Protein AF-A0A354TEH6-F1 (afdb_monomer_lite)

Foldseek 3Di:
DDDDDPPPPPPPPPFLFDVVLQLPDPQWDFKFQAQDAWQAWGWTDSDPQIFTWGKPPGTFHWDQFFRYNSIWTFDALFMWTWDFPVRCPVLQFWDLQWKKKKKFWWAFACLVQAWFAWHQWAAAQFFPAFQAQGAKGFTAADVVQLRHQWTKIFGDARRGFDAAPVRDTGRGHNGTATAPDGDDHLATWMWMWIDRLWWIFTDILLDGRADFDPCVSRVNVDLRQAQVPPPRGGQGRGRGTDNGITYDDDCVVSVPRHDDGTIIMGQFYHDNNDGRRRGTRIITRMMIMGRHGDDSVSSNVVSVSSSRVVSRPDFWEFWDWDADPQQWIDIGGAQKFKDFPPDADAPFGFTDDDIWRGLQWTKIKMWHARPLRPGIYDIDIDGDHHHPPHHHAPLLAGATGGRNPPPQDDQPQCLVVLLVVCLVQLAQEEEAEEVQLVLQDDDDRHDDHNQQHVVCVVQPVVRRYGGHYYYLDALNHSVNSLVVRSCPNHAHQEYEYEYHLSVLVPDALVSSLVSVVSSVVSCCVRRVNHAYEYEQHADFDFADDPSNVSSVSNLVSVCVCDPPSRYHYDYLNCLQADPRRGHDCVQPVRRHHGGNNVSNSVSVRCVVVVCVSSVD

Sequence (616 aa):
MRPLILIALTLSSVFAGDASIIEKTPGLVGFWTFGEEAGQKRVSQGTKEQHPLSEVNGPIKRSVGGPFSGYAADLNGSQYFEIKHSETGDLNISGKDAQVSMFAVVRIVNLKKSRTIAGMWSEGKGANDDTGTRQYALLMNMPTYGGNRQLVPHISSEGGVTMRADGTKFPWCADYAATKREVPEEEWCTLAFTYDSKYLRTYINGVLDQRQLDAVKDKRNDPYFTKEGPDGKDRGMNPYYHGRGIFKYDPVLHAKTKIAPSDFTVGARMAVGSMTGEATIGKFGGLAVFNCALSDAELKHLHDAAGVETLNAQPPPKPVIFRHPKGSVTLEGENVLYTLDGSDPVAKSNPYLAPIALASGSTVKARSFSKDRKRMSEVATMDYEPLPGHQPLPSTVVPVTQDRSWPSYDWRKRHELTSAAVRRSKPQILFIGDSITHFFGGEQFDGYVLRGKNTWDEFYAPRKAGNLGFGWDKTENVLWRLQHGSIDGIAPKLVVMMIGTNNTGDCSAPDIAQGIIAIVSELNQRLPQSKILLLGIFPRGEKPNPQREKIAVINQLLAQLDGERNVTFLDIGPKFLTPDGLITKDIMPDYLHPNEKGYRIWAEAIEPTVKKLMGE

Radius of gyration: 30.7 Å; chains: 1; bounding box: 80×49×98 Å

Structure (mmCIF, N/CA/C/O backbone):
data_AF-A0A354TEH6-F1
#
_entry.id   AF-A0A354TEH6-F1
#
loop_
_atom_site.group_PDB
_atom_site.id
_atom_site.type_symbol
_atom_site.label_atom_id
_atom_site.label_alt_id
_atom_site.label_comp_id
_atom_site.label_asym_id
_atom_site.label_entity_id
_atom_site.label_seq_id
_atom_site.pdbx_PDB_ins_code
_atom_site.Cartn_x
_atom_site.Cartn_y
_atom_site.Cartn_z
_atom_site.occupancy
_atom_site.B_iso_or_equiv
_atom_site.auth_seq_id
_atom_site.auth_comp_id
_atom_site.auth_asym_id
_atom_site.auth_atom_id
_atom_site.pdbx_PDB_model_num
ATOM 1 N N . MET A 1 1 ? -32.801 19.169 -55.249 1.00 39.38 1 MET A N 1
ATOM 2 C CA . MET A 1 1 ? -32.246 18.699 -53.961 1.00 39.38 1 MET A CA 1
ATOM 3 C C . MET A 1 1 ? -30.761 18.443 -54.158 1.00 39.38 1 MET A C 1
ATOM 5 O O . MET A 1 1 ? -30.418 17.618 -54.991 1.00 39.38 1 MET A O 1
ATOM 9 N N . ARG A 1 2 ? -29.889 19.210 -53.494 1.00 27.05 2 ARG A N 1
ATOM 10 C CA . ARG A 1 2 ? -28.438 18.952 -53.453 1.00 27.05 2 ARG A CA 1
ATOM 11 C C . ARG A 1 2 ? -28.156 17.960 -52.314 1.00 27.05 2 ARG A C 1
ATOM 13 O O . ARG A 1 2 ? -28.784 18.122 -51.267 1.00 27.05 2 ARG A O 1
ATOM 20 N N . PRO A 1 3 ? -27.255 16.977 -52.470 1.00 34.12 3 PRO A N 1
ATOM 21 C CA . PRO A 1 3 ? -26.891 16.105 -51.365 1.00 34.12 3 PRO A CA 1
ATOM 22 C C . PRO A 1 3 ? -25.987 16.871 -50.391 1.00 34.12 3 PRO A C 1
ATOM 24 O O . PRO A 1 3 ? -25.045 17.550 -50.804 1.00 34.12 3 PRO A O 1
ATOM 27 N N . LEU A 1 4 ? -26.302 16.782 -49.097 1.00 29.86 4 LEU A N 1
ATOM 28 C CA . LEU A 1 4 ? -25.422 17.222 -48.019 1.00 29.86 4 LEU A CA 1
ATOM 29 C C . LEU A 1 4 ? -24.183 16.318 -48.014 1.00 29.86 4 LEU A C 1
ATOM 31 O O . LEU A 1 4 ? -24.286 15.115 -47.784 1.00 29.86 4 LEU A O 1
ATOM 35 N N . ILE A 1 5 ? -23.017 16.910 -48.255 1.00 30.27 5 ILE A N 1
ATOM 36 C CA . ILE A 1 5 ? -21.724 16.287 -47.984 1.00 30.27 5 ILE A CA 1
ATOM 37 C C . ILE A 1 5 ? -21.532 16.337 -46.468 1.00 30.27 5 ILE A C 1
ATOM 39 O O . ILE A 1 5 ? -21.389 17.414 -45.890 1.00 30.27 5 ILE A O 1
ATOM 43 N N . LEU A 1 6 ? -21.565 15.172 -45.824 1.00 29.09 6 LEU A N 1
ATOM 44 C CA . LEU A 1 6 ? -21.204 15.027 -44.420 1.00 29.09 6 LEU A CA 1
ATOM 45 C C . LEU A 1 6 ? -19.674 15.133 -44.328 1.00 29.09 6 LEU A C 1
ATOM 47 O O . LEU A 1 6 ? -18.954 14.172 -44.593 1.00 29.09 6 LEU A O 1
ATOM 51 N N . ILE A 1 7 ? -19.169 16.327 -44.019 1.00 30.52 7 ILE A N 1
ATOM 52 C CA . ILE A 1 7 ? -17.763 16.524 -43.664 1.00 30.52 7 ILE A CA 1
ATOM 53 C C . ILE A 1 7 ? -17.575 15.882 -42.289 1.00 30.52 7 ILE A C 1
ATOM 55 O O . ILE A 1 7 ? -18.025 16.418 -41.277 1.00 30.52 7 ILE A O 1
ATOM 59 N N . ALA A 1 8 ? -16.941 14.712 -42.258 1.00 32.72 8 ALA A N 1
ATOM 60 C CA . ALA A 1 8 ? -16.432 14.136 -41.027 1.00 32.72 8 ALA A CA 1
ATOM 61 C C . ALA A 1 8 ? -15.326 15.060 -40.497 1.00 32.72 8 ALA A C 1
ATOM 63 O O . ALA A 1 8 ? -14.206 15.053 -41.006 1.00 32.72 8 ALA A O 1
ATOM 64 N N . LEU A 1 9 ? -15.645 15.888 -39.497 1.00 30.03 9 LEU A N 1
ATOM 65 C CA . LEU A 1 9 ? -14.617 16.502 -38.665 1.00 30.03 9 LEU A CA 1
ATOM 66 C C . LEU A 1 9 ? -13.901 15.369 -37.929 1.00 30.03 9 LEU A C 1
ATOM 68 O O . LEU A 1 9 ? -14.425 14.800 -36.971 1.00 30.03 9 LEU A O 1
ATOM 72 N N . THR A 1 10 ? -12.696 15.037 -38.379 1.00 30.41 10 THR A N 1
ATOM 73 C CA . THR A 1 10 ? -11.741 14.267 -37.592 1.00 30.41 10 THR A CA 1
ATOM 74 C C . THR A 1 10 ? -11.355 15.120 -36.388 1.00 30.41 10 THR A C 1
ATOM 76 O O . THR A 1 10 ? -10.510 16.008 -36.492 1.00 30.41 10 THR A O 1
ATOM 79 N N . LEU A 1 11 ? -12.006 14.892 -35.247 1.00 33.78 11 LEU A N 1
ATOM 80 C CA . LEU A 1 11 ? -11.477 15.303 -33.952 1.00 33.78 11 LEU A CA 1
ATOM 81 C C . LEU A 1 11 ? -10.121 14.609 -33.804 1.00 33.78 11 LEU A C 1
ATOM 83 O O . LEU A 1 11 ? -10.061 13.410 -33.546 1.00 33.78 11 LEU A O 1
ATOM 87 N N . SER A 1 12 ? -9.035 15.347 -34.029 1.00 35.50 12 SER A N 1
ATOM 88 C CA . SER A 1 12 ? -7.702 14.912 -33.636 1.00 35.50 12 SER A CA 1
ATOM 89 C C . SER A 1 12 ? -7.744 14.693 -32.128 1.00 35.50 12 SER A C 1
ATOM 91 O O . SER A 1 12 ? -7.814 15.660 -31.367 1.00 35.50 12 SER A O 1
ATOM 93 N N . SER A 1 13 ? -7.772 13.440 -31.683 1.00 45.41 13 SER A N 1
ATOM 94 C CA . SER A 1 13 ? -7.533 13.121 -30.283 1.00 45.41 13 SER A CA 1
ATOM 95 C C . SER A 1 13 ? -6.127 13.614 -29.958 1.00 45.41 13 SER A C 1
ATOM 97 O O . SER A 1 13 ? -5.143 13.026 -30.399 1.00 45.41 13 SER A O 1
ATOM 99 N N . VAL A 1 14 ? -6.029 14.748 -29.265 1.00 61.41 14 VAL A N 1
ATOM 100 C CA . VAL A 1 14 ? -4.747 15.281 -28.804 1.00 61.41 14 VAL A CA 1
ATOM 101 C C . VAL A 1 14 ? -4.295 14.369 -27.671 1.00 61.41 14 VAL A C 1
ATOM 103 O O . VAL A 1 14 ? -4.747 14.497 -26.534 1.00 61.41 14 VAL A O 1
ATOM 106 N N . PHE A 1 15 ? -3.483 13.370 -28.006 1.00 81.00 15 PHE A N 1
ATOM 107 C CA . PHE A 1 15 ? -2.815 12.541 -27.015 1.00 81.00 15 PHE A CA 1
ATOM 108 C C . PHE A 1 15 ? -1.807 13.392 -26.230 1.00 81.00 15 PHE A C 1
ATOM 110 O O . PHE A 1 15 ? -1.371 14.443 -26.699 1.00 81.00 15 PHE A O 1
ATOM 117 N N . ALA A 1 16 ? -1.465 12.973 -25.009 1.00 82.19 16 ALA A N 1
ATOM 118 C CA . ALA A 1 16 ? -0.550 13.748 -24.168 1.00 82.19 16 ALA A CA 1
ATOM 119 C C . ALA A 1 16 ? 0.881 13.784 -24.730 1.00 82.19 16 ALA A C 1
ATOM 121 O O . ALA A 1 16 ? 1.605 14.742 -24.467 1.00 82.19 16 ALA A O 1
ATOM 122 N N . GLY A 1 17 ? 1.271 12.755 -25.484 1.00 90.44 17 GLY A N 1
ATOM 123 C CA . GLY A 1 17 ? 2.561 12.629 -26.145 1.00 90.44 17 GLY A CA 1
ATOM 124 C C . GLY A 1 17 ? 2.458 12.518 -27.669 1.00 90.44 17 GLY A C 1
ATOM 125 O O . GLY A 1 17 ? 1.399 12.233 -28.229 1.00 90.44 17 GLY A O 1
ATOM 126 N N . ASP A 1 18 ? 3.591 12.717 -28.339 1.00 94.50 18 ASP A N 1
ATOM 127 C CA . ASP A 1 18 ? 3.753 12.670 -29.793 1.00 94.50 18 ASP A CA 1
ATOM 128 C C . ASP A 1 18 ? 4.500 11.395 -30.209 1.00 94.50 18 ASP A C 1
ATOM 130 O O . ASP A 1 18 ? 5.730 11.322 -30.175 1.00 94.50 18 ASP A O 1
ATOM 134 N N . ALA A 1 19 ? 3.736 10.385 -30.632 1.00 95.25 19 ALA A N 1
ATOM 135 C CA . ALA A 1 19 ? 4.251 9.111 -31.135 1.00 95.25 19 ALA A CA 1
ATOM 136 C C . ALA A 1 19 ? 5.210 9.277 -32.329 1.00 95.25 19 ALA A C 1
ATOM 138 O O . ALA A 1 19 ? 6.142 8.486 -32.485 1.00 95.25 19 ALA A O 1
ATOM 139 N N . SER A 1 20 ? 5.022 10.318 -33.148 1.00 95.50 20 SER A N 1
ATOM 140 C CA . SER A 1 20 ? 5.777 10.495 -34.389 1.00 95.50 20 SER A CA 1
ATOM 141 C C . SER A 1 20 ? 7.254 10.807 -34.144 1.00 95.50 20 SER A C 1
ATOM 143 O O . SER A 1 20 ? 8.089 10.525 -35.003 1.00 95.50 20 SER A O 1
ATOM 145 N N . ILE A 1 21 ? 7.595 11.353 -32.973 1.00 96.69 21 ILE A N 1
ATOM 146 C CA . ILE A 1 21 ? 8.985 11.580 -32.564 1.00 96.69 21 ILE A CA 1
ATOM 147 C C . ILE A 1 21 ? 9.704 10.246 -32.352 1.00 96.69 21 ILE A C 1
ATOM 149 O O . ILE A 1 21 ? 10.823 10.061 -32.831 1.00 96.69 21 ILE A O 1
ATOM 153 N N . ILE A 1 22 ? 9.044 9.292 -31.692 1.00 97.75 22 ILE A N 1
ATOM 154 C CA . ILE A 1 22 ? 9.598 7.963 -31.424 1.00 97.75 22 ILE A CA 1
ATOM 155 C C . ILE A 1 22 ? 9.775 7.228 -32.757 1.00 97.75 22 ILE A C 1
ATOM 157 O O . ILE A 1 22 ? 10.857 6.721 -33.039 1.00 97.75 22 ILE A O 1
ATOM 161 N N . GLU A 1 23 ? 8.745 7.247 -33.607 1.00 97.06 23 GLU A N 1
ATOM 162 C CA . GLU A 1 23 ? 8.731 6.585 -34.922 1.00 97.06 23 GLU A CA 1
ATOM 163 C C . GLU A 1 23 ? 9.823 7.084 -35.876 1.00 97.06 23 GLU A C 1
ATOM 165 O O . GLU A 1 23 ? 10.331 6.318 -36.691 1.00 97.06 23 GLU A O 1
ATOM 170 N N . LYS A 1 24 ? 10.191 8.367 -35.792 1.00 96.62 24 LYS A N 1
ATOM 171 C CA . LYS A 1 24 ? 11.224 8.979 -36.645 1.00 96.62 24 LYS A CA 1
ATOM 172 C C . LYS A 1 24 ? 12.631 8.879 -36.061 1.00 96.62 24 LYS A C 1
ATOM 174 O O . LYS A 1 24 ? 13.585 9.274 -36.734 1.00 96.62 24 LYS A O 1
ATOM 179 N N . THR A 1 25 ? 12.777 8.399 -34.827 1.00 98.00 25 THR A N 1
ATOM 180 C CA . THR A 1 25 ? 14.084 8.307 -34.174 1.00 98.00 25 THR A CA 1
ATOM 181 C C . THR A 1 25 ? 14.917 7.198 -34.837 1.00 98.00 25 THR A C 1
ATOM 183 O O . THR A 1 25 ? 14.442 6.064 -34.949 1.00 98.00 25 THR A O 1
ATOM 186 N N . PRO A 1 26 ? 16.146 7.491 -35.311 1.00 96.94 26 PRO A N 1
ATOM 187 C CA . PRO A 1 26 ? 16.974 6.512 -36.008 1.00 96.94 26 PRO A CA 1
ATOM 188 C C . PRO A 1 26 ? 17.241 5.247 -35.188 1.00 96.94 26 PRO A C 1
ATOM 190 O O . PRO A 1 26 ? 17.403 5.295 -33.973 1.00 96.94 26 PRO A O 1
ATOM 193 N N . GLY A 1 27 ? 17.332 4.110 -35.881 1.00 97.12 27 GLY A N 1
ATOM 194 C CA . GLY A 1 27 ? 17.616 2.814 -35.262 1.00 97.12 27 GLY A CA 1
ATOM 195 C C . GLY A 1 27 ? 16.429 2.177 -34.536 1.00 97.12 27 GLY A C 1
ATOM 196 O O . GLY A 1 27 ? 16.630 1.181 -33.848 1.00 97.12 27 GLY A O 1
ATOM 197 N N . LEU A 1 28 ? 15.210 2.716 -34.667 1.00 98.50 28 LEU A N 1
ATOM 198 C CA . LEU A 1 28 ? 14.006 2.095 -34.113 1.00 98.50 28 LEU A CA 1
ATOM 199 C C . LEU A 1 28 ? 13.791 0.690 -34.700 1.00 98.50 28 LEU A C 1
ATOM 201 O O . LEU A 1 28 ? 13.826 0.509 -35.916 1.00 98.50 28 LEU A O 1
ATOM 205 N N . VAL A 1 29 ? 13.538 -0.274 -33.815 1.00 97.88 29 VAL A N 1
ATOM 206 C CA . VAL A 1 29 ? 13.260 -1.688 -34.126 1.00 97.88 29 VAL A CA 1
ATOM 207 C C . VAL A 1 29 ? 11.788 -2.019 -33.883 1.00 97.88 29 VAL A C 1
ATOM 209 O O . VAL A 1 29 ? 11.111 -2.597 -34.726 1.00 97.88 29 VAL A O 1
ATOM 212 N N . GLY A 1 30 ? 11.241 -1.567 -32.756 1.00 97.75 30 GLY A N 1
ATOM 213 C CA . GLY A 1 30 ? 9.823 -1.726 -32.465 1.00 97.75 30 GLY A CA 1
ATOM 214 C C . GLY A 1 30 ? 9.335 -0.685 -31.475 1.00 97.75 30 GLY A C 1
ATOM 215 O O . GLY A 1 30 ? 10.035 -0.369 -30.513 1.00 97.75 30 GLY A O 1
ATOM 216 N N . PHE A 1 31 ? 8.133 -0.163 -31.714 1.00 98.56 31 PHE A N 1
ATOM 217 C CA . PHE A 1 31 ? 7.440 0.757 -30.819 1.00 98.56 31 PHE A CA 1
ATOM 218 C C . PHE A 1 31 ? 6.001 0.301 -30.570 1.00 98.56 31 PHE A C 1
ATOM 220 O O . PHE A 1 31 ? 5.236 0.141 -31.513 1.00 98.56 31 PHE A O 1
ATOM 227 N N . TRP A 1 32 ? 5.617 0.114 -29.309 1.00 98.62 32 TRP A N 1
ATOM 228 C CA . TRP A 1 32 ? 4.263 -0.265 -28.896 1.00 98.62 32 TRP A CA 1
ATOM 229 C C . TRP A 1 32 ? 3.627 0.847 -28.070 1.00 98.62 32 TRP A C 1
ATOM 231 O O . TRP A 1 32 ? 4.228 1.322 -27.106 1.00 98.62 32 TRP A O 1
ATOM 241 N N . THR A 1 33 ? 2.392 1.222 -28.408 1.00 97.25 33 THR A N 1
ATOM 242 C CA . THR A 1 33 ? 1.615 2.278 -27.725 1.00 97.25 33 THR A CA 1
ATOM 243 C C . THR A 1 33 ? 0.528 1.733 -26.791 1.00 97.25 33 THR A C 1
ATOM 245 O O . THR A 1 33 ? -0.121 2.506 -26.086 1.00 97.25 33 THR A O 1
ATOM 248 N N . PHE A 1 34 ? 0.336 0.407 -26.773 1.00 97.50 34 PHE A N 1
ATOM 249 C CA . PHE A 1 34 ? -0.583 -0.325 -25.892 1.00 97.50 34 PHE A CA 1
ATOM 250 C C . PHE A 1 34 ? -2.046 0.165 -25.929 1.00 97.50 34 PHE A C 1
ATOM 252 O O . PHE A 1 34 ? -2.735 0.161 -24.906 1.00 97.50 34 PHE A O 1
ATOM 259 N N . GLY A 1 35 ? -2.520 0.580 -27.108 1.00 94.75 35 GLY A N 1
ATOM 260 C CA . GLY A 1 35 ? -3.882 1.086 -27.326 1.00 94.75 35 GLY A CA 1
ATOM 261 C C . GLY A 1 35 ? -4.949 0.015 -27.581 1.00 94.75 35 GLY A C 1
ATOM 262 O O . GLY A 1 35 ? -6.151 0.295 -27.521 1.00 94.75 35 GLY A O 1
ATOM 263 N N . GLU A 1 36 ? -4.521 -1.205 -27.880 1.00 96.62 36 GLU A N 1
ATOM 264 C CA . GLU A 1 36 ? -5.370 -2.306 -28.317 1.00 96.62 36 GLU A CA 1
ATOM 265 C C . GLU A 1 36 ? -6.217 -2.880 -27.170 1.00 96.62 36 GLU A C 1
ATOM 267 O O . GLU A 1 36 ? -5.852 -2.809 -25.990 1.00 96.62 36 GLU A O 1
ATOM 272 N N . GLU A 1 37 ? -7.374 -3.448 -27.522 1.00 96.44 37 GLU A N 1
ATOM 273 C CA . GLU A 1 37 ? -8.289 -4.067 -26.558 1.00 96.44 37 GLU A CA 1
ATOM 274 C C . GLU A 1 37 ? -7.676 -5.315 -25.911 1.00 96.44 37 GLU A C 1
ATOM 276 O O . GLU A 1 37 ? -6.795 -5.976 -26.469 1.00 96.44 37 GLU A O 1
ATOM 281 N N . ALA A 1 38 ? -8.198 -5.682 -24.740 1.00 96.88 38 ALA A N 1
ATOM 282 C CA . ALA A 1 38 ? -7.825 -6.928 -24.078 1.00 96.88 38 ALA A CA 1
ATOM 283 C C . ALA A 1 38 ? -8.063 -8.139 -25.001 1.00 96.88 38 ALA A C 1
ATOM 285 O O . ALA A 1 38 ? -9.114 -8.252 -25.635 1.00 96.88 38 ALA A O 1
ATOM 286 N N . GLY A 1 39 ? -7.097 -9.055 -25.063 1.00 96.50 39 GLY A N 1
ATOM 287 C CA . GLY A 1 39 ? -7.134 -10.249 -25.910 1.00 96.50 39 GLY A CA 1
ATOM 288 C C . GLY A 1 39 ? -6.569 -10.053 -27.320 1.00 96.50 39 GLY A C 1
ATOM 289 O O . GLY A 1 39 ? -6.467 -11.026 -28.068 1.00 96.50 39 GLY A O 1
ATOM 290 N N . GLN A 1 40 ? -6.188 -8.833 -27.703 1.00 97.50 40 GLN A N 1
ATOM 291 C CA . GLN A 1 40 ? -5.536 -8.561 -28.987 1.00 97.50 40 GLN A CA 1
ATOM 292 C C . GLN A 1 40 ? -4.008 -8.620 -28.852 1.00 97.50 40 GLN A C 1
ATOM 294 O O . GLN A 1 40 ? -3.456 -8.416 -27.775 1.00 97.50 40 GLN A O 1
ATOM 299 N N . LYS A 1 41 ? -3.285 -8.888 -29.944 1.00 97.19 41 LYS A N 1
ATOM 300 C CA . LYS A 1 41 ? -1.822 -8.726 -29.936 1.00 97.19 41 LYS A CA 1
ATOM 301 C C . LYS A 1 41 ? -1.472 -7.237 -29.950 1.00 97.19 41 LYS A C 1
ATOM 303 O O . LYS A 1 41 ? -2.177 -6.467 -30.595 1.00 97.19 41 LYS A O 1
ATOM 308 N N . ARG A 1 42 ? -0.395 -6.836 -29.265 1.00 97.31 42 ARG A N 1
ATOM 309 C CA . ARG A 1 42 ? 0.139 -5.465 -29.350 1.00 97.31 42 ARG A CA 1
ATOM 310 C C . ARG A 1 42 ? 1.149 -5.409 -30.488 1.00 97.31 42 ARG A C 1
ATOM 312 O O . ARG A 1 42 ? 2.207 -6.029 -30.389 1.00 97.31 42 ARG A O 1
ATOM 319 N N . VAL A 1 43 ? 0.814 -4.747 -31.588 1.00 96.06 43 VAL A N 1
ATOM 320 C CA . VAL A 1 43 ? 1.647 -4.764 -32.804 1.00 96.06 43 VAL A CA 1
ATOM 321 C C . VAL A 1 43 ? 2.576 -3.558 -32.792 1.00 96.06 43 VAL A C 1
ATOM 323 O O . VAL A 1 43 ? 2.127 -2.442 -32.550 1.00 96.06 43 VAL A O 1
ATOM 326 N N . SER A 1 44 ? 3.875 -3.771 -33.024 1.00 97.25 44 SER A N 1
ATOM 327 C CA . SER A 1 44 ? 4.810 -2.648 -33.109 1.00 97.25 44 SER A CA 1
ATOM 328 C C . SER A 1 44 ? 4.530 -1.782 -34.342 1.00 97.25 44 SER A C 1
ATOM 330 O O . SER A 1 44 ? 4.140 -2.283 -35.398 1.00 97.25 44 SER A O 1
ATOM 332 N N . GLN A 1 45 ? 4.767 -0.479 -34.216 1.00 94.38 45 GLN A N 1
ATOM 333 C CA . GLN A 1 45 ? 4.609 0.516 -35.275 1.00 94.38 45 GLN A CA 1
ATOM 334 C C . GLN A 1 45 ? 5.919 1.279 -35.530 1.00 94.38 45 GLN A C 1
ATOM 336 O O . GLN A 1 45 ? 6.884 1.153 -34.777 1.00 94.38 45 GLN A O 1
ATOM 341 N N . GLY A 1 46 ? 5.956 2.066 -36.609 1.00 87.62 46 GLY A N 1
ATOM 342 C CA . GLY A 1 46 ? 7.111 2.899 -36.971 1.00 87.62 46 GLY A CA 1
ATOM 343 C C . GLY A 1 46 ? 8.249 2.169 -37.696 1.00 87.62 46 GLY A C 1
ATOM 344 O O . GLY A 1 46 ? 9.199 2.818 -38.122 1.00 87.62 46 GLY A O 1
ATOM 345 N N . THR A 1 47 ? 8.153 0.850 -37.886 1.00 91.19 47 THR A N 1
ATOM 346 C CA . THR A 1 47 ? 9.190 0.020 -38.522 1.00 91.19 47 THR A CA 1
ATOM 347 C C . THR A 1 47 ? 8.629 -0.873 -39.633 1.00 91.19 47 THR A C 1
ATOM 349 O O . THR A 1 47 ? 7.416 -1.041 -39.772 1.00 91.19 47 THR A O 1
ATOM 352 N N . LYS A 1 48 ? 9.518 -1.394 -40.497 1.00 85.81 48 LYS A N 1
ATOM 353 C CA . LYS A 1 48 ? 9.137 -2.296 -41.603 1.00 85.81 48 LYS A CA 1
ATOM 354 C C . LYS A 1 48 ? 8.765 -3.690 -41.105 1.00 85.81 48 LYS A C 1
ATOM 356 O O . LYS A 1 48 ? 7.831 -4.287 -41.632 1.00 85.81 48 LYS A O 1
ATOM 361 N N . GLU A 1 49 ? 9.526 -4.208 -40.146 1.00 93.88 49 GLU A N 1
ATOM 362 C CA . GLU A 1 49 ? 9.234 -5.470 -39.477 1.00 93.88 49 GLU A CA 1
ATOM 363 C C . GLU A 1 49 ? 8.288 -5.209 -38.301 1.00 93.88 49 GLU A C 1
ATOM 365 O O . GLU A 1 49 ? 8.448 -4.238 -37.566 1.00 93.88 49 GLU A O 1
ATOM 370 N N . GLN A 1 50 ? 7.255 -6.039 -38.164 1.00 94.94 50 GLN A N 1
ATOM 371 C CA . GLN A 1 50 ? 6.278 -5.917 -37.088 1.00 94.94 50 GLN A CA 1
ATOM 372 C C . GLN A 1 50 ? 6.485 -7.024 -36.064 1.00 94.94 50 GLN A C 1
ATOM 374 O O . GLN A 1 50 ? 6.598 -8.197 -36.414 1.00 94.94 50 GLN A O 1
ATOM 379 N N . HIS A 1 51 ? 6.425 -6.649 -34.792 1.00 97.94 51 HIS A N 1
ATOM 380 C CA . HIS A 1 51 ? 6.665 -7.526 -33.656 1.00 97.94 51 HIS A CA 1
ATOM 381 C C . HIS A 1 51 ? 5.397 -7.612 -32.798 1.00 97.94 51 HIS A C 1
ATOM 383 O O . HIS A 1 51 ? 5.180 -6.787 -31.903 1.00 97.94 51 HIS A O 1
ATOM 389 N N . PRO A 1 52 ? 4.493 -8.561 -33.092 1.00 97.62 52 PRO A N 1
ATOM 390 C CA . PRO A 1 52 ? 3.222 -8.673 -32.396 1.00 97.62 52 PRO A CA 1
ATOM 391 C C . PRO A 1 52 ? 3.391 -9.371 -31.037 1.00 97.62 52 PRO A C 1
ATOM 393 O O . PRO A 1 52 ? 3.520 -10.591 -30.952 1.00 97.62 52 PRO A O 1
ATOM 396 N N . LEU A 1 53 ? 3.316 -8.593 -29.961 1.00 98.50 53 LEU A N 1
ATOM 397 C CA . LEU A 1 53 ? 3.323 -9.065 -28.578 1.00 98.50 53 LEU A CA 1
ATOM 398 C C . LEU A 1 53 ? 2.023 -9.811 -28.250 1.00 98.50 53 LEU A C 1
ATOM 400 O O . LEU A 1 53 ? 0.932 -9.238 -28.321 1.00 98.50 53 LEU A O 1
ATOM 404 N N . SER A 1 54 ? 2.138 -11.078 -27.861 1.00 98.44 54 SER A N 1
ATOM 405 C CA . SER A 1 54 ? 1.006 -11.914 -27.444 1.00 98.44 54 SER A CA 1
ATOM 406 C C . SER A 1 54 ? 0.781 -11.818 -25.936 1.00 98.44 54 SER A C 1
ATOM 408 O O . SER A 1 54 ? 1.739 -11.758 -25.171 1.00 98.44 54 SER A O 1
ATOM 410 N N . GLU A 1 55 ? -0.479 -11.806 -25.501 1.00 98.44 55 GLU A N 1
ATOM 411 C CA . GLU A 1 55 ? -0.847 -11.784 -24.080 1.00 98.44 55 GLU A CA 1
ATOM 412 C C . GLU A 1 55 ? -0.722 -13.185 -23.463 1.00 98.44 55 GLU A C 1
ATOM 414 O O . GLU A 1 55 ? -1.271 -14.159 -23.983 1.00 98.44 55 GLU A O 1
ATOM 419 N N . VAL A 1 56 ? -0.018 -13.290 -22.336 1.00 98.25 56 VAL A N 1
ATOM 420 C CA . VAL A 1 56 ? 0.195 -14.546 -21.609 1.00 98.25 56 VAL A CA 1
ATOM 421 C C . VAL A 1 56 ? -0.542 -14.519 -20.271 1.00 98.25 56 VAL A C 1
ATOM 423 O O . VAL A 1 56 ? -0.597 -13.496 -19.589 1.00 98.25 56 VAL A O 1
ATOM 426 N N . ASN A 1 57 ? -1.084 -15.678 -19.880 1.00 96.50 57 ASN A N 1
ATOM 427 C CA . ASN A 1 57 ? -1.959 -15.870 -18.715 1.00 96.50 57 ASN A CA 1
ATOM 428 C C . ASN A 1 57 ? -3.301 -15.116 -18.811 1.00 96.50 57 ASN A C 1
ATOM 430 O O . ASN A 1 57 ? -3.875 -14.698 -17.806 1.00 96.50 57 ASN A O 1
ATOM 434 N N . GLY A 1 58 ? -3.830 -14.998 -20.031 1.00 96.88 58 GLY A N 1
ATOM 435 C CA . GLY A 1 58 ? -5.162 -14.464 -20.320 1.00 96.88 58 GLY A CA 1
ATOM 436 C C . GLY A 1 58 ? -5.173 -12.978 -20.695 1.00 96.88 58 GLY A C 1
ATOM 437 O O . GLY A 1 58 ? -4.114 -12.354 -20.729 1.00 96.88 58 GLY A O 1
ATOM 438 N N . PRO A 1 59 ? -6.367 -12.412 -20.961 1.00 97.75 59 PRO A N 1
ATOM 439 C CA . PRO A 1 59 ? -6.492 -11.070 -21.513 1.00 97.75 59 PRO A CA 1
ATOM 440 C C . PRO A 1 59 ? -5.963 -9.956 -20.599 1.00 97.75 59 PRO A C 1
ATOM 442 O O . PRO A 1 59 ? -6.367 -9.883 -19.436 1.00 97.75 59 PRO A O 1
ATOM 445 N N . ILE A 1 60 ? -5.121 -9.058 -21.114 1.00 98.00 60 ILE A N 1
ATOM 446 C CA . ILE A 1 60 ? -4.573 -7.918 -20.357 1.00 98.00 60 ILE A CA 1
ATOM 447 C C . ILE A 1 60 ? -5.498 -6.709 -20.499 1.00 98.00 60 ILE A C 1
ATOM 449 O O . ILE A 1 60 ? -5.760 -6.225 -21.601 1.00 98.00 60 ILE A O 1
ATOM 453 N N . LYS A 1 61 ? -5.998 -6.203 -19.366 1.00 95.06 61 LYS A N 1
ATOM 454 C CA . LYS A 1 61 ? -6.964 -5.097 -19.328 1.00 95.06 61 LYS A CA 1
ATOM 455 C C . LYS A 1 61 ? -6.377 -3.838 -19.972 1.00 95.06 61 LYS A C 1
ATOM 457 O O . LYS A 1 61 ? -5.282 -3.402 -19.624 1.00 95.06 61 LYS A O 1
ATOM 462 N N . ARG A 1 62 ? -7.154 -3.204 -20.853 1.00 94.38 62 ARG A N 1
ATOM 463 C CA . ARG A 1 62 ? -6.890 -1.842 -21.325 1.00 94.38 62 ARG A CA 1
ATOM 464 C C . ARG A 1 62 ? -7.487 -0.833 -20.347 1.00 94.38 62 ARG A C 1
ATOM 466 O O . ARG A 1 62 ? -8.637 -0.969 -19.927 1.00 94.38 62 ARG A O 1
ATOM 473 N N . SER A 1 63 ? -6.723 0.193 -20.000 1.00 88.12 63 SER A N 1
ATOM 474 C CA . SER A 1 63 ? -7.168 1.304 -19.159 1.00 88.12 63 SER A CA 1
ATOM 475 C C . SER A 1 63 ? -7.036 2.632 -19.897 1.00 88.12 63 SER A C 1
ATOM 477 O O . SER A 1 63 ? -6.161 2.788 -20.743 1.00 88.12 63 SER A O 1
ATOM 479 N N . VAL A 1 64 ? -7.935 3.573 -19.600 1.00 85.44 64 VAL A N 1
ATOM 480 C CA . VAL A 1 64 ? -7.842 4.952 -20.098 1.00 85.44 64 VAL A CA 1
ATOM 481 C C . VAL A 1 64 ? -6.639 5.639 -19.451 1.00 85.44 64 VAL A C 1
ATOM 483 O O . VAL A 1 64 ? -6.378 5.457 -18.258 1.00 85.44 64 VAL A O 1
ATOM 486 N N . GLY A 1 65 ? -5.948 6.455 -20.238 1.00 82.38 65 GLY A N 1
ATOM 487 C CA . GLY A 1 65 ? -4.719 7.140 -19.865 1.00 82.38 65 GLY A CA 1
ATOM 488 C C . GLY A 1 65 ? -3.502 6.462 -20.484 1.00 82.38 65 GLY A C 1
ATOM 489 O O . GLY A 1 65 ? -3.436 5.244 -20.564 1.00 82.38 65 GLY A O 1
ATOM 490 N N . GLY A 1 66 ? -2.539 7.262 -20.923 1.00 89.25 66 GLY A N 1
ATOM 491 C CA . GLY A 1 66 ? -1.354 6.804 -21.641 1.00 89.25 66 GLY A CA 1
ATOM 492 C C . GLY A 1 66 ? -0.915 7.864 -22.652 1.00 89.25 66 GLY A C 1
ATOM 493 O O . GLY A 1 66 ? -1.759 8.601 -23.166 1.00 89.25 66 GLY A O 1
ATOM 494 N N . PRO A 1 67 ? 0.392 7.993 -22.914 1.00 93.56 67 PRO A N 1
ATOM 495 C CA . PRO A 1 67 ? 0.949 9.121 -23.655 1.00 93.56 67 PRO A CA 1
ATOM 496 C C . PRO A 1 67 ? 0.557 9.119 -25.130 1.00 93.56 67 PRO A C 1
ATOM 498 O O . PRO A 1 67 ? 0.222 10.170 -25.656 1.00 93.56 67 PRO A O 1
ATOM 501 N N . PHE A 1 68 ? 0.572 7.957 -25.787 1.00 95.19 68 PHE A N 1
ATOM 502 C CA . PHE A 1 68 ? 0.578 7.889 -27.251 1.00 95.19 68 PHE A CA 1
ATOM 503 C C . PHE A 1 68 ? -0.752 7.452 -27.856 1.00 95.19 68 PHE A C 1
ATOM 505 O O . PHE A 1 68 ? -1.165 8.001 -28.866 1.00 95.19 68 PHE A O 1
ATOM 512 N N . SER A 1 69 ? -1.427 6.474 -27.250 1.00 94.44 69 SER A N 1
ATOM 513 C CA . SER A 1 69 ? -2.723 5.967 -27.725 1.00 94.44 69 SER A CA 1
ATOM 514 C C . SER A 1 69 ? -3.912 6.537 -26.945 1.00 94.44 69 SER A C 1
ATOM 516 O O . SER A 1 69 ? -5.061 6.260 -27.279 1.00 94.44 69 SER A O 1
ATOM 518 N N . GLY A 1 70 ? -3.654 7.286 -25.864 1.00 91.25 70 GLY A N 1
ATOM 519 C CA . GLY A 1 70 ? -4.663 7.652 -24.865 1.00 91.25 70 GLY A CA 1
ATOM 520 C C . GLY A 1 70 ? -5.066 6.496 -23.939 1.00 91.25 70 GLY A C 1
ATOM 521 O O . GLY A 1 70 ? -5.895 6.694 -23.047 1.00 91.25 70 GLY A O 1
ATOM 522 N N . TYR A 1 71 ? -4.469 5.315 -24.114 1.00 93.75 71 TYR A N 1
ATOM 523 C CA . TYR A 1 71 ? -4.714 4.115 -23.324 1.00 93.75 71 TYR A CA 1
ATOM 524 C C . TYR A 1 71 ? -3.401 3.459 -22.877 1.00 93.75 71 TYR A C 1
ATOM 526 O O . TYR A 1 71 ? -2.308 3.807 -23.329 1.00 93.75 71 TYR A O 1
ATOM 534 N N . ALA A 1 72 ? -3.530 2.500 -21.965 1.00 95.88 72 ALA A N 1
ATOM 535 C CA . ALA A 1 72 ? -2.427 1.717 -21.439 1.00 95.88 72 ALA A CA 1
ATOM 536 C C . ALA A 1 72 ? -2.850 0.281 -21.131 1.00 95.88 72 ALA A C 1
ATOM 538 O O . ALA A 1 72 ? -3.990 0.030 -20.722 1.00 95.88 72 ALA A O 1
ATOM 539 N N . ALA A 1 73 ? -1.900 -0.645 -21.234 1.00 97.88 73 ALA A N 1
ATOM 540 C CA . ALA A 1 73 ? -2.053 -2.012 -20.750 1.00 97.88 73 ALA A CA 1
ATOM 541 C C . ALA A 1 73 ? -1.839 -2.073 -19.229 1.00 97.88 73 ALA A C 1
ATOM 543 O O . ALA A 1 73 ? -0.844 -1.550 -18.728 1.00 97.88 73 ALA A O 1
ATOM 544 N N . ASP A 1 74 ? -2.757 -2.711 -18.504 1.00 96.19 74 ASP A N 1
ATOM 545 C CA . ASP A 1 74 ? -2.758 -2.831 -17.042 1.00 96.19 74 ASP A CA 1
ATOM 546 C C . ASP A 1 74 ? -2.315 -4.239 -16.620 1.00 96.19 74 ASP A C 1
ATOM 548 O O . ASP A 1 74 ? -3.075 -5.208 -16.715 1.00 96.19 74 ASP A O 1
ATOM 552 N N . LEU A 1 75 ? -1.058 -4.367 -16.191 1.00 97.56 75 LEU A N 1
ATOM 553 C CA . LEU A 1 75 ? -0.501 -5.634 -15.731 1.00 97.56 75 LEU A CA 1
ATOM 554 C C . LEU A 1 75 ? -0.753 -5.801 -14.234 1.00 97.56 75 LEU A C 1
ATOM 556 O O . LEU A 1 75 ? -0.400 -4.953 -13.415 1.00 97.56 75 LEU A O 1
ATOM 560 N N . ASN A 1 76 ? -1.289 -6.963 -13.867 1.00 95.25 76 ASN A N 1
ATOM 561 C CA . ASN A 1 76 ? -1.647 -7.319 -12.490 1.00 95.25 76 ASN A CA 1
ATOM 562 C C . ASN A 1 76 ? -0.572 -8.158 -11.762 1.00 95.25 76 ASN A C 1
ATOM 564 O O . ASN A 1 76 ? -0.809 -8.685 -10.672 1.00 95.25 76 ASN A O 1
ATOM 568 N N . GLY A 1 77 ? 0.612 -8.324 -12.360 1.00 95.50 77 GLY A N 1
ATOM 569 C CA . GLY A 1 77 ? 1.693 -9.156 -11.825 1.00 95.50 77 GLY A CA 1
ATOM 570 C C . GLY A 1 77 ? 1.450 -10.664 -11.925 1.00 95.50 77 GLY A C 1
ATOM 571 O O . GLY A 1 77 ? 2.071 -11.428 -11.186 1.00 95.50 77 GLY A O 1
ATOM 572 N N . SER A 1 78 ? 0.536 -11.097 -12.789 1.00 95.62 78 SER A N 1
ATOM 573 C CA . SER A 1 78 ? 0.388 -12.495 -13.220 1.00 95.62 78 SER A CA 1
ATOM 574 C C . SER A 1 78 ? 0.356 -12.641 -14.743 1.00 95.62 78 SER A C 1
ATOM 576 O O . SER A 1 78 ? 0.689 -13.706 -15.258 1.00 95.62 78 SER A O 1
ATOM 578 N N . GLN A 1 79 ? 0.020 -11.564 -15.453 1.00 97.62 79 GLN A N 1
ATOM 579 C CA . GLN A 1 79 ? -0.012 -11.481 -16.909 1.00 97.62 79 GLN A CA 1
ATOM 580 C C . GLN A 1 79 ? 1.181 -10.687 -17.434 1.00 97.62 79 GLN A C 1
ATOM 582 O O . GLN A 1 79 ? 1.711 -9.815 -16.741 1.00 97.62 79 GLN A O 1
ATOM 587 N N . TYR A 1 80 ? 1.600 -11.002 -18.653 1.00 98.31 80 TYR A N 1
ATOM 588 C CA . TYR A 1 80 ? 2.716 -10.356 -19.338 1.00 98.31 80 TYR A CA 1
ATOM 589 C C . TYR A 1 80 ? 2.568 -10.522 -20.850 1.00 98.31 80 TYR A C 1
ATOM 591 O O . TYR A 1 80 ? 1.706 -11.275 -21.307 1.00 98.31 80 TYR A O 1
ATOM 599 N N . PHE A 1 81 ? 3.404 -9.828 -21.617 1.00 98.69 81 PHE A N 1
ATOM 600 C CA . PHE A 1 81 ? 3.456 -10.004 -23.064 1.00 98.69 81 PHE A CA 1
ATOM 601 C C . PHE A 1 81 ? 4.706 -10.755 -23.505 1.00 98.69 81 PHE A C 1
ATOM 603 O O . PHE A 1 81 ? 5.748 -10.662 -22.853 1.00 98.69 81 PHE A O 1
ATOM 610 N N . GLU A 1 82 ? 4.613 -11.442 -24.638 1.00 98.44 82 GLU A N 1
ATOM 611 C CA . GLU A 1 82 ? 5.688 -12.274 -25.169 1.00 98.44 82 GLU A CA 1
ATOM 612 C C . GLU A 1 82 ? 5.750 -12.242 -26.702 1.00 98.44 82 GLU A C 1
ATOM 614 O O . GLU A 1 82 ? 4.719 -12.248 -27.382 1.00 98.44 82 GLU A O 1
ATOM 619 N N . ILE A 1 83 ? 6.974 -12.257 -27.229 1.00 98.56 83 ILE A N 1
ATOM 620 C CA . ILE A 1 83 ? 7.321 -12.670 -28.591 1.00 98.56 83 ILE A CA 1
ATOM 621 C C . ILE A 1 83 ? 8.287 -13.843 -28.465 1.00 98.56 83 ILE A C 1
ATOM 623 O O . ILE A 1 83 ? 9.335 -13.723 -27.819 1.00 98.56 83 ILE A O 1
ATOM 627 N N . LYS A 1 84 ? 7.947 -14.976 -29.084 1.00 98.00 84 LYS A N 1
ATOM 628 C CA . LYS A 1 84 ? 8.813 -16.156 -29.064 1.00 98.00 84 LYS A CA 1
ATOM 629 C C . LYS A 1 84 ? 10.134 -15.862 -29.751 1.00 98.00 84 LYS A C 1
ATOM 631 O O . LYS A 1 84 ? 10.154 -15.175 -30.764 1.00 98.00 84 LYS A O 1
ATOM 636 N N . HIS A 1 85 ? 11.233 -16.431 -29.261 1.00 97.44 85 HIS A N 1
ATOM 637 C CA . HIS A 1 85 ? 12.570 -16.227 -29.819 1.00 97.44 85 HIS A CA 1
ATOM 638 C C . HIS A 1 85 ? 12.611 -16.414 -31.345 1.00 97.44 85 HIS A C 1
ATOM 640 O O . HIS A 1 85 ? 13.220 -15.610 -32.045 1.00 97.44 85 HIS A O 1
ATOM 646 N N . SER A 1 86 ? 11.924 -17.432 -31.876 1.00 96.56 86 SER A N 1
ATOM 647 C CA . SER A 1 86 ? 11.824 -17.699 -33.322 1.00 96.56 86 SER A CA 1
ATOM 648 C C . SER A 1 86 ? 11.156 -16.581 -34.133 1.00 96.56 86 SER A C 1
ATOM 650 O O . SER A 1 86 ? 11.303 -16.553 -35.348 1.00 96.56 86 SER A O 1
ATOM 652 N N . GLU A 1 87 ? 10.425 -15.689 -33.471 1.00 97.38 87 GLU A N 1
ATOM 653 C CA . GLU A 1 87 ? 9.663 -14.572 -34.038 1.00 97.38 87 GLU A CA 1
ATOM 654 C C . GLU A 1 87 ? 10.266 -13.203 -33.664 1.00 97.38 87 GLU A C 1
ATOM 656 O O . GLU A 1 87 ? 9.704 -12.169 -34.012 1.00 97.38 87 GLU A O 1
ATOM 661 N N . THR A 1 88 ? 11.391 -13.169 -32.936 1.00 96.44 88 THR A N 1
ATOM 662 C CA . THR A 1 88 ? 11.992 -11.904 -32.470 1.00 96.44 88 THR A CA 1
ATOM 663 C C . THR A 1 88 ? 12.597 -11.066 -33.588 1.00 96.44 88 THR A C 1
ATOM 665 O O . THR A 1 88 ? 12.610 -9.846 -33.466 1.00 96.44 88 THR A O 1
ATOM 668 N N . GLY A 1 89 ? 13.086 -11.695 -34.660 1.00 96.12 89 GLY A N 1
ATOM 669 C CA . GLY A 1 89 ? 13.656 -10.974 -35.794 1.00 96.12 89 GLY A CA 1
ATOM 670 C C . GLY A 1 89 ? 14.799 -10.046 -35.386 1.00 96.12 89 GLY A C 1
ATOM 671 O O . GLY A 1 89 ? 15.734 -10.458 -34.691 1.00 96.12 89 GLY A O 1
ATOM 672 N N . ASP A 1 90 ? 14.715 -8.785 -35.795 1.00 95.81 90 ASP A N 1
ATOM 673 C CA . ASP A 1 90 ? 15.691 -7.738 -35.481 1.00 95.81 90 ASP A CA 1
ATOM 674 C C . ASP A 1 90 ? 15.640 -7.221 -34.024 1.00 95.81 90 ASP A C 1
ATOM 676 O O . ASP A 1 90 ? 16.556 -6.505 -33.609 1.00 95.81 90 ASP A O 1
ATOM 680 N N . LEU A 1 91 ? 14.694 -7.679 -33.186 1.00 96.81 91 LEU A N 1
ATOM 681 C CA . LEU A 1 91 ? 14.791 -7.534 -31.722 1.00 96.81 91 LEU A CA 1
ATOM 682 C C . LEU A 1 91 ? 15.904 -8.407 -31.124 1.00 96.81 91 LEU A C 1
ATOM 684 O O . LEU A 1 91 ? 16.359 -8.130 -30.012 1.00 96.81 91 LEU A O 1
ATOM 688 N N . ASN A 1 92 ? 16.388 -9.436 -31.828 1.00 97.31 92 ASN A N 1
ATOM 689 C CA . ASN A 1 92 ? 17.496 -10.276 -31.365 1.00 97.31 92 ASN A CA 1
ATOM 690 C C . ASN A 1 92 ? 18.865 -9.591 -31.537 1.00 97.31 92 ASN A C 1
ATOM 692 O O . ASN A 1 92 ? 19.748 -10.036 -32.278 1.00 97.31 92 ASN A O 1
ATOM 696 N N . ILE A 1 93 ? 19.041 -8.477 -30.829 1.00 98.19 93 ILE A N 1
ATOM 697 C CA . ILE A 1 93 ? 20.248 -7.656 -30.850 1.00 98.19 93 ILE A CA 1
ATOM 698 C C . ILE A 1 93 ? 21.343 -8.368 -30.047 1.00 98.19 93 ILE A C 1
ATOM 700 O O . ILE A 1 93 ? 21.215 -8.595 -28.840 1.00 98.19 93 ILE A O 1
ATOM 704 N N . SER A 1 94 ? 22.425 -8.745 -30.728 1.00 98.00 94 SER A N 1
ATOM 705 C CA . SER A 1 94 ? 23.540 -9.495 -30.148 1.00 98.00 94 SER A CA 1
ATOM 706 C C . SER A 1 94 ? 24.851 -9.249 -30.897 1.00 98.00 94 SER A C 1
ATOM 708 O O . SER A 1 94 ? 24.854 -8.815 -32.049 1.00 98.00 94 SER A O 1
ATOM 710 N N . GLY A 1 95 ? 25.982 -9.542 -30.254 1.00 97.69 95 GLY A N 1
ATOM 711 C CA . GLY A 1 95 ? 27.315 -9.409 -30.838 1.00 97.69 95 GLY A CA 1
ATOM 712 C C . GLY A 1 95 ? 28.245 -8.493 -30.048 1.00 97.69 95 GLY A C 1
ATOM 713 O O . GLY A 1 95 ? 27.844 -7.806 -29.110 1.00 97.69 95 GLY A O 1
ATOM 714 N N . LYS A 1 96 ? 29.523 -8.505 -30.440 1.00 96.38 96 LYS A N 1
ATOM 715 C CA . LYS A 1 96 ? 30.605 -7.793 -29.746 1.00 96.38 96 LYS A CA 1
ATOM 716 C C . LYS A 1 96 ? 30.427 -6.273 -29.772 1.00 96.38 96 LYS A C 1
ATOM 718 O O . LYS A 1 96 ? 30.614 -5.628 -28.749 1.00 96.38 96 LYS A O 1
ATOM 723 N N . ASP A 1 97 ? 30.028 -5.744 -30.924 1.00 97.19 97 ASP A N 1
ATOM 724 C CA . ASP A 1 97 ? 29.873 -4.305 -31.164 1.00 97.19 97 ASP A CA 1
ATOM 725 C C . ASP A 1 97 ? 28.396 -3.874 -31.150 1.00 97.19 97 ASP A C 1
ATOM 727 O O . ASP A 1 97 ? 28.055 -2.772 -31.573 1.00 97.19 97 ASP A O 1
ATOM 731 N N . ALA A 1 98 ? 27.506 -4.761 -30.689 1.00 98.19 98 ALA A N 1
ATOM 732 C CA . ALA A 1 98 ? 26.078 -4.498 -30.645 1.00 98.19 98 ALA A CA 1
ATOM 733 C C . ALA A 1 98 ? 25.762 -3.340 -29.695 1.00 98.19 98 ALA A C 1
ATOM 735 O O . ALA A 1 98 ? 26.304 -3.243 -28.590 1.00 98.19 98 ALA A O 1
ATOM 736 N N . GLN A 1 99 ? 24.839 -2.493 -30.132 1.00 98.69 99 GLN A N 1
ATOM 737 C CA . GLN A 1 99 ? 24.303 -1.387 -29.359 1.00 98.69 99 GLN A CA 1
ATOM 738 C C . GLN A 1 99 ? 22.802 -1.568 -29.207 1.00 98.69 99 GLN A C 1
ATOM 740 O O . GLN A 1 99 ? 22.144 -2.122 -30.085 1.00 98.69 99 GLN A O 1
ATOM 745 N N . VAL A 1 100 ? 22.259 -1.107 -28.088 1.00 98.81 100 VAL A N 1
ATOM 746 C CA . VAL A 1 100 ? 20.820 -1.179 -27.846 1.00 98.81 100 VAL A CA 1
ATOM 747 C C . VAL A 1 100 ? 20.389 -0.052 -26.928 1.00 98.81 100 VAL A C 1
ATOM 749 O O . VAL A 1 100 ? 21.046 0.225 -25.922 1.00 98.81 100 VAL A O 1
ATOM 752 N N . SER A 1 101 ? 19.259 0.563 -27.254 1.00 98.94 101 SER A N 1
ATOM 753 C CA . SER A 1 101 ? 18.546 1.451 -26.342 1.00 98.94 101 SER A CA 1
ATOM 754 C C . SER A 1 101 ? 17.124 0.957 -26.148 1.00 98.94 101 SER A C 1
ATOM 756 O O . SER A 1 101 ? 16.504 0.424 -27.066 1.00 98.94 101 SER A O 1
ATOM 758 N N . MET A 1 102 ? 16.587 1.149 -24.951 1.00 98.88 102 MET A N 1
ATOM 759 C CA . MET A 1 102 ? 15.188 0.865 -24.657 1.00 98.88 102 MET A CA 1
ATOM 760 C C . MET A 1 102 ? 14.592 2.045 -23.911 1.00 98.88 102 MET A C 1
ATOM 762 O O . MET A 1 102 ? 15.198 2.542 -22.962 1.00 98.88 102 MET A O 1
ATOM 766 N N . PHE A 1 103 ? 13.405 2.468 -24.325 1.00 98.88 103 PHE A N 1
ATOM 767 C CA . PHE A 1 103 ? 12.662 3.575 -23.740 1.00 98.88 103 PHE A CA 1
ATOM 768 C C . PHE A 1 103 ? 11.241 3.113 -23.427 1.00 98.88 103 PHE A C 1
ATOM 770 O O . PHE A 1 103 ? 10.535 2.629 -24.306 1.00 98.88 103 PHE A O 1
ATOM 777 N N . ALA A 1 104 ? 10.813 3.249 -22.178 1.00 98.88 104 ALA A N 1
ATOM 778 C CA . ALA A 1 104 ? 9.490 2.834 -21.736 1.00 98.88 104 ALA A CA 1
ATOM 779 C C . ALA A 1 104 ? 8.772 3.976 -21.022 1.00 98.88 104 ALA A C 1
ATOM 781 O O . ALA A 1 104 ? 9.371 4.676 -20.206 1.00 98.88 104 ALA A O 1
ATOM 782 N N . VAL A 1 105 ? 7.473 4.114 -21.282 1.00 98.69 105 VAL A N 1
ATOM 783 C CA . VAL A 1 105 ? 6.576 5.010 -20.549 1.00 98.69 105 VAL A CA 1
ATOM 784 C C . VAL A 1 105 ? 5.637 4.160 -19.710 1.00 98.69 105 VAL A C 1
ATOM 786 O O . VAL A 1 105 ? 4.792 3.428 -20.236 1.00 98.69 105 VAL A O 1
ATOM 789 N N . VAL A 1 106 ? 5.809 4.231 -18.394 1.00 98.38 106 VAL A N 1
ATOM 790 C CA . VAL A 1 106 ? 5.147 3.329 -17.449 1.00 98.38 106 VAL A CA 1
ATOM 791 C C . VAL A 1 106 ? 4.632 4.073 -16.229 1.00 98.38 106 VAL A C 1
ATOM 793 O O . VAL A 1 106 ? 5.129 5.139 -15.871 1.00 98.38 106 VAL A O 1
ATOM 796 N N . ARG A 1 107 ? 3.661 3.469 -15.550 1.00 95.88 107 ARG A N 1
ATOM 797 C CA . ARG A 1 107 ? 3.229 3.854 -14.207 1.00 95.88 107 ARG A CA 1
ATOM 798 C C . ARG A 1 107 ? 3.265 2.627 -13.308 1.00 95.88 107 ARG A C 1
ATOM 800 O O . ARG A 1 107 ? 2.402 1.755 -13.394 1.00 95.88 107 ARG A O 1
ATOM 807 N N . ILE A 1 108 ? 4.289 2.536 -12.466 1.00 96.69 108 ILE A N 1
ATOM 808 C CA . ILE A 1 108 ? 4.509 1.375 -11.596 1.00 96.69 108 ILE A CA 1
ATOM 809 C C . ILE A 1 108 ? 3.609 1.464 -10.366 1.00 96.69 108 ILE A C 1
ATOM 811 O O . ILE A 1 108 ? 3.640 2.466 -9.664 1.00 96.69 108 ILE A O 1
ATOM 815 N N . VAL A 1 109 ? 2.844 0.410 -10.078 1.00 91.69 109 VAL A N 1
ATOM 816 C CA . VAL A 1 109 ? 1.898 0.372 -8.945 1.00 91.69 109 VAL A CA 1
ATOM 817 C C . VAL A 1 109 ? 2.517 -0.286 -7.710 1.00 91.69 109 VAL A C 1
ATOM 819 O O . VAL A 1 109 ? 2.330 0.166 -6.584 1.00 91.69 109 VAL A O 1
ATOM 822 N N . ASN A 1 110 ? 3.289 -1.362 -7.901 1.00 91.50 110 ASN A N 1
ATOM 823 C CA . ASN A 1 110 ? 3.925 -2.084 -6.795 1.00 91.50 110 ASN A CA 1
ATOM 824 C C . ASN A 1 110 ? 5.378 -2.438 -7.116 1.00 91.50 110 ASN A C 1
ATOM 826 O O . ASN A 1 110 ? 5.695 -3.566 -7.501 1.00 91.50 110 ASN A O 1
ATOM 830 N N . LEU A 1 111 ? 6.291 -1.498 -6.888 1.00 94.00 111 LEU A N 1
ATOM 831 C CA . LEU A 1 111 ? 7.722 -1.701 -7.109 1.00 94.00 111 LEU A CA 1
ATOM 832 C C . LEU A 1 111 ? 8.290 -2.795 -6.202 1.00 94.00 111 LEU A C 1
ATOM 834 O O . LEU A 1 111 ? 9.251 -3.460 -6.575 1.00 94.00 111 LEU A O 1
ATOM 838 N N . LYS A 1 112 ? 7.689 -3.051 -5.030 1.00 90.94 112 LYS A N 1
ATOM 839 C CA . LYS A 1 112 ? 8.115 -4.152 -4.149 1.00 90.94 112 LYS A CA 1
ATOM 840 C C . LYS A 1 112 ? 7.925 -5.526 -4.774 1.00 90.94 112 LYS A C 1
ATOM 842 O O . LYS A 1 112 ? 8.709 -6.400 -4.418 1.00 90.94 112 LYS A O 1
ATOM 847 N N . LYS A 1 113 ? 7.002 -5.716 -5.722 1.00 91.06 113 LYS A N 1
ATOM 848 C CA . LYS A 1 113 ? 6.865 -6.962 -6.502 1.00 91.06 113 LYS A CA 1
ATOM 849 C C . LYS A 1 113 ? 7.471 -6.871 -7.908 1.00 91.06 113 LYS A C 1
ATOM 851 O O . LYS A 1 113 ? 8.102 -7.824 -8.341 1.00 91.06 113 LYS A O 1
ATOM 856 N N . SER A 1 114 ? 7.310 -5.741 -8.589 1.00 95.62 114 SER A N 1
ATOM 857 C CA . SER A 1 114 ? 7.652 -5.572 -10.004 1.00 95.62 114 SER A CA 1
ATOM 858 C C . SER A 1 114 ? 9.160 -5.528 -10.270 1.00 95.62 114 SER A C 1
ATOM 860 O O . SER A 1 114 ? 9.868 -4.793 -9.576 1.00 95.62 114 SER A O 1
ATOM 862 N N . ARG A 1 115 ? 9.648 -6.300 -11.259 1.00 94.69 115 ARG A N 1
ATOM 863 C CA . ARG A 1 115 ? 11.089 -6.439 -11.597 1.00 94.69 115 ARG A CA 1
ATOM 864 C C . ARG A 1 115 ? 11.456 -6.163 -13.042 1.00 94.69 115 ARG A C 1
ATOM 866 O O . ARG A 1 115 ? 12.602 -5.813 -13.304 1.00 94.69 115 ARG A O 1
ATOM 873 N N . THR A 1 116 ? 10.528 -6.355 -13.970 1.00 95.88 116 THR A N 1
ATOM 874 C CA . THR A 1 116 ? 10.840 -6.342 -15.402 1.00 95.88 116 THR A CA 1
ATOM 875 C C . THR A 1 116 ? 9.958 -5.347 -16.127 1.00 95.88 116 THR A C 1
ATOM 877 O O . THR A 1 116 ? 8.733 -5.413 -16.021 1.00 95.88 116 THR A O 1
ATOM 880 N N . ILE A 1 117 ? 10.578 -4.459 -16.900 1.00 98.44 117 ILE A N 1
ATOM 881 C CA . ILE A 1 117 ? 9.873 -3.669 -17.905 1.00 98.44 117 ILE A CA 1
ATOM 882 C C . ILE A 1 117 ? 9.820 -4.477 -19.195 1.00 98.44 117 ILE A C 1
ATOM 884 O O . ILE A 1 117 ? 8.737 -4.915 -19.566 1.00 98.44 117 ILE A O 1
ATOM 888 N N . ALA A 1 118 ? 10.967 -4.745 -19.825 1.00 98.69 118 ALA A N 1
ATOM 889 C CA . ALA A 1 118 ? 11.043 -5.589 -21.015 1.00 98.69 118 ALA A CA 1
ATOM 890 C C . ALA A 1 118 ? 12.467 -6.088 -21.304 1.00 98.69 118 ALA A C 1
ATOM 892 O O . ALA A 1 118 ? 13.440 -5.552 -20.765 1.00 98.69 118 ALA A O 1
ATOM 893 N N . GLY A 1 119 ? 12.591 -7.085 -22.180 1.00 98.12 119 GLY A N 1
ATOM 894 C CA . GLY A 1 119 ? 13.866 -7.520 -22.752 1.00 98.12 119 GLY A CA 1
ATOM 895 C C . GLY A 1 119 ? 13.903 -8.994 -23.137 1.00 98.12 119 GLY A C 1
ATOM 896 O O . GLY A 1 119 ? 12.933 -9.724 -22.945 1.00 98.12 119 GLY A O 1
ATOM 897 N N . MET A 1 120 ? 15.058 -9.425 -23.643 1.00 97.94 120 MET A N 1
ATOM 898 C CA . MET A 1 120 ? 15.369 -10.831 -23.912 1.00 97.94 120 MET A CA 1
ATOM 899 C C . MET A 1 120 ? 16.181 -11.386 -22.745 1.00 97.94 120 MET A C 1
ATOM 901 O O . MET A 1 120 ? 17.408 -11.237 -22.666 1.00 97.94 120 MET A O 1
ATOM 905 N N . TRP A 1 121 ? 15.474 -11.956 -21.768 1.00 95.94 121 TRP A N 1
ATOM 906 C CA . TRP A 1 121 ? 16.081 -12.360 -20.505 1.00 95.94 121 TRP A CA 1
ATOM 907 C C . TRP A 1 121 ? 15.456 -13.619 -19.922 1.00 95.94 121 TRP A C 1
ATOM 909 O O . TRP A 1 121 ? 14.374 -13.589 -19.333 1.00 95.94 121 TRP A O 1
ATOM 919 N N . SER A 1 122 ? 16.205 -14.717 -20.000 1.00 94.69 122 SER A N 1
ATOM 920 C CA . SER A 1 122 ? 15.900 -15.939 -19.265 1.00 94.69 122 SER A CA 1
ATOM 921 C C . SER A 1 122 ? 17.0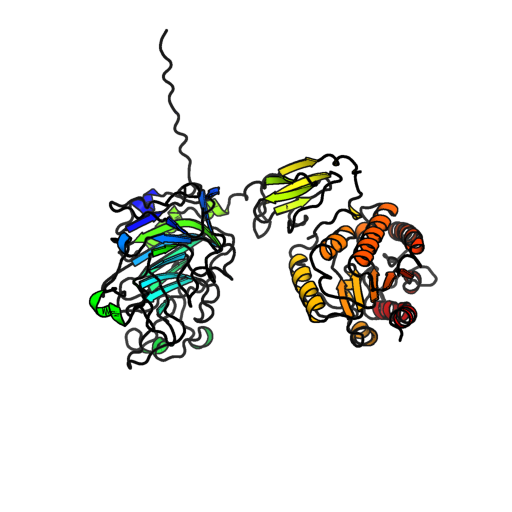15 -16.256 -18.284 1.00 94.69 122 SER A C 1
ATOM 923 O O . SER A 1 122 ? 18.160 -16.496 -18.678 1.00 94.69 122 SER A O 1
ATOM 925 N N . GLU A 1 123 ? 16.688 -16.280 -16.996 1.00 91.38 123 GLU A N 1
ATOM 926 C CA . GLU A 1 123 ? 17.606 -16.780 -15.984 1.00 91.38 123 GLU A CA 1
ATOM 927 C C . GLU A 1 123 ? 17.788 -18.300 -16.091 1.00 91.38 123 GLU A C 1
ATOM 929 O O . GLU A 1 123 ? 16.992 -19.012 -16.703 1.00 91.38 123 GLU A O 1
ATOM 934 N N . GLY A 1 124 ? 18.881 -18.783 -15.499 1.00 87.50 124 GLY A N 1
ATOM 935 C CA . GLY A 1 124 ? 19.117 -20.208 -15.290 1.00 87.50 124 GLY A CA 1
ATOM 936 C C . GLY A 1 124 ? 18.344 -20.752 -14.084 1.00 87.50 124 GLY A C 1
ATOM 937 O O . GLY A 1 124 ? 17.398 -20.140 -13.583 1.00 87.50 124 GLY A O 1
ATOM 938 N N . LYS A 1 125 ? 18.787 -21.895 -13.563 1.00 88.00 125 LYS A N 1
ATOM 939 C CA . LYS A 1 125 ? 18.128 -22.608 -12.451 1.00 88.00 125 LYS A CA 1
ATOM 940 C C . LYS A 1 125 ? 18.347 -21.982 -11.069 1.00 88.00 125 LYS A C 1
ATOM 942 O O . LYS A 1 125 ? 17.767 -22.456 -10.097 1.00 88.00 125 LYS A O 1
ATOM 947 N N . GLY A 1 126 ? 19.169 -20.939 -10.959 1.00 86.50 126 GLY A N 1
ATOM 948 C CA . GLY A 1 126 ? 19.433 -20.242 -9.702 1.00 86.50 126 GLY A CA 1
ATOM 949 C C . GLY A 1 126 ? 20.897 -19.838 -9.534 1.00 86.50 126 GLY A C 1
ATOM 950 O O . GLY A 1 126 ? 21.615 -19.627 -10.511 1.00 86.50 126 GLY A O 1
ATOM 951 N N . ALA A 1 127 ? 21.329 -19.726 -8.276 1.00 88.31 127 ALA A N 1
ATOM 952 C CA . ALA A 1 127 ? 22.684 -19.319 -7.931 1.00 88.31 127 ALA A CA 1
ATOM 953 C C . ALA A 1 127 ? 23.715 -20.329 -8.455 1.00 88.31 127 ALA A C 1
ATOM 955 O O . ALA A 1 127 ? 23.577 -21.531 -8.242 1.00 88.31 127 ALA A O 1
ATOM 956 N N . ASN A 1 128 ? 24.786 -19.823 -9.062 1.00 90.44 128 ASN A N 1
ATOM 957 C CA . ASN A 1 128 ? 25.878 -20.569 -9.688 1.00 90.44 128 ASN A CA 1
ATOM 958 C C . ASN A 1 128 ? 25.453 -21.413 -10.906 1.00 90.44 128 ASN A C 1
ATOM 960 O O . ASN A 1 128 ? 26.241 -22.230 -11.383 1.0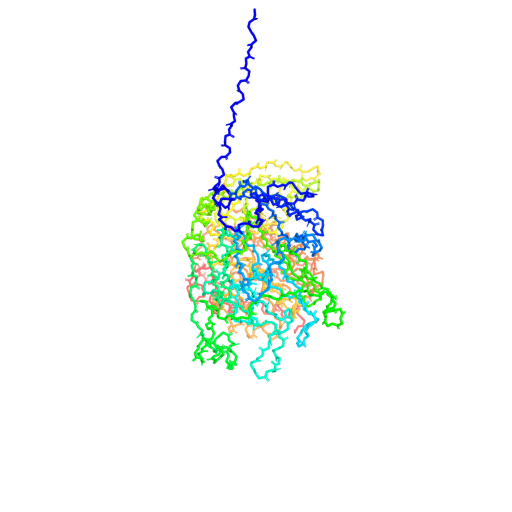0 90.44 128 ASN A O 1
ATOM 964 N N . ASP A 1 129 ? 24.240 -21.209 -11.431 1.00 91.81 129 ASP A N 1
ATOM 965 C CA . ASP A 1 129 ? 23.748 -21.894 -12.624 1.00 91.81 129 ASP A CA 1
ATOM 966 C C . ASP A 1 129 ? 23.945 -21.043 -13.889 1.00 91.81 129 ASP A C 1
ATOM 968 O O . ASP A 1 129 ? 23.446 -19.922 -14.021 1.00 91.81 129 ASP A O 1
ATOM 972 N N . ASP A 1 130 ? 24.668 -21.619 -14.846 1.00 92.88 130 ASP A N 1
ATOM 973 C CA . ASP A 1 130 ? 25.132 -20.945 -16.061 1.00 92.88 130 ASP A CA 1
ATOM 974 C C . ASP A 1 130 ? 24.245 -21.223 -17.290 1.00 92.88 130 ASP A C 1
ATOM 976 O O . ASP A 1 130 ? 24.607 -20.903 -18.425 1.00 92.88 130 ASP A O 1
ATOM 980 N N . THR A 1 131 ? 23.076 -21.838 -17.084 1.00 94.12 131 THR A N 1
ATOM 981 C CA . THR A 1 131 ? 22.234 -22.362 -18.174 1.00 94.12 131 THR A CA 1
ATOM 982 C C . THR A 1 131 ? 21.253 -21.340 -18.761 1.00 94.12 131 THR A C 1
ATOM 984 O O . THR A 1 131 ? 20.536 -21.646 -19.716 1.00 94.12 131 THR A O 1
ATOM 987 N N . GLY A 1 132 ? 21.245 -20.115 -18.225 1.00 94.12 132 GLY A N 1
ATOM 988 C CA . GLY A 1 132 ? 20.437 -18.995 -18.720 1.00 94.12 132 GLY A CA 1
ATOM 989 C C . GLY A 1 132 ? 20.935 -18.399 -20.045 1.00 94.12 132 GLY A C 1
ATOM 990 O O . GLY A 1 132 ? 22.086 -18.599 -20.446 1.00 94.12 132 GLY A O 1
ATOM 991 N N . THR A 1 133 ? 20.065 -17.630 -20.700 1.00 95.88 133 THR A N 1
ATOM 992 C CA . THR A 1 133 ? 20.258 -17.023 -22.035 1.00 95.88 133 THR A CA 1
ATOM 993 C C . THR A 1 133 ? 19.909 -15.536 -22.033 1.00 95.88 133 THR A C 1
ATOM 995 O O . THR A 1 133 ? 19.084 -15.035 -22.794 1.00 95.88 133 THR A O 1
ATOM 998 N N . ARG A 1 134 ? 20.538 -14.812 -21.115 1.00 96.12 134 ARG A N 1
ATOM 999 C CA . ARG A 1 134 ? 20.384 -13.372 -20.903 1.00 96.12 134 ARG A CA 1
ATOM 1000 C C . ARG A 1 134 ? 21.033 -12.572 -22.034 1.00 96.12 134 ARG A C 1
ATOM 1002 O O . ARG A 1 134 ? 22.187 -12.814 -22.363 1.00 96.12 134 ARG A O 1
ATOM 1009 N N . GLN A 1 135 ? 20.327 -11.598 -22.595 1.00 97.62 135 GLN A N 1
ATOM 1010 C CA . GLN A 1 135 ? 20.902 -10.644 -23.546 1.00 97.62 135 GLN A CA 1
ATOM 1011 C C . GLN A 1 135 ? 20.863 -9.250 -22.933 1.00 97.62 135 GLN A C 1
ATOM 1013 O O . GLN A 1 135 ? 21.776 -8.865 -22.204 1.00 97.62 135 GLN A O 1
ATOM 1018 N N . TYR A 1 136 ? 19.775 -8.527 -23.165 1.00 98.38 136 TYR A N 1
ATOM 1019 C CA . TYR A 1 136 ? 19.547 -7.185 -22.657 1.00 98.38 136 TYR A CA 1
ATOM 1020 C C . TYR A 1 136 ? 18.165 -7.113 -22.010 1.00 98.38 136 TYR A C 1
ATOM 1022 O O . TYR A 1 136 ? 17.206 -7.717 -22.498 1.00 98.38 136 TYR A O 1
ATOM 1030 N N . ALA A 1 137 ? 18.050 -6.377 -20.908 1.00 98.25 137 ALA A N 1
ATOM 1031 C CA . ALA A 1 137 ? 16.766 -6.146 -20.261 1.00 98.25 137 ALA A CA 1
ATOM 1032 C C . ALA A 1 137 ? 16.735 -4.845 -19.471 1.00 98.25 137 ALA A C 1
ATOM 1034 O O . ALA A 1 137 ? 17.683 -4.506 -18.767 1.00 98.25 137 ALA A O 1
ATOM 1035 N N . LEU A 1 138 ? 15.595 -4.162 -19.517 1.00 98.56 138 LEU A N 1
ATOM 1036 C CA . LEU A 1 138 ? 15.272 -3.062 -18.623 1.00 98.56 138 LEU A CA 1
ATOM 1037 C C . LEU A 1 138 ? 14.585 -3.632 -17.379 1.00 98.56 138 LEU A C 1
ATOM 1039 O O . LEU A 1 138 ? 13.398 -3.972 -17.396 1.00 98.56 138 LEU A O 1
ATOM 1043 N N . LEU A 1 139 ? 15.358 -3.774 -16.303 1.00 97.75 139 LEU A N 1
ATOM 1044 C CA . LEU A 1 139 ? 14.905 -4.327 -15.026 1.00 97.75 139 LEU A CA 1
ATOM 1045 C C . LEU A 1 139 ? 14.869 -3.247 -13.945 1.00 97.75 139 LEU A C 1
ATOM 1047 O O . LEU A 1 139 ? 15.466 -2.185 -14.090 1.00 97.75 139 LEU A O 1
ATOM 1051 N N . MET A 1 140 ? 14.174 -3.521 -12.848 1.00 97.19 140 MET A N 1
ATOM 1052 C CA . MET A 1 140 ? 14.047 -2.629 -11.699 1.00 97.19 140 MET A CA 1
ATOM 1053 C C . MET A 1 140 ? 13.958 -3.406 -10.382 1.00 97.19 140 MET A C 1
ATOM 1055 O O . MET A 1 140 ? 13.653 -4.595 -10.370 1.00 97.19 140 MET A O 1
ATOM 1059 N N . ASN A 1 141 ? 14.225 -2.715 -9.274 1.00 95.44 141 ASN A N 1
ATOM 1060 C CA . ASN A 1 141 ? 14.203 -3.228 -7.906 1.00 95.44 141 ASN A CA 1
ATOM 1061 C C . ASN A 1 141 ? 14.938 -4.568 -7.719 1.00 95.44 141 ASN A C 1
ATOM 1063 O O . ASN A 1 141 ? 14.317 -5.620 -7.564 1.00 95.44 141 ASN A O 1
ATOM 1067 N N . MET A 1 142 ? 16.268 -4.505 -7.643 1.00 89.81 142 MET A N 1
ATOM 1068 C CA . MET A 1 142 ? 17.132 -5.658 -7.370 1.00 89.81 142 MET A CA 1
ATOM 1069 C C . MET A 1 142 ? 17.915 -5.460 -6.057 1.00 89.81 142 MET A C 1
ATOM 1071 O O . MET A 1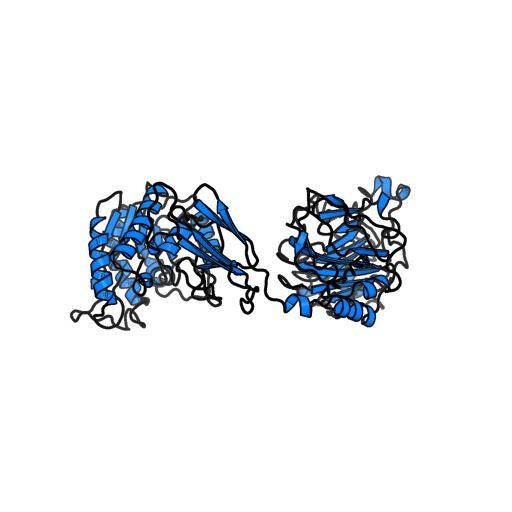 142 ? 19.090 -5.079 -6.080 1.00 89.81 142 MET A O 1
ATOM 1075 N N . PRO A 1 143 ? 17.306 -5.721 -4.880 1.00 85.56 143 PRO A N 1
ATOM 1076 C CA . PRO A 1 143 ? 17.939 -5.495 -3.574 1.00 85.56 143 PRO A CA 1
ATOM 1077 C C . PRO A 1 143 ? 19.215 -6.315 -3.345 1.00 85.56 143 PRO A C 1
ATOM 1079 O O . PRO A 1 143 ? 20.125 -5.877 -2.632 1.00 85.56 143 PRO A O 1
ATOM 1082 N N . THR A 1 144 ? 19.297 -7.499 -3.958 1.00 80.62 144 THR A N 1
ATOM 1083 C CA . THR A 1 144 ? 20.475 -8.381 -3.910 1.00 80.62 144 THR A CA 1
ATOM 1084 C C . THR A 1 144 ? 21.704 -7.727 -4.544 1.00 80.62 144 THR A C 1
ATOM 1086 O O . THR A 1 144 ? 22.824 -8.002 -4.127 1.00 80.62 144 THR A O 1
ATOM 1089 N N . TYR A 1 145 ? 21.501 -6.800 -5.481 1.00 75.25 145 TYR A N 1
ATOM 1090 C CA . TYR A 1 145 ? 22.553 -6.138 -6.246 1.00 75.25 145 TYR A CA 1
ATOM 1091 C C . TYR A 1 145 ? 22.648 -4.637 -5.941 1.00 75.25 145 TYR A C 1
ATOM 1093 O O . TYR A 1 145 ? 22.917 -3.840 -6.827 1.00 75.25 145 TYR A O 1
ATOM 1101 N N . GLY A 1 146 ? 22.359 -4.201 -4.712 1.00 77.25 146 GLY A N 1
ATOM 1102 C CA . GLY A 1 146 ? 22.475 -2.772 -4.365 1.00 77.25 146 GLY A CA 1
ATOM 1103 C C . GLY A 1 146 ? 21.555 -1.846 -5.181 1.00 77.25 146 GLY A C 1
ATOM 1104 O O . GLY A 1 146 ? 21.746 -0.631 -5.166 1.00 77.25 146 GLY A O 1
ATOM 1105 N N . GLY A 1 147 ? 20.576 -2.442 -5.875 1.00 85.62 147 GLY A N 1
ATOM 1106 C CA . GLY A 1 147 ? 19.595 -1.840 -6.773 1.00 85.62 147 GLY A CA 1
ATOM 1107 C C . GLY A 1 147 ? 18.201 -1.762 -6.154 1.00 85.62 147 GLY A C 1
ATOM 1108 O O . GLY A 1 147 ? 17.202 -1.870 -6.868 1.00 85.62 147 GLY A O 1
ATOM 1109 N N . ASN A 1 148 ? 18.107 -1.709 -4.821 1.00 91.94 148 ASN A N 1
ATOM 1110 C CA . ASN A 1 148 ? 16.827 -1.722 -4.113 1.00 91.94 148 ASN A CA 1
ATOM 1111 C C . ASN A 1 148 ? 15.983 -0.527 -4.568 1.00 91.94 148 ASN A C 1
ATOM 1113 O O . ASN A 1 148 ? 16.405 0.616 -4.415 1.00 91.94 148 ASN A O 1
ATOM 1117 N N . ARG A 1 149 ? 14.805 -0.808 -5.134 1.00 95.44 149 ARG A N 1
ATOM 1118 C CA . ARG A 1 149 ? 13.859 0.182 -5.681 1.00 95.44 149 ARG A CA 1
ATOM 1119 C C . ARG A 1 149 ? 14.417 1.075 -6.803 1.00 95.44 149 ARG A C 1
ATOM 1121 O O . ARG A 1 149 ? 13.787 2.060 -7.172 1.00 95.44 149 ARG A O 1
ATOM 1128 N N . GLN A 1 150 ? 15.563 0.733 -7.379 1.00 96.69 150 GLN A N 1
ATOM 1129 C CA . GLN A 1 150 ? 16.206 1.497 -8.452 1.00 96.69 150 GLN A CA 1
ATOM 1130 C C . GLN A 1 150 ? 15.923 0.877 -9.818 1.00 96.69 150 GLN A C 1
ATOM 1132 O O . GLN A 1 150 ? 15.534 -0.291 -9.909 1.00 96.69 150 GLN A O 1
ATOM 1137 N N . LEU A 1 151 ? 16.122 1.655 -10.880 1.00 98.06 151 LEU A N 1
ATOM 1138 C CA . LEU A 1 151 ? 16.159 1.131 -12.238 1.00 98.06 151 LEU A CA 1
ATOM 1139 C C . LEU A 1 151 ? 17.529 0.485 -12.444 1.00 98.06 151 LEU A C 1
ATOM 1141 O O . LEU A 1 151 ? 18.552 1.082 -12.106 1.00 98.06 151 LEU A O 1
ATOM 1145 N N . VAL A 1 152 ? 17.530 -0.745 -12.945 1.00 97.19 152 VAL A N 1
ATOM 1146 C CA . VAL A 1 152 ? 18.714 -1.595 -13.053 1.00 97.19 152 VAL A CA 1
ATOM 1147 C C . VAL A 1 152 ? 18.743 -2.358 -14.379 1.00 97.19 152 VAL A C 1
ATOM 1149 O O . VAL A 1 152 ? 18.557 -3.573 -14.389 1.00 97.19 152 VAL A O 1
ATOM 1152 N N . PRO A 1 153 ? 18.919 -1.697 -15.534 1.00 97.75 153 PRO A N 1
ATOM 1153 C CA . PRO A 1 153 ? 19.038 -2.411 -16.799 1.00 97.75 153 PRO A CA 1
ATOM 1154 C C . PRO A 1 153 ? 20.254 -3.336 -16.770 1.00 97.75 153 PRO A C 1
ATOM 1156 O O . PRO A 1 153 ? 21.294 -2.971 -16.230 1.00 97.75 153 PRO A O 1
ATOM 1159 N N . HIS A 1 154 ? 20.121 -4.526 -17.342 1.00 97.12 154 HIS A N 1
ATOM 1160 C CA . HIS A 1 154 ? 21.190 -5.513 -17.416 1.00 97.12 154 HIS A CA 1
ATOM 1161 C C . HIS A 1 154 ? 21.584 -5.777 -18.869 1.00 97.12 154 HIS A C 1
ATOM 1163 O O . HIS A 1 154 ? 20.734 -5.793 -19.763 1.00 97.12 154 HIS A O 1
ATOM 1169 N N . ILE A 1 155 ? 22.872 -6.044 -19.069 1.00 97.69 155 ILE A N 1
ATOM 1170 C CA . ILE A 1 155 ? 23.454 -6.523 -20.324 1.00 97.69 155 ILE A CA 1
ATOM 1171 C C . ILE A 1 155 ? 24.324 -7.731 -19.990 1.00 97.69 155 ILE A C 1
ATOM 1173 O O . ILE A 1 155 ? 25.065 -7.690 -19.019 1.00 97.69 155 ILE A O 1
ATOM 1177 N N . SER A 1 156 ? 24.267 -8.796 -20.785 1.00 97.19 156 SER A N 1
ATOM 1178 C CA . SER A 1 156 ? 25.129 -9.967 -20.609 1.00 97.19 156 SER A CA 1
ATOM 1179 C C . SER A 1 156 ? 25.832 -10.322 -21.910 1.00 97.19 156 SER A C 1
ATOM 1181 O O . SER A 1 156 ? 25.201 -10.351 -22.964 1.00 97.19 156 SER A O 1
ATOM 1183 N N . SER A 1 157 ? 27.127 -10.630 -21.826 1.00 95.94 157 SER A N 1
ATOM 1184 C CA . SER A 1 157 ? 27.912 -11.192 -22.936 1.00 95.94 157 SER A CA 1
ATOM 1185 C C . SER A 1 157 ? 27.925 -12.727 -22.939 1.00 95.94 157 SER A C 1
ATOM 1187 O O . SER A 1 157 ? 28.173 -13.349 -23.967 1.00 95.94 157 SER A O 1
ATOM 1189 N N . GLU A 1 158 ? 27.633 -13.345 -21.795 1.00 95.00 158 GLU A N 1
ATOM 1190 C CA . GLU A 1 158 ? 27.770 -14.781 -21.533 1.00 95.00 158 GLU A CA 1
ATOM 1191 C C . GLU A 1 158 ? 26.435 -15.539 -21.598 1.00 95.00 158 GLU A C 1
ATOM 1193 O O . GLU A 1 158 ? 26.402 -16.775 -21.647 1.00 95.00 158 GLU A O 1
ATOM 1198 N N . GLY A 1 159 ? 25.314 -14.822 -21.491 1.00 94.69 159 GLY A N 1
ATOM 1199 C CA . GLY A 1 159 ? 23.973 -15.387 -21.331 1.00 94.69 159 GLY A CA 1
ATOM 1200 C C . GLY A 1 159 ? 23.712 -15.972 -19.941 1.00 94.69 159 GLY A C 1
ATOM 1201 O O . GLY A 1 159 ? 22.590 -15.932 -19.434 1.00 94.69 159 GLY A O 1
ATOM 1202 N N . GLY A 1 160 ? 24.746 -16.506 -19.301 1.00 93.62 160 GLY A N 1
ATOM 1203 C CA . GLY A 1 160 ? 24.685 -17.161 -18.006 1.00 93.62 160 GLY A CA 1
ATOM 1204 C C . GLY A 1 160 ? 25.155 -16.266 -16.861 1.00 93.62 160 GLY A C 1
ATOM 1205 O O . GLY A 1 160 ? 24.638 -15.159 -16.695 1.00 93.62 160 GLY A O 1
ATOM 1206 N N . VAL A 1 161 ? 26.044 -16.776 -16.013 1.00 94.31 161 VAL A N 1
ATOM 1207 C CA . VAL A 1 161 ? 26.598 -16.008 -14.885 1.00 94.31 161 VAL A CA 1
ATOM 1208 C C . VAL A 1 161 ? 27.744 -15.107 -15.340 1.00 94.31 161 VAL A C 1
ATOM 1210 O O . VAL A 1 161 ? 28.422 -15.401 -16.321 1.00 94.31 161 VAL A O 1
ATOM 1213 N N . THR A 1 162 ? 27.985 -14.018 -14.609 1.00 94.81 162 THR A N 1
ATOM 1214 C CA . THR A 1 162 ? 29.117 -13.130 -14.899 1.00 94.81 162 THR A CA 1
ATOM 1215 C C . THR A 1 162 ? 30.437 -13.831 -14.588 1.00 94.81 162 THR A C 1
ATOM 1217 O O . THR A 1 162 ? 30.600 -14.431 -13.518 1.00 94.81 162 THR A O 1
ATOM 1220 N N . MET A 1 163 ? 31.386 -13.721 -15.516 1.00 94.50 163 MET A N 1
ATOM 1221 C CA . MET A 1 163 ? 32.744 -14.247 -15.375 1.00 94.50 163 MET A CA 1
ATOM 1222 C C . MET A 1 163 ? 33.717 -13.135 -14.977 1.00 94.50 163 MET A C 1
ATOM 1224 O O . MET A 1 163 ? 33.719 -12.071 -15.604 1.00 94.50 163 MET A O 1
ATOM 1228 N N . ARG A 1 164 ? 34.566 -13.401 -13.979 1.00 93.69 164 ARG A N 1
ATOM 1229 C CA . ARG A 1 164 ? 35.711 -12.545 -13.623 1.00 93.69 164 ARG A CA 1
ATOM 1230 C C . ARG A 1 164 ? 36.844 -12.681 -14.637 1.00 93.69 164 ARG A C 1
ATOM 1232 O O . ARG A 1 164 ? 36.906 -13.671 -15.370 1.00 93.69 164 ARG A O 1
ATOM 1239 N N . ALA A 1 165 ? 37.779 -11.730 -14.633 1.00 91.19 165 ALA A N 1
ATOM 1240 C CA . ALA A 1 165 ? 38.961 -11.784 -15.497 1.00 91.19 165 ALA A CA 1
ATOM 1241 C C . ALA A 1 165 ? 39.853 -13.016 -15.239 1.00 91.19 165 ALA A C 1
ATOM 1243 O O . ALA A 1 165 ? 40.510 -13.496 -16.158 1.00 91.19 165 ALA A O 1
ATOM 1244 N N . ASP A 1 166 ? 39.847 -13.556 -14.017 1.00 92.75 166 ASP A N 1
ATOM 1245 C CA . ASP A 1 166 ? 40.581 -14.776 -13.645 1.00 92.75 166 ASP A CA 1
ATOM 1246 C C . ASP A 1 166 ? 39.872 -16.086 -14.048 1.00 92.75 166 ASP A C 1
ATOM 1248 O O . ASP A 1 166 ? 40.383 -17.176 -13.791 1.00 92.75 166 ASP A O 1
ATOM 1252 N N . GLY A 1 167 ? 38.696 -15.997 -14.679 1.00 91.62 167 GLY A N 1
ATOM 1253 C CA . GLY A 1 167 ? 37.898 -17.144 -15.112 1.00 91.62 167 GLY A CA 1
ATOM 1254 C C . GLY A 1 167 ? 36.982 -17.734 -14.035 1.00 91.62 167 GLY A C 1
ATOM 1255 O O . GLY A 1 167 ? 36.267 -18.700 -14.313 1.00 91.62 167 GLY A O 1
ATOM 1256 N N . THR A 1 168 ? 36.944 -17.175 -12.824 1.00 94.38 168 THR A N 1
ATOM 1257 C CA . THR A 1 168 ? 35.996 -17.603 -11.785 1.00 94.38 168 THR A CA 1
ATOM 1258 C C . THR A 1 168 ? 34.597 -17.018 -12.003 1.00 94.38 168 THR A C 1
ATOM 1260 O O . THR A 1 168 ? 34.410 -15.982 -12.645 1.00 94.38 168 THR A O 1
ATOM 1263 N N . LYS A 1 169 ? 33.583 -17.695 -11.451 1.00 93.75 169 LYS A N 1
ATOM 1264 C CA . LYS A 1 169 ? 32.164 -17.370 -11.654 1.00 93.75 169 LYS A CA 1
ATOM 1265 C C . LYS A 1 169 ? 31.602 -16.522 -10.519 1.00 93.75 169 LYS A C 1
ATOM 1267 O O . LYS A 1 169 ? 31.914 -16.753 -9.346 1.00 93.75 169 LYS A O 1
ATOM 1272 N N . PHE A 1 170 ? 30.729 -15.575 -10.843 1.00 93.06 170 PHE A N 1
ATOM 1273 C CA . PHE A 1 170 ? 29.757 -15.074 -9.875 1.00 93.06 170 PHE A CA 1
ATOM 1274 C C . PHE A 1 170 ? 28.602 -16.070 -9.714 1.00 93.06 170 PHE A C 1
ATOM 1276 O O . PHE A 1 170 ? 28.314 -16.838 -10.631 1.00 93.06 170 PHE A O 1
ATOM 1283 N N . PRO A 1 171 ? 27.865 -16.025 -8.590 1.00 90.75 171 PRO A N 1
ATOM 1284 C CA . PRO A 1 171 ? 26.652 -16.822 -8.452 1.00 90.75 171 PRO A CA 1
ATOM 1285 C C . PRO A 1 171 ? 25.537 -16.407 -9.419 1.00 90.75 171 PRO A C 1
ATOM 1287 O O . PRO A 1 171 ? 24.576 -17.142 -9.597 1.00 90.75 171 PRO A O 1
ATOM 1290 N N . TRP A 1 172 ? 25.626 -15.233 -10.039 1.00 90.19 172 TRP A N 1
ATOM 1291 C CA . TRP A 1 172 ? 24.577 -14.695 -10.894 1.00 90.19 172 TRP A CA 1
ATOM 1292 C C . TRP A 1 172 ? 25.154 -13.768 -11.967 1.00 90.19 172 TRP A C 1
ATOM 1294 O O . TRP A 1 172 ? 26.331 -13.412 -11.912 1.00 90.19 172 TRP A O 1
ATOM 1304 N N . CYS A 1 173 ? 24.315 -13.331 -12.909 1.00 91.31 173 CYS A N 1
ATOM 1305 C CA . CYS A 1 173 ? 24.649 -12.190 -13.757 1.00 91.31 173 CYS A CA 1
ATOM 1306 C C . CYS A 1 173 ? 24.679 -10.921 -12.895 1.00 91.31 173 CYS A C 1
ATOM 1308 O O . CYS A 1 173 ? 23.725 -10.629 -12.176 1.00 91.31 173 CYS A O 1
ATOM 1310 N N . ALA A 1 174 ? 25.785 -10.193 -12.951 1.00 92.44 174 ALA A N 1
ATOM 1311 C CA . ALA A 1 174 ? 26.083 -9.040 -12.115 1.00 92.44 174 ALA A CA 1
ATOM 1312 C C . ALA A 1 174 ? 26.450 -7.795 -12.943 1.00 92.44 174 ALA A C 1
ATOM 1314 O O . ALA A 1 174 ? 26.964 -6.831 -12.372 1.00 92.44 174 ALA A O 1
ATOM 1315 N N . ASP A 1 175 ? 26.147 -7.832 -14.242 1.00 94.94 175 ASP A N 1
ATOM 1316 C CA . ASP A 1 175 ? 26.447 -6.819 -15.254 1.00 94.94 175 ASP A CA 1
ATOM 1317 C C . ASP A 1 175 ? 25.235 -5.904 -15.487 1.00 94.94 175 ASP A C 1
ATOM 1319 O O . ASP A 1 175 ? 24.310 -6.222 -16.240 1.00 94.94 175 ASP A O 1
ATOM 1323 N N . TYR A 1 176 ? 25.204 -4.776 -14.779 1.00 95.75 176 TYR A N 1
ATOM 1324 C CA . TYR A 1 176 ? 24.109 -3.806 -14.838 1.00 95.75 176 TYR A CA 1
ATOM 1325 C C . TYR A 1 176 ? 24.569 -2.431 -14.368 1.00 95.75 176 TYR A C 1
ATOM 1327 O O . TYR A 1 176 ? 25.521 -2.305 -13.598 1.00 95.75 176 TYR A O 1
ATOM 1335 N N . ALA A 1 177 ? 23.829 -1.410 -14.787 1.00 97.06 177 ALA A N 1
ATOM 1336 C CA . ALA A 1 177 ? 23.906 -0.074 -14.215 1.00 97.06 177 ALA A CA 1
ATOM 1337 C C . ALA A 1 177 ? 22.774 0.120 -13.204 1.00 97.06 177 ALA A C 1
ATOM 1339 O O . ALA A 1 177 ? 21.732 -0.512 -13.342 1.00 97.06 177 ALA A O 1
ATOM 1340 N N . ALA A 1 178 ? 22.932 1.001 -12.216 1.00 96.69 178 ALA A N 1
ATOM 1341 C CA . ALA A 1 178 ? 21.854 1.335 -11.285 1.00 96.69 178 ALA A CA 1
ATOM 1342 C C . ALA A 1 178 ? 21.697 2.837 -11.078 1.00 96.69 178 ALA A C 1
ATOM 1344 O O . ALA A 1 178 ? 22.667 3.562 -10.846 1.00 96.69 178 ALA A O 1
ATOM 1345 N N . THR A 1 179 ? 20.450 3.296 -11.081 1.00 96.81 179 THR A N 1
ATOM 1346 C CA . THR A 1 179 ? 20.114 4.698 -10.813 1.00 96.81 179 THR A CA 1
ATOM 1347 C C . THR A 1 179 ? 20.434 5.096 -9.375 1.00 96.81 179 THR A C 1
ATOM 1349 O O . THR A 1 179 ? 20.529 4.257 -8.474 1.00 96.81 179 THR A O 1
ATOM 1352 N N . LYS A 1 180 ? 20.625 6.397 -9.147 1.00 95.31 180 LYS A N 1
ATOM 1353 C CA . LYS A 1 180 ? 20.700 7.006 -7.813 1.00 95.31 180 LYS A CA 1
ATOM 1354 C C . LYS A 1 180 ? 19.301 7.149 -7.218 1.00 95.31 180 LYS A C 1
ATOM 1356 O O . LYS A 1 180 ? 19.094 6.802 -6.056 1.00 95.31 180 LYS A O 1
ATOM 1361 N N . ARG A 1 181 ? 18.358 7.651 -8.014 1.00 95.75 181 ARG A N 1
ATOM 1362 C CA . ARG A 1 181 ? 16.943 7.817 -7.675 1.00 95.75 181 ARG A CA 1
ATOM 1363 C C . ARG A 1 181 ? 16.216 6.475 -7.704 1.00 95.75 181 ARG A C 1
ATOM 1365 O O . ARG A 1 181 ? 16.564 5.574 -8.471 1.00 95.75 181 ARG A O 1
ATOM 1372 N N . GLU A 1 182 ? 15.186 6.369 -6.872 1.00 96.56 182 GLU A N 1
ATOM 1373 C CA . GLU A 1 182 ? 14.218 5.277 -6.956 1.00 96.56 182 GLU A CA 1
ATOM 1374 C C . GLU A 1 182 ? 13.325 5.437 -8.193 1.00 96.56 182 GLU A C 1
ATOM 1376 O O . GLU A 1 182 ? 13.096 6.552 -8.668 1.00 96.56 182 GLU A O 1
ATOM 1381 N N . VAL A 1 183 ? 12.793 4.320 -8.691 1.00 97.50 183 VAL A N 1
ATOM 1382 C CA . VAL A 1 183 ? 11.752 4.333 -9.726 1.00 97.50 183 VAL A CA 1
ATOM 1383 C C . VAL A 1 183 ? 10.474 4.951 -9.139 1.00 97.50 183 VAL A C 1
ATOM 1385 O O . VAL A 1 183 ? 10.019 4.483 -8.091 1.00 97.50 183 VAL A O 1
ATOM 1388 N N . PRO A 1 184 ? 9.875 5.969 -9.788 1.00 95.62 184 PRO A N 1
ATOM 1389 C CA . PRO A 1 184 ? 8.607 6.538 -9.339 1.00 95.62 184 PRO A CA 1
ATOM 1390 C C . PRO A 1 184 ? 7.482 5.490 -9.290 1.00 95.62 184 PRO A C 1
ATOM 1392 O O . PRO A 1 184 ? 7.279 4.729 -10.235 1.00 95.62 184 PRO A O 1
ATOM 1395 N N . GLU A 1 185 ? 6.734 5.464 -8.183 1.00 92.62 185 GLU A N 1
ATOM 1396 C CA . GLU A 1 185 ? 5.537 4.631 -8.009 1.00 92.62 185 GLU A CA 1
ATOM 1397 C C . GLU A 1 185 ? 4.280 5.499 -8.030 1.00 92.62 185 GLU A C 1
ATOM 1399 O O . GLU A 1 185 ? 4.242 6.536 -7.367 1.00 92.62 185 GLU A O 1
ATOM 1404 N N . GLU A 1 186 ? 3.227 4.999 -8.674 1.00 88.50 186 GLU A N 1
ATOM 1405 C CA . GLU A 1 186 ? 1.912 5.629 -8.840 1.00 88.50 186 GLU A CA 1
ATOM 1406 C C . GLU A 1 186 ? 1.905 6.908 -9.683 1.00 88.50 186 GLU A C 1
ATOM 1408 O O . GLU A 1 186 ? 0.915 7.634 -9.695 1.00 88.50 186 GLU A O 1
ATOM 1413 N N . GLU A 1 187 ? 2.958 7.141 -10.459 1.00 90.69 187 GLU A N 1
ATOM 1414 C CA . GLU A 1 187 ? 3.089 8.274 -11.374 1.00 90.69 187 GLU A CA 1
ATOM 1415 C C . GLU A 1 187 ? 3.596 7.782 -12.732 1.00 90.69 187 GLU A C 1
ATOM 1417 O O . GLU A 1 187 ? 4.374 6.824 -12.802 1.00 90.69 187 GLU A O 1
ATOM 1422 N N . TRP A 1 188 ? 3.142 8.414 -13.815 1.00 94.75 188 TRP A N 1
ATOM 1423 C CA . TRP A 1 188 ? 3.714 8.186 -15.137 1.00 94.75 188 TRP A CA 1
ATOM 1424 C C . TRP A 1 188 ? 5.158 8.679 -15.149 1.00 94.75 188 TRP A C 1
ATOM 1426 O O . TRP A 1 188 ? 5.442 9.818 -14.783 1.00 94.75 188 TRP A O 1
ATOM 1436 N N . CYS A 1 189 ? 6.080 7.829 -15.571 1.00 97.81 189 CYS A N 1
ATOM 1437 C CA . CYS A 1 189 ? 7.482 8.178 -15.736 1.00 97.81 189 CYS A CA 1
ATOM 1438 C C . CYS A 1 189 ? 8.037 7.532 -17.002 1.00 97.81 189 CYS A C 1
ATOM 1440 O O . CYS A 1 189 ? 7.459 6.588 -17.550 1.00 97.81 189 CYS A O 1
ATOM 1442 N N . THR A 1 190 ? 9.173 8.047 -17.464 1.00 98.75 190 THR A N 1
ATOM 1443 C CA . THR A 1 190 ? 9.919 7.413 -18.551 1.00 98.75 190 THR A CA 1
ATOM 1444 C C . THR A 1 190 ? 11.166 6.751 -17.992 1.00 98.75 190 THR A C 1
ATOM 1446 O O . THR A 1 190 ? 11.981 7.412 -17.340 1.00 98.75 190 THR A O 1
ATOM 1449 N N . LEU A 1 191 ? 11.326 5.463 -18.264 1.00 98.81 191 LEU A N 1
ATOM 1450 C CA . LEU A 1 191 ? 12.461 4.650 -17.844 1.00 98.81 191 LEU A CA 1
ATOM 1451 C C . LEU A 1 191 ? 13.216 4.220 -19.091 1.00 98.81 191 LEU A C 1
ATOM 1453 O O . LEU A 1 191 ? 12.608 3.695 -20.024 1.00 98.81 191 LEU A O 1
ATOM 1457 N N . ALA A 1 192 ? 14.525 4.442 -19.121 1.00 98.88 192 ALA A N 1
ATOM 1458 C CA . ALA A 1 192 ? 15.308 4.096 -20.294 1.00 98.88 192 ALA A CA 1
ATOM 1459 C C . ALA A 1 192 ? 16.730 3.664 -19.960 1.00 98.88 192 ALA A C 1
ATOM 1461 O O . ALA A 1 192 ? 17.276 3.991 -18.901 1.00 98.88 192 ALA A O 1
ATOM 1462 N N . PHE A 1 193 ? 17.339 2.957 -20.905 1.00 98.81 193 PHE A N 1
ATOM 1463 C CA . PHE A 1 193 ? 18.771 2.715 -20.917 1.00 98.81 193 PHE A CA 1
ATOM 1464 C C . PHE A 1 193 ? 19.333 2.814 -22.337 1.00 98.81 193 PHE A C 1
ATOM 1466 O O . PHE A 1 193 ? 18.606 2.594 -23.304 1.00 98.81 193 PHE A O 1
ATOM 1473 N N . THR A 1 194 ? 20.630 3.106 -22.439 1.00 98.81 194 THR A N 1
ATOM 1474 C CA . THR A 1 194 ? 21.419 2.982 -23.673 1.00 98.81 194 THR A CA 1
ATOM 1475 C C . THR A 1 194 ? 22.692 2.193 -23.381 1.00 98.81 194 THR A C 1
ATOM 1477 O O . THR A 1 194 ? 23.328 2.394 -22.340 1.00 98.81 194 THR A O 1
ATOM 1480 N N . TYR A 1 195 ? 23.046 1.273 -24.271 1.00 98.81 195 TYR A N 1
ATOM 1481 C CA . TYR A 1 195 ? 24.299 0.530 -24.262 1.00 98.81 195 TYR A CA 1
ATOM 1482 C C . TYR A 1 195 ? 25.054 0.784 -25.566 1.00 98.81 195 TYR A C 1
ATOM 1484 O O . TYR A 1 195 ? 24.584 0.422 -26.643 1.00 98.81 195 TYR A O 1
ATOM 1492 N N . ASP A 1 196 ? 26.239 1.386 -25.458 1.00 98.31 196 ASP A N 1
ATOM 1493 C CA . ASP A 1 196 ? 27.044 1.846 -26.599 1.00 98.31 196 ASP A CA 1
ATOM 1494 C C . ASP A 1 196 ? 28.158 0.877 -27.020 1.00 98.31 196 ASP A C 1
ATOM 1496 O O . ASP A 1 196 ? 29.127 1.302 -27.647 1.00 98.31 196 ASP A O 1
ATOM 1500 N N . SER A 1 197 ? 28.020 -0.416 -26.694 1.00 97.88 197 SER A N 1
ATOM 1501 C CA . SER A 1 197 ? 29.046 -1.484 -26.748 1.00 97.88 197 SER A CA 1
ATOM 1502 C C . SER A 1 197 ? 30.116 -1.436 -25.647 1.00 97.88 197 SER A C 1
ATOM 1504 O O . SER A 1 197 ? 30.860 -2.402 -25.462 1.00 97.88 197 SER A O 1
ATOM 1506 N N . LYS A 1 198 ? 30.198 -0.345 -24.874 1.00 97.44 198 LYS A N 1
ATOM 1507 C CA . LYS A 1 198 ? 31.174 -0.198 -23.780 1.00 97.44 198 LYS A CA 1
ATOM 1508 C C . LYS A 1 198 ? 30.538 0.186 -22.462 1.00 97.44 198 LYS A C 1
ATOM 1510 O O . LYS A 1 198 ? 30.912 -0.353 -21.428 1.00 97.44 198 LYS A O 1
ATOM 1515 N N . TYR A 1 199 ? 29.602 1.117 -22.487 1.00 98.38 199 TYR A N 1
ATOM 1516 C CA . TYR A 1 199 ? 28.960 1.678 -21.320 1.00 98.38 199 TYR A CA 1
ATOM 1517 C C . TYR A 1 199 ? 27.461 1.497 -21.404 1.00 98.38 199 TYR A C 1
ATOM 1519 O O . TYR A 1 199 ? 26.821 1.817 -22.404 1.00 98.38 199 TYR A O 1
ATOM 1527 N N . LEU A 1 200 ? 26.916 1.027 -20.293 1.00 98.50 200 LEU A N 1
ATOM 1528 C CA . LEU A 1 200 ? 25.502 0.999 -20.008 1.00 98.50 200 LEU A CA 1
ATOM 1529 C C . LEU A 1 200 ? 25.141 2.246 -19.199 1.00 98.50 200 LEU A C 1
ATOM 1531 O O . LEU A 1 200 ? 25.719 2.505 -18.140 1.00 98.50 200 LEU A O 1
ATOM 1535 N N . ARG A 1 201 ? 24.192 3.028 -19.702 1.00 98.69 201 ARG A N 1
ATOM 1536 C CA . ARG A 1 201 ? 23.700 4.259 -19.078 1.00 98.69 201 ARG A CA 1
ATOM 1537 C C . ARG A 1 201 ? 22.208 4.161 -18.840 1.00 98.69 201 ARG A C 1
ATOM 1539 O O . ARG A 1 201 ? 21.482 3.653 -19.688 1.00 98.69 201 ARG A O 1
ATOM 1546 N N . THR A 1 202 ? 21.762 4.669 -17.699 1.00 98.31 202 THR A N 1
ATOM 1547 C CA . THR A 1 202 ? 20.375 4.539 -17.235 1.00 98.31 202 THR A CA 1
ATOM 1548 C C . THR A 1 202 ? 19.749 5.897 -16.944 1.00 98.31 202 THR A C 1
ATOM 1550 O O . THR A 1 202 ? 20.386 6.760 -16.331 1.00 98.31 202 THR A O 1
ATOM 1553 N N . TYR A 1 203 ? 18.490 6.063 -17.346 1.00 98.69 203 TYR A N 1
ATOM 1554 C CA . TYR A 1 203 ? 17.781 7.339 -17.367 1.00 98.69 203 TYR A CA 1
ATOM 1555 C C . TYR A 1 203 ? 16.428 7.211 -16.676 1.00 98.69 203 TYR A C 1
ATOM 1557 O O . TYR A 1 203 ? 15.695 6.240 -16.878 1.00 98.69 203 TYR A O 1
ATOM 1565 N N . ILE A 1 204 ? 16.086 8.234 -15.895 1.00 98.44 204 ILE A N 1
ATOM 1566 C CA . ILE A 1 204 ? 14.742 8.429 -15.344 1.00 98.44 204 ILE A CA 1
ATOM 1567 C C . ILE A 1 204 ? 14.289 9.825 -15.749 1.00 98.44 204 ILE A C 1
ATOM 1569 O O . ILE A 1 204 ? 14.976 10.807 -15.444 1.00 98.44 204 ILE A O 1
ATOM 1573 N N . ASN A 1 205 ? 13.128 9.892 -16.404 1.00 98.12 205 ASN A N 1
ATOM 1574 C CA . ASN A 1 205 ? 12.513 11.121 -16.912 1.00 98.12 205 ASN A CA 1
ATOM 1575 C C . ASN A 1 205 ? 13.465 11.914 -17.819 1.00 98.12 205 ASN A C 1
ATOM 1577 O O . ASN A 1 205 ? 13.789 13.062 -17.541 1.00 98.12 205 ASN A O 1
ATOM 1581 N N . GLY A 1 206 ? 14.019 11.244 -18.836 1.00 97.50 206 GLY A N 1
ATOM 1582 C CA . GLY A 1 206 ? 14.932 11.850 -19.815 1.00 97.50 206 GLY A CA 1
ATOM 1583 C C . GLY A 1 206 ? 16.305 12.267 -19.275 1.00 97.50 206 GLY A C 1
ATOM 1584 O O . GLY A 1 206 ? 17.135 12.748 -20.037 1.00 97.50 206 GLY A O 1
ATOM 1585 N N . VAL A 1 207 ? 16.573 12.085 -17.979 1.00 97.94 207 VAL A N 1
ATOM 1586 C CA . VAL A 1 207 ? 17.819 12.519 -17.334 1.00 97.94 207 VAL A CA 1
ATOM 1587 C C . VAL A 1 207 ? 18.700 11.316 -17.023 1.00 97.94 207 VAL A C 1
ATOM 1589 O O . VAL A 1 207 ? 18.261 10.400 -16.319 1.00 97.94 207 VAL A O 1
ATOM 1592 N N . LEU A 1 208 ? 19.954 11.360 -17.490 1.00 98.19 208 LEU A N 1
ATOM 1593 C CA . LEU A 1 208 ? 21.003 10.414 -17.108 1.00 98.19 208 LEU A CA 1
ATOM 1594 C C . LEU A 1 208 ? 21.198 10.469 -15.592 1.00 98.19 208 LEU A C 1
ATOM 1596 O O . LEU A 1 208 ? 21.706 11.452 -15.050 1.00 98.19 208 LEU A O 1
ATOM 1600 N N . ASP A 1 209 ? 20.795 9.413 -14.892 1.00 96.31 209 ASP A N 1
ATOM 1601 C CA . ASP A 1 209 ? 20.772 9.428 -13.433 1.00 96.31 209 ASP A CA 1
ATOM 1602 C C . ASP A 1 209 ? 22.097 8.953 -12.837 1.00 96.31 209 ASP A C 1
ATOM 1604 O O . ASP A 1 209 ? 22.210 7.834 -12.327 1.00 96.31 209 ASP A O 1
ATOM 1608 N N . GLN A 1 210 ? 23.121 9.796 -12.970 1.00 96.81 210 GLN A N 1
ATOM 1609 C CA . GLN A 1 210 ? 24.492 9.448 -12.615 1.00 96.81 210 GLN A CA 1
ATOM 1610 C C . GLN A 1 210 ? 24.626 9.000 -11.153 1.00 96.81 210 GLN A C 1
ATOM 1612 O O . GLN A 1 210 ? 24.143 9.650 -10.217 1.00 96.81 210 GLN A O 1
ATOM 1617 N N . ARG A 1 211 ? 25.353 7.898 -10.960 1.00 95.62 211 ARG A N 1
ATOM 1618 C CA . ARG A 1 211 ? 25.654 7.311 -9.656 1.00 95.62 211 ARG A CA 1
ATOM 1619 C C . ARG A 1 211 ? 27.096 6.826 -9.628 1.00 95.62 211 ARG A C 1
ATOM 1621 O O . ARG A 1 211 ? 27.505 6.006 -10.446 1.00 95.62 211 ARG A O 1
ATOM 1628 N N . GLN A 1 212 ? 27.837 7.323 -8.645 1.00 95.25 212 GLN A N 1
ATOM 1629 C CA . GLN A 1 212 ? 29.169 6.825 -8.317 1.00 95.25 212 GLN A CA 1
ATOM 1630 C C . GLN A 1 212 ? 29.060 5.513 -7.539 1.00 95.25 212 GLN A C 1
ATOM 1632 O O . GLN A 1 212 ? 28.116 5.337 -6.765 1.00 95.25 212 GLN A O 1
ATOM 1637 N N . LEU A 1 213 ? 30.024 4.617 -7.745 1.00 94.38 213 LEU A N 1
ATOM 1638 C CA . LEU A 1 213 ? 30.107 3.353 -7.023 1.00 94.38 213 LEU A CA 1
ATOM 1639 C C . LEU A 1 213 ? 30.502 3.596 -5.558 1.00 94.38 213 LEU A C 1
ATOM 1641 O O . LEU A 1 213 ? 31.563 4.149 -5.277 1.00 94.38 213 LEU A O 1
ATOM 1645 N N . ASP A 1 214 ? 29.685 3.115 -4.624 1.00 92.75 214 ASP A N 1
ATOM 1646 C CA . ASP A 1 214 ? 30.057 2.933 -3.219 1.00 92.75 214 ASP A CA 1
ATOM 1647 C C . ASP A 1 214 ? 30.139 1.427 -2.958 1.00 92.75 214 ASP A C 1
ATOM 1649 O O . ASP A 1 214 ? 29.140 0.759 -2.696 1.00 92.75 214 ASP A O 1
ATOM 1653 N N . ALA A 1 215 ? 31.348 0.872 -3.057 1.00 91.00 215 ALA A N 1
ATOM 1654 C CA . ALA A 1 215 ? 31.577 -0.571 -3.038 1.00 91.00 215 ALA A CA 1
ATOM 1655 C C . ALA A 1 215 ? 30.970 -1.286 -1.815 1.00 91.00 215 ALA A C 1
ATOM 1657 O O . ALA A 1 215 ? 30.576 -2.448 -1.914 1.00 91.00 215 ALA A O 1
ATOM 1658 N N . VAL A 1 216 ? 30.865 -0.617 -0.664 1.00 89.38 216 VAL A N 1
ATOM 1659 C CA . VAL A 1 216 ? 30.284 -1.217 0.543 1.00 89.38 216 VAL A CA 1
ATOM 1660 C C . VAL A 1 216 ? 28.765 -1.095 0.519 1.00 89.38 216 VAL A C 1
ATOM 1662 O O . VAL A 1 216 ? 28.077 -2.110 0.653 1.00 89.38 216 VAL A O 1
ATOM 1665 N N . LYS A 1 217 ? 28.222 0.113 0.313 1.00 86.94 217 LYS A N 1
ATOM 1666 C CA . LYS A 1 217 ? 26.760 0.322 0.315 1.00 86.94 217 LYS A CA 1
ATOM 1667 C C . LYS A 1 217 ? 26.069 -0.417 -0.823 1.00 86.94 217 LYS A C 1
ATOM 1669 O O . LYS A 1 217 ? 24.969 -0.936 -0.640 1.00 86.94 217 LYS A O 1
ATOM 1674 N N . ASP A 1 218 ? 26.743 -0.519 -1.959 1.00 88.25 218 ASP A N 1
ATOM 1675 C CA . ASP A 1 218 ? 26.221 -1.161 -3.158 1.00 88.25 218 ASP A CA 1
ATOM 1676 C C . ASP A 1 218 ? 26.432 -2.681 -3.148 1.00 88.25 218 ASP A C 1
ATOM 1678 O O . ASP A 1 218 ? 25.920 -3.376 -4.027 1.00 88.25 218 ASP A O 1
ATOM 1682 N N . LYS A 1 219 ? 27.149 -3.215 -2.144 1.00 88.25 219 LYS A N 1
ATOM 1683 C CA . LYS A 1 219 ? 27.552 -4.630 -2.050 1.00 88.25 219 LYS A CA 1
ATOM 1684 C C . LYS A 1 219 ? 28.381 -5.064 -3.273 1.00 88.25 219 LYS A C 1
ATOM 1686 O O . LYS A 1 219 ? 28.100 -6.075 -3.915 1.00 88.25 219 LYS A O 1
ATOM 1691 N N . ARG A 1 220 ? 29.386 -4.251 -3.613 1.00 90.56 220 ARG A N 1
ATOM 1692 C CA . ARG A 1 220 ? 30.248 -4.315 -4.810 1.00 90.56 220 ARG A CA 1
ATOM 1693 C C . ARG A 1 220 ? 31.736 -4.183 -4.466 1.00 90.56 220 ARG A C 1
ATOM 1695 O O . ARG A 1 220 ? 32.488 -3.495 -5.143 1.00 90.56 220 ARG A O 1
ATOM 1702 N N . ASN A 1 221 ? 32.168 -4.840 -3.398 1.00 91.81 221 ASN A N 1
ATOM 1703 C CA . ASN A 1 221 ? 33.560 -4.839 -2.941 1.00 91.81 221 ASN A CA 1
ATOM 1704 C C . ASN A 1 221 ? 34.475 -5.826 -3.688 1.00 91.81 221 ASN A C 1
ATOM 1706 O O . ASN A 1 221 ? 35.687 -5.788 -3.495 1.00 91.81 221 ASN A O 1
ATOM 1710 N N . ASP A 1 222 ? 33.921 -6.697 -4.535 1.00 93.81 222 ASP A N 1
ATOM 1711 C CA . ASP A 1 222 ? 34.700 -7.627 -5.358 1.00 93.81 222 ASP A CA 1
ATOM 1712 C C . ASP A 1 222 ? 35.611 -6.866 -6.359 1.00 93.81 222 ASP A C 1
ATOM 1714 O O . ASP A 1 222 ? 35.170 -5.865 -6.944 1.00 93.81 222 ASP A O 1
ATOM 1718 N N . PRO A 1 223 ? 36.870 -7.307 -6.582 1.00 94.50 223 PRO A N 1
ATOM 1719 C CA . PRO A 1 223 ? 37.777 -6.732 -7.582 1.00 94.50 223 PRO A CA 1
ATOM 1720 C C . PRO A 1 223 ? 37.169 -6.590 -8.976 1.00 94.50 223 PRO A C 1
ATOM 1722 O O . PRO A 1 223 ? 37.485 -5.627 -9.672 1.00 94.50 223 PRO A O 1
ATOM 1725 N N . TYR A 1 224 ? 36.244 -7.477 -9.349 1.00 94.81 224 TYR A N 1
ATOM 1726 C CA . TYR A 1 224 ? 35.503 -7.371 -10.599 1.00 94.81 224 TYR A CA 1
ATOM 1727 C C . TYR A 1 224 ? 34.845 -5.996 -10.778 1.00 94.81 224 TYR A C 1
ATOM 1729 O O . TYR A 1 224 ? 34.890 -5.423 -11.862 1.00 94.81 224 TYR A O 1
ATOM 1737 N N . PHE A 1 225 ? 34.276 -5.419 -9.715 1.00 95.06 225 PHE A N 1
ATOM 1738 C CA . PHE A 1 225 ? 33.621 -4.108 -9.782 1.00 95.06 225 PHE A CA 1
ATOM 1739 C C . PHE A 1 225 ? 34.582 -2.945 -9.592 1.00 95.06 225 PHE A C 1
ATOM 1741 O O . PHE A 1 225 ? 34.323 -1.870 -10.116 1.00 95.06 225 PHE A O 1
ATOM 1748 N N . THR A 1 226 ? 35.661 -3.143 -8.838 1.00 96.06 226 THR A N 1
ATOM 1749 C CA . THR A 1 226 ? 36.539 -2.054 -8.381 1.00 96.06 226 THR A CA 1
ATOM 1750 C C . THR A 1 226 ? 37.832 -1.916 -9.182 1.00 96.06 226 THR A C 1
ATOM 1752 O O . THR A 1 226 ? 38.507 -0.899 -9.045 1.00 96.06 226 THR A O 1
ATOM 1755 N N . LYS A 1 227 ? 38.191 -2.921 -9.993 1.00 95.75 227 LYS A N 1
ATOM 1756 C CA . LYS A 1 227 ? 39.481 -2.986 -10.703 1.00 95.75 227 LYS A CA 1
ATOM 1757 C C . LYS A 1 227 ? 39.405 -3.465 -12.152 1.00 95.75 227 LYS A C 1
ATOM 1759 O O . LYS A 1 227 ? 40.378 -3.305 -12.878 1.00 95.75 227 LYS A O 1
ATOM 1764 N N . GLU A 1 228 ? 38.304 -4.076 -12.588 1.00 94.94 228 GLU A N 1
ATOM 1765 C CA . GLU A 1 228 ? 38.167 -4.557 -13.976 1.00 94.94 228 GLU A CA 1
ATOM 1766 C C . GLU A 1 228 ? 37.417 -3.579 -14.900 1.00 94.94 228 GLU A C 1
ATOM 1768 O O . GLU A 1 228 ? 36.925 -3.947 -15.970 1.00 94.94 228 GLU A O 1
ATOM 1773 N N . GLY A 1 229 ? 37.298 -2.323 -14.481 1.00 94.56 229 GLY A N 1
ATOM 1774 C CA . GLY A 1 229 ? 36.873 -1.224 -15.330 1.00 94.56 229 GLY A CA 1
ATOM 1775 C C . GLY A 1 229 ? 37.979 -0.739 -16.276 1.00 94.56 229 GLY A C 1
ATOM 1776 O O . GLY A 1 229 ? 39.070 -1.315 -16.346 1.00 94.56 229 GLY A O 1
ATOM 1777 N N . PRO A 1 230 ? 37.711 0.346 -17.018 1.00 93.88 230 PRO A N 1
ATOM 1778 C CA . PRO A 1 230 ? 38.696 0.987 -17.883 1.00 93.88 230 PRO A CA 1
ATOM 1779 C C . PRO A 1 230 ? 39.944 1.390 -17.092 1.00 93.88 230 PRO A C 1
ATOM 1781 O O . PRO A 1 230 ? 39.840 1.890 -15.972 1.00 93.88 230 PRO A O 1
ATOM 1784 N N . ASP A 1 231 ? 41.122 1.169 -17.676 1.00 91.56 231 ASP A N 1
ATOM 1785 C CA . ASP A 1 231 ? 42.424 1.518 -17.087 1.00 91.56 231 ASP A CA 1
ATOM 1786 C C . ASP A 1 231 ? 42.679 0.915 -15.689 1.00 91.56 231 ASP A C 1
ATOM 1788 O O . ASP A 1 231 ? 43.406 1.488 -14.876 1.00 91.56 231 ASP A O 1
ATOM 1792 N N . GLY A 1 232 ? 42.066 -0.236 -15.384 1.00 91.88 232 GLY A N 1
ATOM 1793 C CA . GLY A 1 232 ? 42.220 -0.919 -14.096 1.00 91.88 232 GLY A CA 1
ATOM 1794 C C . GLY A 1 232 ? 41.454 -0.271 -12.934 1.00 91.88 232 GLY A C 1
ATOM 1795 O O . GLY A 1 232 ? 41.766 -0.536 -11.770 1.00 91.88 232 GLY A O 1
ATOM 1796 N N . LYS A 1 233 ? 40.493 0.612 -13.233 1.00 94.38 233 LYS A N 1
ATOM 1797 C CA . LYS A 1 233 ? 39.640 1.299 -12.248 1.00 94.38 233 LYS A CA 1
ATOM 1798 C C . LYS A 1 233 ? 38.333 0.547 -12.011 1.00 94.38 233 LYS A C 1
ATOM 1800 O O . LYS A 1 233 ? 38.133 -0.560 -12.508 1.00 94.38 233 LYS A O 1
ATOM 1805 N N . ASP A 1 234 ? 37.434 1.143 -11.237 1.00 96.00 234 ASP A N 1
ATOM 1806 C CA . ASP A 1 234 ? 36.102 0.597 -11.058 1.00 96.00 234 ASP A CA 1
ATOM 1807 C C . ASP A 1 234 ? 35.272 0.660 -12.348 1.00 96.00 234 ASP A C 1
ATOM 1809 O O . ASP A 1 234 ? 35.505 1.470 -13.248 1.00 96.00 234 ASP A O 1
ATOM 1813 N N . ARG A 1 235 ? 34.288 -0.235 -12.443 1.00 96.00 235 ARG A N 1
ATOM 1814 C CA . ARG A 1 235 ? 33.349 -0.299 -13.567 1.00 96.00 235 ARG A CA 1
ATOM 1815 C C . ARG A 1 235 ? 32.276 0.794 -13.498 1.00 96.00 235 ARG A C 1
ATOM 1817 O O . ARG A 1 235 ? 31.472 0.879 -14.418 1.00 96.00 235 ARG A O 1
ATOM 1824 N N . GLY A 1 236 ? 32.234 1.619 -12.454 1.00 96.12 236 GLY A N 1
ATOM 1825 C CA . GLY A 1 236 ? 31.147 2.560 -12.200 1.00 96.12 236 GLY A CA 1
ATOM 1826 C C . GLY A 1 236 ? 29.858 1.883 -11.729 1.00 96.12 236 GLY A C 1
ATOM 1827 O O . GLY A 1 236 ? 29.782 0.663 -11.577 1.00 96.12 236 GLY A O 1
ATOM 1828 N N . MET A 1 237 ? 28.830 2.698 -11.483 1.00 95.75 237 MET A N 1
ATOM 1829 C CA . MET A 1 237 ? 27.475 2.229 -11.166 1.00 95.75 237 MET A CA 1
ATOM 1830 C C . MET A 1 237 ? 26.446 2.767 -12.163 1.00 95.75 237 MET A C 1
ATOM 1832 O O . MET A 1 237 ? 25.615 2.011 -12.653 1.00 95.75 237 MET A O 1
ATOM 1836 N N . ASN A 1 238 ? 26.495 4.056 -12.501 1.00 97.44 238 ASN A N 1
ATOM 1837 C CA . ASN A 1 238 ? 25.825 4.601 -13.681 1.00 97.44 238 ASN A CA 1
ATOM 1838 C C . ASN A 1 238 ? 26.553 5.880 -14.130 1.00 97.44 238 ASN A C 1
ATOM 1840 O O . ASN A 1 238 ? 26.476 6.885 -13.415 1.00 97.44 238 ASN A O 1
ATOM 1844 N N . PRO A 1 239 ? 27.246 5.887 -15.282 1.00 97.94 239 PRO A N 1
ATOM 1845 C CA . PRO A 1 239 ? 27.403 4.785 -16.241 1.00 97.94 239 PRO A CA 1
ATOM 1846 C C . PRO A 1 239 ? 28.112 3.548 -15.662 1.00 97.94 239 PRO A C 1
ATOM 1848 O O . PRO A 1 239 ? 28.947 3.679 -14.769 1.00 97.94 239 PRO A O 1
ATOM 1851 N N . TYR A 1 240 ? 27.785 2.365 -16.185 1.00 97.94 240 TYR A N 1
ATOM 1852 C CA . TYR A 1 240 ? 28.453 1.094 -15.879 1.00 97.94 240 TYR A CA 1
ATOM 1853 C C . TYR A 1 240 ? 29.254 0.602 -17.086 1.00 97.94 240 TYR A C 1
ATOM 1855 O O . TYR A 1 240 ? 28.744 0.588 -18.205 1.00 97.94 240 TYR A O 1
ATOM 1863 N N . TYR A 1 241 ? 30.495 0.178 -16.876 1.00 97.94 241 TYR A N 1
ATOM 1864 C CA . TYR A 1 241 ? 31.380 -0.324 -17.918 1.00 97.94 241 TYR A CA 1
ATOM 1865 C C . TYR A 1 241 ? 31.222 -1.834 -18.145 1.00 97.94 241 TYR A C 1
ATOM 1867 O O . TYR A 1 241 ? 31.522 -2.661 -17.278 1.00 97.94 241 TYR A O 1
ATOM 1875 N N . HIS A 1 242 ? 30.855 -2.182 -19.377 1.00 96.50 242 HIS A N 1
ATOM 1876 C CA . HIS A 1 242 ? 30.750 -3.537 -19.909 1.00 96.50 242 HIS A CA 1
ATOM 1877 C C . HIS A 1 242 ? 31.204 -3.575 -21.378 1.00 96.50 242 HIS A C 1
ATOM 1879 O O . HIS A 1 242 ? 30.397 -3.538 -22.299 1.00 96.50 242 HIS A O 1
ATOM 1885 N N . GLY A 1 243 ? 32.512 -3.660 -21.623 1.00 94.62 243 GLY A N 1
ATOM 1886 C CA . GLY A 1 243 ? 33.097 -3.705 -22.976 1.00 94.62 243 GLY A CA 1
ATOM 1887 C C . GLY A 1 243 ? 33.109 -5.082 -23.651 1.00 94.62 243 GLY A C 1
ATOM 1888 O O . GLY A 1 243 ? 34.061 -5.386 -24.368 1.00 94.62 243 GLY A O 1
ATOM 1889 N N . ARG A 1 244 ? 32.135 -5.957 -23.359 1.00 94.88 244 ARG A N 1
ATOM 1890 C CA . ARG A 1 244 ? 32.148 -7.377 -23.778 1.00 94.88 244 ARG A CA 1
ATOM 1891 C C . ARG A 1 244 ? 31.042 -7.757 -24.770 1.00 94.88 244 ARG A C 1
ATOM 1893 O O . ARG A 1 244 ? 30.981 -8.909 -25.192 1.00 94.88 244 ARG A O 1
ATOM 1900 N N . GLY A 1 245 ? 30.209 -6.798 -25.172 1.00 96.75 245 GLY A N 1
ATOM 1901 C CA . GLY A 1 245 ? 29.101 -7.008 -26.099 1.00 96.75 245 GLY A CA 1
ATOM 1902 C C . GLY A 1 245 ? 27.901 -7.719 -25.472 1.00 96.75 245 GLY A C 1
ATOM 1903 O O . GLY A 1 245 ? 27.773 -7.825 -24.248 1.00 96.75 245 GLY A O 1
ATOM 1904 N N . ILE A 1 246 ? 27.017 -8.204 -26.344 1.00 98.44 246 ILE A N 1
ATOM 1905 C CA . ILE A 1 246 ? 25.753 -8.854 -25.989 1.00 98.44 246 ILE A CA 1
ATOM 1906 C C . ILE A 1 246 ? 25.772 -10.309 -26.464 1.00 98.44 246 ILE A C 1
ATOM 1908 O O . ILE A 1 246 ? 26.162 -10.600 -27.598 1.00 98.44 246 ILE A O 1
ATOM 1912 N N . PHE A 1 247 ? 25.335 -11.219 -25.598 1.00 98.06 247 PHE A N 1
ATOM 1913 C CA . PHE A 1 247 ? 25.280 -12.653 -25.848 1.00 98.06 247 PHE A CA 1
ATOM 1914 C C . PHE A 1 247 ? 24.511 -12.970 -27.133 1.00 98.06 247 PHE A C 1
ATOM 1916 O O . PHE A 1 247 ? 23.425 -12.444 -27.368 1.00 98.06 247 PHE A O 1
ATOM 1923 N N . LYS A 1 248 ? 25.065 -13.867 -27.950 1.00 97.12 248 LYS A N 1
ATOM 1924 C CA . LYS A 1 248 ? 24.414 -14.394 -29.149 1.00 97.12 248 LYS A CA 1
ATOM 1925 C C . LYS A 1 248 ? 24.117 -15.869 -28.944 1.00 97.12 248 LYS A C 1
ATOM 1927 O O . LYS A 1 248 ? 25.042 -16.673 -28.829 1.00 97.12 248 LYS A O 1
ATOM 1932 N N . TYR A 1 249 ? 22.840 -16.236 -28.938 1.00 96.44 249 TYR A N 1
ATOM 1933 C CA . TYR A 1 249 ? 22.469 -17.642 -28.879 1.00 96.44 249 TYR A CA 1
ATOM 1934 C C . TYR A 1 249 ? 22.777 -18.340 -30.209 1.00 96.44 249 TYR A C 1
ATOM 1936 O O . TYR A 1 249 ? 22.159 -18.075 -31.235 1.00 96.44 249 TYR A O 1
ATOM 1944 N N . ASP A 1 250 ? 23.731 -19.262 -30.176 1.00 96.00 250 ASP A N 1
ATOM 1945 C CA . ASP A 1 250 ? 23.970 -20.246 -31.228 1.00 96.00 250 ASP A CA 1
ATOM 1946 C C . ASP A 1 250 ? 23.340 -21.610 -30.859 1.00 96.00 250 ASP A C 1
ATOM 1948 O O . ASP A 1 250 ? 23.738 -22.199 -29.849 1.00 96.00 250 ASP A O 1
ATOM 1952 N N . PRO A 1 251 ? 22.378 -22.136 -31.641 1.00 94.12 251 PRO A N 1
ATOM 1953 C CA . PRO A 1 251 ? 21.709 -23.402 -31.337 1.00 94.12 251 PRO A CA 1
ATOM 1954 C C . PRO A 1 251 ? 22.640 -24.615 -31.274 1.00 94.12 251 PRO A C 1
ATOM 1956 O O . PRO A 1 251 ? 22.377 -25.540 -30.511 1.00 94.12 251 PRO A O 1
ATOM 1959 N N . VAL A 1 252 ? 23.724 -24.629 -32.053 1.00 95.69 252 VAL A N 1
ATOM 1960 C CA . VAL A 1 252 ? 24.662 -25.756 -32.109 1.00 95.69 252 VAL A CA 1
ATOM 1961 C C . VAL A 1 252 ? 25.612 -25.700 -30.919 1.00 95.69 252 VAL A C 1
ATOM 1963 O O . VAL A 1 252 ? 25.769 -26.693 -30.206 1.00 95.69 252 VAL A O 1
ATOM 1966 N N . LEU A 1 253 ? 26.211 -24.535 -30.662 1.00 95.62 253 LEU A N 1
ATOM 1967 C CA . LEU A 1 253 ? 27.162 -24.357 -29.560 1.00 95.62 253 LEU A CA 1
ATOM 1968 C C . LEU A 1 253 ? 26.485 -24.475 -28.191 1.00 95.62 253 LEU A C 1
ATOM 1970 O O . LEU A 1 253 ? 27.092 -24.961 -27.234 1.00 95.62 253 LEU A O 1
ATOM 1974 N N . HIS A 1 254 ? 25.225 -24.051 -28.088 1.00 96.38 254 HIS A N 1
ATOM 1975 C CA . HIS A 1 254 ? 24.524 -23.963 -26.810 1.00 96.38 254 HIS A CA 1
ATOM 1976 C C . HIS A 1 254 ? 23.563 -25.114 -26.517 1.00 96.38 254 HIS A C 1
ATOM 1978 O O . HIS A 1 254 ? 23.038 -25.166 -25.404 1.00 96.38 254 HIS A O 1
ATOM 1984 N N . ALA A 1 255 ? 23.388 -26.070 -27.437 1.00 93.12 255 ALA A N 1
ATOM 1985 C CA . ALA A 1 255 ? 22.463 -27.202 -27.289 1.00 93.12 255 ALA A CA 1
ATOM 1986 C C . ALA A 1 255 ? 22.605 -27.974 -25.964 1.00 93.12 255 ALA A C 1
ATOM 1988 O O . ALA A 1 255 ? 21.638 -28.550 -25.474 1.00 93.12 255 ALA A O 1
ATOM 1989 N N . LYS A 1 256 ? 23.817 -28.024 -25.393 1.00 93.06 256 LYS A N 1
ATOM 1990 C CA . LYS A 1 256 ? 24.119 -28.767 -24.155 1.00 93.06 256 LYS A CA 1
ATOM 1991 C C . LYS A 1 256 ? 24.339 -27.884 -22.929 1.00 93.06 256 LYS A C 1
ATOM 1993 O O . LYS A 1 256 ? 24.394 -28.404 -21.819 1.00 93.06 256 LYS A O 1
ATOM 1998 N N . THR A 1 257 ? 24.532 -26.581 -23.117 1.00 92.50 257 THR A N 1
ATOM 1999 C CA . THR A 1 257 ? 24.958 -25.667 -22.045 1.00 92.50 257 THR A CA 1
ATOM 2000 C C . THR A 1 257 ? 23.856 -24.713 -21.617 1.00 92.50 257 THR A C 1
ATOM 2002 O O . THR A 1 257 ? 23.897 -24.228 -20.489 1.00 92.50 257 THR A O 1
ATOM 2005 N N . LYS A 1 258 ? 22.862 -24.462 -22.476 1.00 94.12 258 LYS A N 1
ATOM 2006 C CA . LYS A 1 258 ? 21.770 -23.517 -22.235 1.00 94.12 258 LYS A CA 1
ATOM 2007 C C . LYS A 1 258 ? 20.415 -24.216 -22.312 1.00 94.12 258 LYS A C 1
ATOM 2009 O O . LYS A 1 258 ? 20.249 -25.138 -23.102 1.00 94.12 258 LYS A O 1
ATOM 2014 N N . ILE A 1 259 ? 19.451 -23.773 -21.501 1.00 91.00 259 ILE A N 1
ATOM 2015 C CA . ILE A 1 259 ? 18.107 -24.382 -21.441 1.00 91.00 259 ILE A CA 1
ATOM 2016 C C . ILE A 1 259 ? 17.353 -24.164 -22.756 1.00 91.00 259 ILE A C 1
ATOM 2018 O O . ILE A 1 259 ? 16.857 -25.110 -23.359 1.00 91.00 259 ILE A O 1
ATOM 2022 N N . ALA A 1 260 ? 17.249 -22.906 -23.170 1.00 92.31 260 ALA A N 1
ATOM 2023 C CA . ALA A 1 260 ? 16.530 -22.459 -24.354 1.00 92.31 260 ALA A CA 1
ATOM 2024 C C . ALA A 1 260 ? 16.991 -21.035 -24.687 1.00 92.31 260 ALA A C 1
ATOM 2026 O O . ALA A 1 260 ? 17.449 -20.333 -23.778 1.00 92.31 260 ALA A O 1
ATOM 2027 N N . PRO A 1 261 ? 16.883 -20.577 -25.943 1.00 95.06 261 PRO A N 1
ATOM 2028 C CA . PRO A 1 261 ? 17.031 -19.156 -26.231 1.00 95.06 261 PRO A CA 1
ATOM 2029 C C . PRO A 1 261 ? 15.966 -18.334 -25.484 1.00 95.06 261 PRO A C 1
ATOM 2031 O O . PRO A 1 261 ? 14.919 -18.866 -25.115 1.00 95.06 261 PRO A O 1
ATOM 2034 N N . SER A 1 262 ? 16.236 -17.053 -25.234 1.00 95.69 262 SER A N 1
ATOM 2035 C CA . SER A 1 262 ? 15.294 -16.191 -24.521 1.00 95.69 262 SER A CA 1
ATOM 2036 C C . SER A 1 262 ? 14.252 -15.593 -25.462 1.00 95.69 262 SER A C 1
ATOM 2038 O O . SER A 1 262 ? 14.572 -15.092 -26.538 1.00 95.69 262 SER A O 1
ATOM 2040 N N . ASP A 1 263 ? 12.997 -15.639 -25.029 1.00 97.69 263 ASP A N 1
ATOM 2041 C CA . ASP A 1 263 ? 11.896 -14.898 -25.639 1.00 97.69 263 ASP A CA 1
ATOM 2042 C C . ASP A 1 263 ? 12.031 -13.398 -25.300 1.00 97.69 263 ASP A C 1
ATOM 2044 O O . ASP A 1 263 ? 12.647 -13.035 -24.290 1.00 97.69 263 ASP A O 1
ATOM 2048 N N . PHE A 1 264 ? 11.451 -12.518 -26.121 1.00 98.50 264 PHE A N 1
ATOM 2049 C CA . PHE A 1 264 ? 11.301 -11.107 -25.757 1.00 98.50 264 PHE A CA 1
ATOM 2050 C C . PHE A 1 264 ? 10.017 -10.950 -24.948 1.00 98.50 264 PHE A C 1
ATOM 2052 O O . PHE A 1 264 ? 8.924 -11.217 -25.449 1.00 98.50 264 PHE A O 1
ATOM 2059 N N . THR A 1 265 ? 10.131 -10.508 -23.700 1.00 98.56 265 THR A N 1
ATOM 2060 C CA . THR A 1 265 ? 8.984 -10.370 -22.799 1.00 98.56 265 THR A CA 1
ATOM 2061 C C . THR A 1 265 ? 8.812 -8.937 -22.319 1.00 98.56 265 THR A C 1
ATOM 2063 O O . THR A 1 265 ? 9.781 -8.193 -22.180 1.00 98.56 265 THR A O 1
ATOM 2066 N N . VAL A 1 266 ? 7.568 -8.552 -22.022 1.00 98.75 266 VAL A N 1
ATOM 2067 C CA . VAL A 1 266 ? 7.215 -7.261 -21.409 1.00 98.75 266 VAL A CA 1
ATOM 2068 C C . VAL A 1 266 ? 6.428 -7.520 -20.131 1.00 98.75 266 VAL A C 1
ATOM 2070 O O . VAL A 1 266 ? 5.397 -8.190 -20.153 1.00 98.75 266 VAL A O 1
ATOM 2073 N N . GLY A 1 267 ? 6.915 -6.993 -19.010 1.00 97.75 267 GLY A N 1
ATOM 2074 C CA . GLY A 1 267 ? 6.287 -7.115 -17.694 1.00 97.75 267 GLY A CA 1
ATOM 2075 C C . GLY A 1 267 ? 6.662 -8.359 -16.885 1.00 97.75 267 GLY A C 1
ATOM 2076 O O . GLY A 1 267 ? 6.307 -8.444 -15.712 1.00 97.75 267 GLY A O 1
ATOM 2077 N N . ALA A 1 268 ? 7.410 -9.302 -17.454 1.00 97.19 268 ALA A N 1
ATOM 2078 C CA . ALA A 1 268 ? 7.880 -10.508 -16.771 1.00 97.19 268 ALA A CA 1
ATOM 2079 C C . ALA A 1 268 ? 9.213 -10.983 -17.350 1.00 97.19 268 ALA A C 1
ATOM 2081 O O . ALA A 1 268 ? 9.595 -10.576 -18.443 1.00 97.19 268 ALA A O 1
ATOM 2082 N N . ARG A 1 269 ? 9.919 -11.848 -16.621 1.00 93.81 269 ARG A N 1
ATOM 2083 C CA . ARG A 1 269 ? 11.091 -12.590 -17.109 1.00 93.81 269 ARG A CA 1
ATOM 2084 C C . ARG A 1 269 ? 11.123 -13.960 -16.446 1.00 93.81 269 ARG A C 1
ATOM 2086 O O . ARG A 1 269 ? 10.582 -14.108 -15.351 1.00 93.81 269 ARG A O 1
ATOM 2093 N N . MET A 1 270 ? 11.811 -14.921 -17.051 1.00 90.50 270 MET A N 1
ATOM 2094 C CA . MET A 1 270 ? 12.073 -16.186 -16.370 1.00 90.50 270 MET A CA 1
ATOM 2095 C C . MET A 1 270 ? 13.113 -15.953 -15.275 1.00 90.50 270 MET A C 1
ATOM 2097 O O . MET A 1 270 ? 14.260 -15.646 -15.593 1.00 90.50 270 MET A O 1
ATOM 2101 N N . ALA A 1 271 ? 12.719 -16.081 -14.006 1.00 84.81 271 ALA A N 1
ATOM 2102 C CA . ALA A 1 271 ? 13.589 -15.905 -12.846 1.00 84.81 271 ALA A CA 1
ATOM 2103 C C . ALA A 1 271 ? 13.417 -17.060 -11.854 1.00 84.81 271 ALA A C 1
ATOM 2105 O O . ALA A 1 271 ? 12.319 -17.295 -11.352 1.00 84.81 271 ALA A O 1
ATOM 2106 N N . VAL A 1 272 ? 14.497 -17.802 -11.585 1.00 79.88 272 VAL A N 1
ATOM 2107 C CA . VAL A 1 272 ? 14.527 -18.924 -10.619 1.00 79.88 272 VAL A CA 1
ATOM 2108 C C . VAL A 1 272 ? 13.324 -19.881 -10.779 1.00 79.88 272 VAL A C 1
ATOM 2110 O O . VAL A 1 272 ? 12.635 -20.231 -9.824 1.00 79.88 272 VAL A O 1
ATOM 2113 N N . GLY A 1 273 ? 13.016 -20.267 -12.022 1.00 79.31 273 GLY A N 1
ATOM 2114 C CA . GLY A 1 273 ? 11.907 -21.179 -12.337 1.00 79.31 273 GLY A CA 1
ATOM 2115 C C . GLY A 1 273 ? 10.499 -20.572 -12.263 1.00 79.31 273 GLY A C 1
ATOM 2116 O O . GLY A 1 273 ? 9.522 -21.302 -12.414 1.00 79.31 273 GLY A O 1
ATOM 2117 N N . SER A 1 274 ? 10.361 -19.255 -12.073 1.00 86.50 274 SER A N 1
ATOM 2118 C CA . SER A 1 274 ? 9.074 -18.549 -12.103 1.00 86.50 274 SER A CA 1
ATOM 2119 C C . SER A 1 274 ? 9.034 -17.423 -13.140 1.00 86.50 274 SER A C 1
ATOM 2121 O O . SER A 1 274 ? 9.928 -16.582 -13.185 1.00 86.50 274 SER A O 1
ATOM 2123 N N . MET A 1 275 ? 7.994 -17.401 -13.986 1.00 91.25 275 MET A N 1
ATOM 2124 C CA . MET A 1 275 ? 7.736 -16.274 -14.901 1.00 91.25 275 MET A CA 1
ATOM 2125 C C . MET A 1 275 ? 7.040 -15.116 -14.181 1.00 91.25 275 MET A C 1
ATOM 2127 O O . MET A 1 275 ? 7.208 -13.956 -14.539 1.00 91.25 275 MET A O 1
ATOM 2131 N N . THR A 1 276 ? 6.228 -15.424 -13.168 1.00 91.50 276 THR A N 1
ATOM 2132 C CA . THR A 1 276 ? 5.267 -14.474 -12.588 1.00 91.50 276 THR A CA 1
ATOM 2133 C C . THR A 1 276 ? 5.547 -14.107 -11.135 1.00 91.50 276 THR A C 1
ATOM 2135 O O . THR A 1 276 ? 4.928 -13.176 -10.619 1.00 91.50 276 THR A O 1
ATOM 2138 N N . GLY A 1 277 ? 6.502 -14.774 -10.476 1.00 88.69 277 GLY A N 1
ATOM 2139 C CA . GLY A 1 277 ? 6.875 -14.498 -9.085 1.00 88.69 277 GLY A CA 1
ATOM 2140 C C . GLY A 1 277 ? 7.275 -13.038 -8.852 1.00 88.69 277 GLY A C 1
ATOM 2141 O O . GLY A 1 277 ? 6.942 -12.464 -7.817 1.00 88.69 277 GLY A O 1
ATOM 2142 N N . GLU A 1 278 ? 7.895 -12.417 -9.857 1.00 91.19 278 GLU A N 1
ATOM 2143 C CA . GLU A 1 278 ? 8.322 -11.012 -9.843 1.00 91.19 278 GLU A CA 1
ATOM 2144 C C . GLU A 1 278 ? 7.722 -10.192 -11.005 1.00 91.19 278 GLU A C 1
ATOM 2146 O O . GLU A 1 278 ? 8.248 -9.138 -11.380 1.00 91.19 278 GLU A O 1
ATOM 2151 N N . ALA A 1 279 ? 6.622 -10.672 -11.602 1.00 95.62 279 ALA A N 1
ATOM 2152 C CA . ALA A 1 279 ? 5.961 -9.967 -12.698 1.00 95.62 279 ALA A CA 1
ATOM 2153 C C . ALA A 1 279 ? 5.411 -8.610 -12.244 1.00 95.62 279 ALA A C 1
ATOM 2155 O O . ALA A 1 279 ? 4.945 -8.429 -11.111 1.00 95.62 279 ALA A O 1
ATOM 2156 N N . THR A 1 280 ? 5.471 -7.655 -13.163 1.00 97.81 280 THR A N 1
ATOM 2157 C CA . THR A 1 280 ? 5.178 -6.253 -12.917 1.00 97.81 280 THR A CA 1
ATOM 2158 C C . THR A 1 280 ? 3.694 -6.026 -12.672 1.00 97.81 280 THR A C 1
ATOM 2160 O O . THR A 1 280 ? 2.839 -6.477 -13.426 1.00 97.81 280 THR A O 1
ATOM 2163 N N . ILE A 1 281 ? 3.403 -5.301 -11.595 1.00 97.12 281 ILE A N 1
ATOM 2164 C CA . ILE A 1 281 ? 2.125 -4.645 -11.352 1.00 97.12 281 ILE A CA 1
ATOM 2165 C C . ILE A 1 281 ? 2.284 -3.170 -11.727 1.00 97.12 281 ILE A C 1
ATOM 2167 O O . ILE A 1 281 ? 3.060 -2.443 -11.087 1.00 97.12 281 ILE A O 1
ATOM 2171 N N . GLY A 1 282 ? 1.578 -2.737 -12.766 1.00 96.38 282 GLY A N 1
ATOM 2172 C CA . GLY A 1 282 ? 1.660 -1.376 -13.287 1.00 96.38 282 GLY A CA 1
ATOM 2173 C C . GLY A 1 282 ? 1.063 -1.227 -14.681 1.00 96.38 282 GLY A C 1
ATOM 2174 O O . GLY A 1 282 ? 0.659 -2.202 -15.311 1.00 96.38 282 GLY A O 1
ATOM 2175 N N . LYS A 1 283 ? 1.042 0.015 -15.165 1.00 96.62 283 LYS A N 1
ATOM 2176 C CA . LYS A 1 283 ? 0.503 0.383 -16.476 1.00 96.62 283 LYS A CA 1
ATOM 2177 C C . LYS A 1 283 ? 1.621 0.655 -17.477 1.00 96.62 283 LYS A C 1
ATOM 2179 O O . LYS A 1 283 ? 2.604 1.312 -17.132 1.00 96.62 283 LYS A O 1
ATOM 2184 N N . PHE A 1 284 ? 1.447 0.192 -18.711 1.00 98.44 284 PHE A N 1
ATOM 2185 C CA . PHE A 1 284 ? 2.370 0.396 -19.828 1.00 98.44 284 PHE A CA 1
ATOM 2186 C C . PHE A 1 284 ? 1.675 1.223 -20.904 1.00 98.44 284 PHE A C 1
ATOM 2188 O O . PHE A 1 284 ? 0.671 0.789 -21.462 1.00 98.44 284 PHE A O 1
ATOM 2195 N N . GLY A 1 285 ? 2.198 2.421 -21.159 1.00 97.50 285 GLY A N 1
ATOM 2196 C CA . GLY A 1 285 ? 1.658 3.362 -22.144 1.00 97.50 285 GLY A CA 1
ATOM 2197 C C . GLY A 1 285 ? 2.570 3.576 -23.355 1.00 97.50 285 GLY A C 1
ATOM 2198 O O . GLY A 1 285 ? 2.182 4.250 -24.304 1.00 97.50 285 GLY A O 1
ATOM 2199 N N . GLY A 1 286 ? 3.784 3.022 -23.323 1.00 98.19 286 GLY A N 1
ATOM 2200 C CA . GLY A 1 286 ? 4.738 3.080 -24.424 1.00 98.19 286 GLY A CA 1
ATOM 2201 C C . GLY A 1 286 ? 5.957 2.193 -24.176 1.00 98.19 286 GLY A C 1
ATOM 2202 O O . GLY A 1 286 ? 6.453 2.142 -23.051 1.00 98.19 286 GLY A O 1
ATOM 2203 N N . LEU A 1 287 ? 6.458 1.518 -25.208 1.00 98.81 287 LEU A N 1
ATOM 2204 C CA . LEU A 1 287 ? 7.739 0.804 -25.188 1.00 98.81 287 LEU A CA 1
ATOM 2205 C C . LEU A 1 287 ? 8.397 0.920 -26.559 1.00 98.81 287 LEU A C 1
ATOM 2207 O O . LEU A 1 287 ? 7.775 0.549 -27.544 1.00 98.81 287 LEU A O 1
ATOM 2211 N N . ALA A 1 288 ? 9.636 1.392 -26.619 1.00 98.81 288 ALA A N 1
ATOM 2212 C CA . ALA A 1 288 ? 10.435 1.476 -27.832 1.00 98.81 288 ALA A CA 1
ATOM 2213 C C . ALA A 1 288 ? 11.789 0.784 -27.635 1.00 98.81 288 ALA A C 1
ATOM 2215 O O . ALA A 1 288 ? 12.425 0.941 -26.587 1.00 98.81 288 ALA A O 1
ATOM 2216 N N . VAL A 1 289 ? 12.226 0.033 -28.644 1.00 98.81 289 VAL A N 1
ATOM 2217 C CA . VAL A 1 289 ? 13.541 -0.621 -28.704 1.00 98.81 289 VAL A CA 1
ATOM 2218 C C . VAL A 1 289 ? 14.292 -0.100 -29.920 1.00 98.81 289 VAL A C 1
ATOM 2220 O O . VAL A 1 289 ? 13.718 0.002 -31.003 1.00 98.81 289 VAL A O 1
ATOM 2223 N N . PHE A 1 290 ? 15.573 0.206 -29.734 1.00 98.75 290 PHE A N 1
ATOM 2224 C CA . PHE A 1 290 ? 16.469 0.712 -30.765 1.00 98.75 290 PHE A CA 1
ATOM 2225 C C . PHE A 1 290 ? 17.714 -0.170 -30.857 1.00 98.75 290 PHE A C 1
ATOM 2227 O O . PHE A 1 290 ? 18.246 -0.582 -29.826 1.00 98.75 290 PHE A O 1
ATOM 2234 N N . ASN A 1 291 ? 18.217 -0.410 -32.067 1.00 98.00 291 ASN A N 1
ATOM 2235 C CA . ASN A 1 291 ? 19.456 -1.161 -32.327 1.00 98.00 291 ASN A CA 1
ATOM 2236 C C . ASN A 1 291 ? 20.713 -0.273 -32.380 1.00 98.00 291 ASN A C 1
ATOM 2238 O O . ASN A 1 291 ? 21.755 -0.673 -32.900 1.00 98.00 291 ASN A O 1
ATOM 2242 N N . CYS A 1 292 ? 20.610 0.940 -31.844 1.00 98.44 292 CYS A N 1
ATOM 2243 C CA . CYS A 1 292 ? 21.693 1.898 -31.705 1.00 98.44 292 CYS A CA 1
ATOM 2244 C C . CYS A 1 292 ? 21.724 2.456 -30.278 1.00 98.44 292 CYS A C 1
ATOM 2246 O O . CYS A 1 292 ? 20.754 2.354 -29.514 1.00 98.44 292 CYS A O 1
ATOM 2248 N N . ALA A 1 293 ? 22.852 3.055 -29.911 1.00 98.62 293 ALA A N 1
ATOM 2249 C CA . ALA A 1 293 ? 22.956 3.822 -28.683 1.00 98.62 293 ALA A CA 1
ATOM 2250 C C . ALA A 1 293 ? 22.433 5.244 -28.900 1.00 98.62 293 ALA A C 1
ATOM 2252 O O . ALA A 1 293 ? 23.024 6.015 -29.653 1.00 98.62 293 ALA A O 1
ATOM 2253 N N . LEU A 1 294 ? 21.351 5.596 -28.208 1.00 98.75 294 LEU A N 1
ATOM 2254 C CA . LEU A 1 294 ? 20.819 6.955 -28.197 1.00 98.75 294 LEU A CA 1
ATOM 2255 C C . LEU A 1 294 ? 21.639 7.846 -27.262 1.00 98.75 294 LEU A C 1
ATOM 2257 O O . LEU A 1 294 ? 22.094 7.408 -26.200 1.00 98.75 294 LEU A O 1
ATOM 2261 N N . SER A 1 295 ? 21.802 9.103 -27.656 1.00 98.56 295 SER A N 1
ATOM 2262 C CA . SER A 1 295 ? 22.433 10.154 -26.862 1.00 98.56 295 SER A CA 1
ATOM 2263 C C . SER A 1 295 ? 21.522 10.665 -25.740 1.00 98.56 295 SER A C 1
ATOM 2265 O O . SER A 1 295 ? 20.302 10.492 -25.760 1.00 98.56 295 SER A O 1
ATOM 2267 N N . ASP A 1 296 ? 22.114 11.376 -24.775 1.00 98.44 296 ASP A N 1
ATOM 2268 C CA . ASP A 1 296 ? 21.370 12.031 -23.690 1.00 98.44 296 ASP A CA 1
ATOM 2269 C C . ASP A 1 296 ? 20.313 13.012 -24.229 1.00 98.44 296 ASP A C 1
ATOM 2271 O O . ASP A 1 296 ? 19.213 13.103 -23.685 1.00 98.44 296 ASP A O 1
ATOM 2275 N N . ALA A 1 297 ? 20.627 13.723 -25.318 1.00 98.38 297 ALA A N 1
ATOM 2276 C CA . ALA A 1 297 ? 19.711 14.665 -25.953 1.00 98.38 297 ALA A CA 1
ATOM 2277 C C . ALA A 1 297 ? 18.528 13.953 -26.627 1.00 98.38 297 ALA A C 1
ATOM 2279 O O . ALA A 1 297 ? 17.391 14.396 -26.478 1.00 98.38 297 ALA A O 1
ATOM 2280 N N . GLU A 1 298 ? 18.773 12.835 -27.315 1.00 98.62 298 GLU A N 1
ATOM 2281 C CA . GLU A 1 298 ? 17.712 12.031 -27.934 1.00 98.62 298 GLU A CA 1
ATOM 2282 C C . GLU A 1 298 ? 16.803 11.406 -26.874 1.00 98.62 298 GLU A C 1
ATOM 2284 O O . GLU A 1 298 ? 15.585 11.527 -26.971 1.00 98.62 298 GLU A O 1
ATOM 2289 N N . LEU A 1 299 ? 17.361 10.821 -25.808 1.00 98.50 299 LEU A N 1
ATOM 2290 C CA . LEU A 1 299 ? 16.561 10.257 -24.714 1.00 98.50 299 LEU A CA 1
ATOM 2291 C C . LEU A 1 299 ? 15.754 11.317 -23.963 1.00 98.50 299 LEU A C 1
ATOM 2293 O O . LEU A 1 299 ? 14.611 11.058 -23.574 1.00 98.50 299 LEU A O 1
ATOM 2297 N N . LYS A 1 300 ? 16.311 12.519 -23.789 1.00 98.38 300 LYS A N 1
ATOM 2298 C CA . LYS A 1 300 ? 15.545 13.656 -23.282 1.00 98.38 300 LYS A CA 1
ATOM 2299 C C . LYS A 1 300 ? 14.413 14.037 -24.239 1.00 98.38 300 LYS A C 1
ATOM 2301 O O . LYS A 1 300 ? 13.302 14.277 -23.779 1.00 98.38 300 LYS A O 1
ATOM 2306 N N . HIS A 1 301 ? 14.663 14.048 -25.543 1.00 98.19 301 HIS A N 1
ATOM 2307 C CA . HIS A 1 301 ? 13.642 14.370 -26.535 1.00 98.19 301 HIS A CA 1
ATOM 2308 C C . HIS A 1 301 ? 12.501 13.339 -26.559 1.00 98.19 301 HIS A C 1
ATOM 2310 O O . HIS A 1 301 ? 11.336 13.728 -26.597 1.00 98.19 301 HIS A O 1
ATOM 2316 N N . LEU A 1 302 ? 12.809 12.040 -26.441 1.00 98.56 302 LEU A N 1
ATOM 2317 C CA . LEU A 1 302 ? 11.795 10.986 -26.291 1.00 98.56 302 LEU A CA 1
ATOM 2318 C C . LEU A 1 302 ? 10.961 11.169 -25.017 1.00 98.56 302 LEU A C 1
ATOM 2320 O O . LEU A 1 302 ? 9.747 10.967 -25.035 1.00 98.56 302 LEU A O 1
ATOM 2324 N N . HIS A 1 303 ? 11.601 11.556 -23.911 1.00 98.38 303 HIS A N 1
ATOM 2325 C CA . HIS A 1 303 ? 10.905 11.856 -22.663 1.00 98.38 303 HIS A CA 1
ATOM 2326 C C . HIS A 1 303 ? 9.952 13.046 -22.807 1.00 98.38 303 HIS A C 1
ATOM 2328 O O . HIS A 1 303 ? 8.778 12.915 -22.460 1.00 98.38 303 HIS A O 1
ATOM 2334 N N . ASP A 1 304 ? 10.429 14.159 -23.368 1.00 97.75 304 ASP A N 1
ATOM 2335 C CA . ASP A 1 304 ? 9.609 15.350 -23.604 1.00 97.75 304 ASP A CA 1
ATOM 2336 C C . ASP A 1 304 ? 8.414 15.004 -24.523 1.00 97.75 304 ASP A C 1
ATOM 2338 O O . ASP A 1 304 ? 7.281 15.407 -24.258 1.00 97.75 304 ASP A O 1
ATOM 2342 N N . ALA A 1 305 ? 8.637 14.168 -25.546 1.00 96.44 305 ALA A N 1
ATOM 2343 C CA . ALA A 1 305 ? 7.594 13.676 -26.447 1.00 96.44 305 ALA A CA 1
ATOM 2344 C C . ALA A 1 305 ? 6.595 12.718 -25.781 1.00 96.44 305 ALA A C 1
ATOM 2346 O O . ALA A 1 305 ? 5.497 12.542 -26.300 1.00 96.44 305 ALA A O 1
ATOM 2347 N N . ALA A 1 306 ? 6.920 12.101 -24.644 1.00 97.31 306 ALA A N 1
ATOM 2348 C CA . ALA A 1 306 ? 5.973 11.266 -23.909 1.00 97.31 306 ALA A CA 1
ATOM 2349 C C . ALA A 1 306 ? 4.950 12.089 -23.106 1.00 97.31 306 ALA A C 1
ATOM 2351 O O . ALA A 1 306 ? 3.912 11.549 -22.730 1.00 97.31 306 ALA A O 1
ATOM 2352 N N . GLY A 1 307 ? 5.213 13.370 -22.818 1.00 95.44 307 GLY A N 1
ATOM 2353 C CA . GLY A 1 307 ? 4.254 14.249 -22.137 1.00 95.44 307 GLY A CA 1
ATOM 2354 C C . GLY A 1 307 ? 3.800 13.743 -20.760 1.00 95.44 307 GLY A C 1
ATOM 2355 O O . GLY A 1 307 ? 2.642 13.933 -20.370 1.00 95.44 307 GLY A O 1
ATOM 2356 N N . VAL A 1 308 ? 4.684 13.064 -20.018 1.00 94.19 308 VAL A N 1
ATOM 2357 C CA . VAL A 1 308 ? 4.341 12.448 -18.723 1.00 94.19 308 VAL A CA 1
ATOM 2358 C C . VAL A 1 308 ? 3.967 13.482 -17.662 1.00 94.19 308 VAL A C 1
ATOM 2360 O O . VAL A 1 308 ? 3.144 13.190 -16.799 1.00 94.19 308 VAL A O 1
ATOM 2363 N N . GLU A 1 309 ? 4.480 14.708 -17.747 1.00 91.81 309 GLU A N 1
ATOM 2364 C CA . GLU A 1 309 ? 4.093 15.836 -16.895 1.00 91.81 309 GLU A CA 1
ATOM 2365 C C . GLU A 1 309 ? 2.617 16.184 -17.095 1.00 91.81 309 GLU A C 1
ATOM 2367 O O . GLU A 1 309 ? 1.878 16.335 -16.120 1.00 91.81 309 GLU A O 1
ATOM 2372 N N . THR A 1 310 ? 2.171 16.242 -18.354 1.00 89.88 310 THR A N 1
ATOM 2373 C CA . THR A 1 310 ? 0.772 16.491 -18.723 1.00 89.88 310 THR A CA 1
ATOM 2374 C C . THR A 1 310 ? -0.129 15.371 -18.222 1.00 89.88 310 THR A C 1
ATOM 2376 O O . THR A 1 310 ? -1.150 15.647 -17.592 1.00 89.88 310 THR A O 1
ATOM 2379 N N . LEU A 1 311 ? 0.260 14.108 -18.441 1.00 87.88 311 LEU A N 1
ATOM 2380 C CA . LEU A 1 311 ? -0.480 12.948 -17.929 1.00 87.88 311 LEU A CA 1
ATOM 2381 C C . LEU A 1 311 ? -0.595 12.983 -16.411 1.00 87.88 311 LEU A C 1
ATOM 2383 O O . LEU A 1 311 ? -1.666 12.751 -15.855 1.00 87.88 311 LEU A O 1
ATOM 2387 N N . ASN A 1 312 ? 0.511 13.283 -15.737 1.00 88.00 312 ASN A N 1
ATOM 2388 C CA . ASN A 1 312 ? 0.524 13.347 -14.294 1.00 88.00 312 ASN A CA 1
ATOM 2389 C C . ASN A 1 312 ? -0.307 14.514 -13.794 1.00 88.00 312 ASN A C 1
ATOM 2391 O O . ASN A 1 312 ? -0.915 14.346 -12.753 1.00 88.00 312 ASN A O 1
ATOM 2395 N N . ALA A 1 313 ? -0.364 15.664 -14.470 1.00 85.88 313 ALA A N 1
ATOM 2396 C CA . ALA A 1 313 ? -1.133 16.831 -14.032 1.00 85.88 313 ALA A CA 1
ATOM 2397 C C . ALA A 1 313 ? -2.656 16.608 -14.023 1.00 85.88 313 ALA A C 1
ATOM 2399 O O . ALA A 1 313 ? -3.360 17.292 -13.275 1.00 85.88 313 ALA A O 1
ATOM 2400 N N . GLN A 1 314 ? -3.160 15.654 -14.809 1.00 83.00 314 GLN A N 1
ATOM 2401 C CA . GLN A 1 314 ? -4.590 15.373 -14.908 1.00 83.00 314 GLN A CA 1
ATOM 2402 C C . GLN A 1 314 ? -5.168 14.851 -13.580 1.00 83.00 314 GLN A C 1
ATOM 2404 O O . GLN A 1 314 ? -4.503 14.113 -12.841 1.00 83.00 314 GLN A O 1
ATOM 2409 N N . PRO A 1 315 ? -6.418 15.223 -13.239 1.00 85.62 315 PRO A N 1
ATOM 2410 C CA . PRO A 1 315 ? -7.112 14.588 -12.133 1.00 85.62 315 PRO A CA 1
ATOM 2411 C C . PRO A 1 315 ? -7.309 13.093 -12.435 1.00 85.62 315 PRO A C 1
ATOM 2413 O O . PRO A 1 315 ? -7.486 12.716 -13.596 1.00 85.62 315 PRO A O 1
ATOM 2416 N N . PRO A 1 316 ? -7.312 12.229 -11.407 1.00 86.00 316 PRO A N 1
ATOM 2417 C CA . PRO A 1 316 ? -7.640 10.823 -11.593 1.00 86.00 316 PRO A CA 1
ATOM 2418 C C . PRO A 1 316 ? -9.022 10.641 -12.247 1.00 86.00 316 PRO A C 1
ATOM 2420 O O . PRO A 1 316 ? -9.909 11.479 -12.040 1.00 86.00 316 PRO A O 1
ATOM 2423 N N . PRO A 1 317 ? -9.260 9.532 -12.969 1.00 85.75 317 PRO A N 1
ATOM 2424 C CA . PRO A 1 317 ? -10.578 9.221 -13.507 1.00 85.75 317 PRO A CA 1
ATOM 2425 C C . PRO A 1 317 ? -11.636 9.090 -12.406 1.00 85.75 317 PRO A C 1
ATOM 2427 O O . PRO A 1 317 ? -11.368 8.567 -11.320 1.00 85.75 317 PRO A O 1
ATOM 2430 N N . LYS A 1 318 ? -12.859 9.529 -12.710 1.00 92.31 318 LYS A N 1
ATOM 2431 C CA . LYS A 1 318 ? -14.029 9.357 -11.841 1.00 92.31 318 LYS A CA 1
ATOM 2432 C C . LYS A 1 318 ? -14.236 7.869 -11.510 1.00 92.31 318 LYS A C 1
ATOM 2434 O O . LYS A 1 318 ? -14.197 7.055 -12.434 1.00 92.31 318 LYS A O 1
ATOM 2439 N N . PRO A 1 319 ? -14.446 7.500 -10.233 1.00 95.25 319 PRO A N 1
ATOM 2440 C CA . PRO A 1 319 ? -14.651 6.107 -9.868 1.00 95.25 319 PRO A CA 1
ATOM 2441 C C . PRO A 1 319 ? -16.022 5.607 -10.331 1.00 95.25 319 PRO A C 1
ATOM 2443 O O . PRO A 1 319 ? -16.975 6.379 -10.462 1.00 95.25 319 PRO A O 1
ATOM 2446 N N . VAL A 1 320 ? -16.127 4.298 -10.532 1.00 94.88 320 VAL A N 1
ATOM 2447 C CA . VAL A 1 320 ? -17.383 3.610 -10.845 1.00 94.88 320 VAL A CA 1
ATOM 2448 C C . VAL A 1 320 ? -17.937 2.987 -9.568 1.00 94.88 320 VAL A C 1
ATOM 2450 O O . VAL A 1 320 ? -17.201 2.369 -8.801 1.00 94.88 320 VAL A O 1
ATOM 2453 N N . ILE A 1 321 ? -19.238 3.156 -9.338 1.00 97.06 321 ILE A N 1
ATOM 2454 C CA . ILE A 1 321 ? -19.956 2.590 -8.193 1.00 97.06 321 ILE A CA 1
ATOM 2455 C C . ILE A 1 321 ? -20.863 1.477 -8.710 1.00 97.06 321 ILE A C 1
ATOM 2457 O O . ILE A 1 321 ? -21.679 1.712 -9.600 1.00 97.06 321 ILE A O 1
ATOM 2461 N N . PHE A 1 322 ? -20.753 0.283 -8.134 1.00 94.94 322 PHE A N 1
ATOM 2462 C CA . PHE A 1 322 ? -21.567 -0.868 -8.518 1.00 94.94 322 PHE A CA 1
ATOM 2463 C C . PHE A 1 322 ? -22.216 -1.510 -7.290 1.00 94.94 322 PHE A C 1
ATOM 2465 O O . PHE A 1 322 ? -21.529 -1.780 -6.308 1.00 94.94 322 PHE A O 1
ATOM 2472 N N . ARG A 1 323 ? -23.530 -1.774 -7.328 1.00 93.88 323 ARG A N 1
ATOM 2473 C CA . ARG A 1 323 ? -24.242 -2.532 -6.283 1.00 93.88 323 ARG A CA 1
ATOM 2474 C C . ARG A 1 323 ? -24.553 -3.938 -6.774 1.00 93.88 323 ARG A C 1
ATOM 2476 O O . ARG A 1 323 ? -25.198 -4.125 -7.801 1.00 93.88 323 ARG A O 1
ATOM 2483 N N . HIS A 1 324 ? -24.138 -4.928 -5.999 1.00 94.00 324 HIS A N 1
ATOM 2484 C CA . HIS A 1 324 ? -24.449 -6.330 -6.232 1.00 94.00 324 HIS A CA 1
ATOM 2485 C C . HIS A 1 324 ? -25.861 -6.686 -5.728 1.00 94.00 324 HIS A C 1
ATOM 2487 O O . HIS A 1 324 ? -26.368 -6.039 -4.809 1.00 94.00 324 HIS A O 1
ATOM 2493 N N . PRO A 1 325 ? -26.474 -7.780 -6.226 1.00 91.12 325 PRO A N 1
ATOM 2494 C CA . PRO A 1 325 ? -27.844 -8.169 -5.868 1.00 91.12 325 PRO A CA 1
ATOM 2495 C C . PRO A 1 325 ? -28.115 -8.355 -4.366 1.00 91.12 325 PRO A C 1
ATOM 2497 O O . PRO A 1 325 ? -29.234 -8.148 -3.915 1.00 91.12 325 PRO A O 1
ATOM 2500 N N . LYS A 1 326 ? -27.097 -8.727 -3.577 1.00 89.69 326 LYS A N 1
ATOM 2501 C CA . LYS A 1 326 ? -27.207 -8.909 -2.115 1.00 89.69 326 LYS A CA 1
ATOM 2502 C C . LYS A 1 326 ? -26.981 -7.619 -1.312 1.00 89.69 326 LYS A C 1
ATOM 2504 O O . LYS A 1 326 ? -26.878 -7.665 -0.091 1.00 89.69 326 LYS A O 1
ATOM 2509 N N . GLY A 1 327 ? -26.865 -6.476 -1.986 1.00 90.75 327 GLY A N 1
ATOM 2510 C CA . GLY A 1 327 ? -26.743 -5.165 -1.355 1.00 90.75 327 GLY A CA 1
ATOM 2511 C C . GLY A 1 327 ? -25.316 -4.724 -1.035 1.00 90.75 327 GLY A C 1
ATOM 2512 O O . GLY A 1 327 ? -25.155 -3.635 -0.493 1.00 90.75 327 GLY A O 1
ATOM 2513 N N . SER A 1 328 ? -24.285 -5.507 -1.369 1.00 94.31 328 SER A N 1
ATOM 2514 C CA . SER A 1 328 ? -22.900 -5.030 -1.283 1.00 94.31 328 SER A CA 1
ATOM 2515 C C . SER A 1 328 ? -22.593 -4.040 -2.406 1.00 94.31 328 SER A C 1
ATOM 2517 O O . SER A 1 328 ? -23.046 -4.219 -3.536 1.00 94.31 328 SER A O 1
ATOM 2519 N N . VAL A 1 329 ? -21.816 -3.004 -2.105 1.00 96.56 329 VAL A N 1
ATOM 2520 C CA . VAL A 1 329 ? -21.374 -1.985 -3.062 1.00 96.56 329 VAL A CA 1
ATOM 2521 C C . VAL A 1 329 ? -19.864 -2.073 -3.243 1.00 96.56 329 VAL A C 1
ATOM 2523 O O . VAL A 1 329 ? -19.120 -2.081 -2.263 1.00 96.56 329 VAL A O 1
ATOM 2526 N N . THR A 1 330 ? -19.411 -2.114 -4.491 1.00 96.94 330 THR A N 1
ATOM 2527 C CA . THR A 1 330 ? -17.999 -2.035 -4.865 1.00 96.94 330 THR A CA 1
ATOM 2528 C C . THR A 1 330 ? -17.692 -0.722 -5.559 1.00 96.94 330 THR A C 1
ATOM 2530 O O . THR A 1 330 ? -18.498 -0.216 -6.342 1.00 96.94 330 THR A O 1
ATOM 2533 N N . LEU A 1 331 ? -16.508 -0.187 -5.276 1.00 96.75 331 LEU A N 1
ATOM 2534 C CA . LEU A 1 331 ? -15.990 1.023 -5.899 1.00 96.75 331 LEU A CA 1
ATOM 2535 C C . LEU A 1 331 ? -14.759 0.669 -6.734 1.00 96.75 331 LEU A C 1
ATOM 2537 O O . LEU A 1 331 ? -13.817 0.060 -6.228 1.00 96.75 331 LEU A O 1
ATOM 2541 N N . GLU A 1 332 ? -14.759 1.055 -8.004 1.00 90.62 332 GLU A N 1
ATOM 2542 C CA . GLU A 1 332 ? -13.619 0.876 -8.902 1.00 90.62 332 GLU A CA 1
ATOM 2543 C C . GLU A 1 332 ? -12.997 2.230 -9.229 1.00 90.62 332 GLU A C 1
ATOM 2545 O O . GLU A 1 332 ? -13.669 3.132 -9.723 1.00 90.62 332 GLU A O 1
ATOM 2550 N N . GLY A 1 333 ? -11.705 2.383 -8.958 1.00 86.31 333 GLY A N 1
ATOM 2551 C CA . GLY A 1 333 ? -10.978 3.622 -9.205 1.00 86.31 333 GLY A CA 1
ATOM 2552 C C . GLY A 1 333 ? -9.624 3.635 -8.507 1.00 86.31 333 GLY A C 1
ATOM 2553 O O . GLY A 1 333 ? -9.235 2.674 -7.842 1.00 86.31 333 GLY A O 1
ATOM 2554 N N . GLU A 1 334 ? -8.903 4.741 -8.651 1.00 83.62 334 GLU A N 1
ATOM 2555 C CA . GLU A 1 334 ? -7.574 4.913 -8.066 1.00 83.62 334 GLU A CA 1
ATOM 2556 C C . GLU A 1 334 ? -7.674 5.664 -6.734 1.00 83.62 334 GLU A C 1
ATOM 2558 O O . GLU A 1 334 ? -8.246 6.752 -6.682 1.00 83.62 334 GLU A O 1
ATOM 2563 N N . ASN A 1 335 ? -7.119 5.087 -5.657 1.00 90.50 335 ASN A N 1
ATOM 2564 C CA . ASN A 1 335 ? -7.129 5.668 -4.303 1.00 90.50 335 ASN A CA 1
ATOM 2565 C C . ASN A 1 335 ? -8.514 6.225 -3.917 1.00 90.50 335 ASN A C 1
ATOM 2567 O O . ASN A 1 335 ? -8.663 7.402 -3.579 1.00 90.50 335 ASN A O 1
ATOM 2571 N N . VAL A 1 336 ? -9.544 5.386 -4.060 1.00 96.88 336 VAL A N 1
ATOM 2572 C CA . VAL A 1 336 ? -10.933 5.817 -3.897 1.00 96.88 336 VAL A CA 1
ATOM 2573 C C . VAL A 1 336 ? -11.223 6.128 -2.435 1.00 96.88 336 VAL A C 1
ATOM 2575 O O . VAL A 1 336 ? -11.035 5.275 -1.564 1.00 96.88 336 VAL A O 1
ATOM 2578 N N . LEU A 1 337 ? -11.732 7.332 -2.179 1.00 98.00 337 LEU A N 1
ATOM 2579 C CA . LEU A 1 337 ? -12.330 7.699 -0.899 1.00 98.00 337 LEU A CA 1
ATOM 2580 C C . LEU A 1 337 ? -13.836 7.867 -1.069 1.00 98.00 337 LEU A C 1
ATOM 2582 O O . LEU A 1 337 ? -14.304 8.313 -2.122 1.00 98.00 337 LEU A O 1
ATOM 2586 N N . TYR A 1 338 ? -14.585 7.531 -0.025 1.00 98.38 338 TYR A N 1
ATOM 2587 C CA . TYR A 1 338 ? -16.038 7.528 -0.055 1.00 98.38 338 TYR A CA 1
ATOM 2588 C C . TYR A 1 338 ? -16.664 8.078 1.226 1.00 98.38 338 TYR A C 1
ATOM 2590 O O . TYR A 1 338 ? -16.024 8.193 2.276 1.00 98.38 338 TYR A O 1
ATOM 2598 N N . THR A 1 339 ? -17.941 8.415 1.117 1.00 97.69 339 THR A N 1
ATOM 2599 C CA . THR A 1 339 ? -18.811 8.889 2.195 1.00 97.69 339 THR A CA 1
ATOM 2600 C C . THR A 1 339 ? -20.191 8.251 2.032 1.00 97.69 339 THR A C 1
ATOM 2602 O O . THR A 1 339 ? -20.595 7.896 0.921 1.00 97.69 339 THR A O 1
ATOM 2605 N N . LEU A 1 340 ? -20.890 8.072 3.157 1.00 95.94 340 LEU A N 1
ATOM 2606 C CA . LEU A 1 340 ? -22.250 7.510 3.226 1.00 95.94 340 LEU A CA 1
ATOM 2607 C C . LEU A 1 340 ? -23.258 8.477 3.876 1.00 95.94 340 LEU A C 1
ATOM 2609 O O . LEU A 1 340 ? -24.418 8.140 4.084 1.00 95.94 340 LEU A O 1
ATOM 2613 N N . ASP A 1 341 ? -22.803 9.674 4.244 1.00 91.31 341 ASP A N 1
ATOM 2614 C CA . ASP A 1 341 ? -23.581 10.712 4.931 1.00 91.31 341 ASP A CA 1
ATOM 2615 C C . ASP A 1 341 ? -24.065 11.816 3.972 1.00 91.31 341 ASP A C 1
ATOM 2617 O O . ASP A 1 341 ? -24.543 12.862 4.403 1.00 91.31 341 ASP A O 1
ATOM 2621 N N . GLY A 1 342 ? -23.903 11.605 2.661 1.00 92.44 342 GLY A N 1
ATOM 2622 C CA . GLY A 1 342 ? -24.256 12.568 1.618 1.00 92.44 342 GLY A CA 1
ATOM 2623 C C . GLY A 1 342 ? -23.232 13.689 1.395 1.00 92.44 342 GLY A C 1
ATOM 2624 O O . GLY A 1 342 ? -23.363 14.430 0.414 1.00 92.44 342 GLY A O 1
ATOM 2625 N N . SER A 1 343 ? -22.190 13.808 2.224 1.00 96.12 343 SER A N 1
ATOM 2626 C CA . SER A 1 343 ? -21.103 14.770 1.999 1.00 96.12 343 SER A CA 1
ATOM 2627 C C . SER A 1 343 ? -20.218 14.351 0.823 1.00 96.12 343 SER A C 1
ATOM 2629 O O . SER A 1 343 ? -20.136 13.176 0.478 1.00 96.12 343 SER A O 1
ATOM 2631 N N . ASP A 1 344 ? -19.555 15.300 0.169 1.00 98.12 344 ASP A N 1
ATOM 2632 C CA . ASP A 1 344 ? -18.597 14.965 -0.886 1.00 98.12 344 ASP A CA 1
ATOM 2633 C C . ASP A 1 344 ? -17.295 14.408 -0.281 1.00 98.12 344 ASP A C 1
ATOM 2635 O O . ASP A 1 344 ? -16.776 14.992 0.675 1.00 98.12 344 ASP A O 1
ATOM 2639 N N . PRO A 1 345 ? -16.711 13.331 -0.843 1.00 98.00 345 PRO A N 1
ATOM 2640 C CA . PRO A 1 345 ? -15.442 12.812 -0.359 1.00 98.00 345 PRO A CA 1
ATOM 2641 C C . PRO A 1 345 ? -14.318 13.845 -0.473 1.00 98.00 345 PRO A C 1
ATOM 2643 O O . PRO A 1 345 ? -14.082 14.426 -1.534 1.00 98.00 345 PRO A O 1
ATOM 2646 N N . VAL A 1 346 ? -13.585 14.025 0.621 1.00 96.50 346 VAL A N 1
ATOM 2647 C CA . VAL A 1 346 ? -12.399 14.879 0.741 1.00 96.50 346 VAL A CA 1
ATOM 2648 C C . VAL A 1 346 ? -11.185 14.035 1.127 1.00 96.50 346 VAL A C 1
ATOM 2650 O O . VAL A 1 346 ? -11.310 12.858 1.447 1.00 96.50 346 VAL A O 1
ATOM 2653 N N . ALA A 1 347 ? -9.991 14.633 1.168 1.00 94.94 347 ALA A N 1
ATOM 2654 C CA . ALA A 1 347 ? -8.733 13.926 1.442 1.00 94.94 347 ALA A CA 1
ATOM 2655 C C . ALA A 1 347 ? -8.664 13.175 2.794 1.00 94.94 347 ALA A C 1
ATOM 2657 O O . ALA A 1 347 ? -7.712 12.431 3.017 1.00 94.94 347 ALA A O 1
ATOM 2658 N N . LYS A 1 348 ? -9.637 13.374 3.694 1.00 95.44 348 LYS A N 1
ATOM 2659 C CA . LYS A 1 348 ? -9.766 12.713 5.007 1.00 95.44 348 LYS A CA 1
ATOM 2660 C C . LYS A 1 348 ? -11.015 11.822 5.127 1.00 95.44 348 LYS A C 1
ATOM 2662 O O . LYS A 1 348 ? -11.352 11.386 6.227 1.00 95.44 348 LYS A O 1
ATOM 2667 N N . SER A 1 349 ? -11.727 11.602 4.021 1.00 96.75 349 SER A N 1
ATOM 2668 C CA . SER A 1 349 ? -12.873 10.690 3.947 1.00 96.75 349 SER A CA 1
ATOM 2669 C C . SER A 1 349 ? -12.430 9.225 3.976 1.00 96.75 349 SER A C 1
ATOM 2671 O O . SER A 1 349 ? -11.238 8.915 3.976 1.00 96.75 349 SER A O 1
ATOM 2673 N N . ASN A 1 350 ? -13.401 8.315 4.017 1.00 97.19 350 ASN A N 1
ATOM 2674 C CA . ASN A 1 350 ? -13.164 6.901 4.278 1.00 97.19 350 ASN A CA 1
ATOM 2675 C C . ASN A 1 350 ? -12.444 6.249 3.086 1.00 97.19 350 ASN A C 1
ATOM 2677 O O . ASN A 1 350 ? -12.965 6.305 1.970 1.00 97.19 350 ASN A O 1
ATOM 2681 N N . PRO A 1 351 ? -11.269 5.624 3.269 1.00 97.06 351 PRO A N 1
ATOM 2682 C CA . PRO A 1 351 ? -10.598 4.911 2.191 1.00 97.06 351 PRO A CA 1
ATOM 2683 C C . PRO A 1 351 ? -11.351 3.630 1.837 1.00 97.06 351 PRO A C 1
ATOM 2685 O O . PRO A 1 351 ? -11.668 2.822 2.710 1.00 97.06 351 PRO A O 1
ATOM 2688 N N . TYR A 1 352 ? -11.617 3.405 0.555 1.00 97.25 352 TYR A N 1
ATOM 2689 C CA . TYR A 1 352 ? -12.240 2.167 0.102 1.00 97.25 352 TYR A CA 1
ATOM 2690 C C . TYR A 1 352 ? -11.232 1.012 0.149 1.00 97.25 352 TYR A C 1
ATOM 2692 O O . TYR A 1 352 ? -10.273 0.979 -0.620 1.00 97.25 352 TYR A O 1
ATOM 2700 N N . LEU A 1 353 ? -11.442 0.073 1.076 1.00 95.75 353 LEU A N 1
ATOM 2701 C CA . LEU A 1 353 ? -10.554 -1.079 1.291 1.00 95.75 353 LEU A CA 1
ATOM 2702 C C . LEU A 1 353 ? -11.241 -2.433 1.060 1.00 95.75 353 LEU A C 1
ATOM 2704 O O . LEU A 1 353 ? -10.556 -3.441 0.908 1.00 95.75 353 LEU A O 1
ATOM 2708 N N . ALA A 1 354 ? -12.573 -2.463 1.051 1.00 95.62 354 ALA A N 1
ATOM 2709 C CA . ALA A 1 354 ? -13.383 -3.663 0.874 1.00 95.62 354 ALA A CA 1
ATOM 2710 C C . ALA A 1 354 ? -14.818 -3.279 0.461 1.00 95.62 354 ALA A C 1
ATOM 2712 O O . ALA A 1 354 ? -15.217 -2.134 0.704 1.00 95.62 354 ALA A O 1
ATOM 2713 N N . PRO A 1 355 ? -15.602 -4.207 -0.125 1.00 96.62 355 PRO A N 1
ATOM 2714 C CA . PRO A 1 355 ? -17.002 -3.962 -0.459 1.00 96.62 355 PRO A CA 1
ATOM 2715 C C . PRO A 1 355 ? -17.816 -3.459 0.741 1.00 96.62 355 PRO A C 1
ATOM 2717 O O . PRO A 1 355 ? -17.690 -3.969 1.853 1.00 96.62 355 PRO A O 1
ATOM 2720 N N . ILE A 1 356 ? -18.682 -2.478 0.504 1.00 95.56 356 ILE A N 1
ATOM 2721 C CA . ILE A 1 356 ? -19.499 -1.831 1.534 1.00 95.56 356 ILE A CA 1
ATOM 2722 C C . ILE A 1 356 ? -20.823 -2.587 1.650 1.00 95.56 356 ILE A C 1
ATOM 2724 O O . ILE A 1 356 ? -21.561 -2.700 0.671 1.00 95.56 356 ILE A O 1
ATOM 2728 N N . ALA A 1 357 ? -21.147 -3.108 2.832 1.00 93.00 357 ALA A N 1
ATOM 2729 C CA . ALA A 1 357 ? -22.434 -3.755 3.076 1.00 93.00 357 ALA A CA 1
ATOM 2730 C C . ALA A 1 357 ? -23.543 -2.697 3.194 1.00 93.00 357 ALA A C 1
ATOM 2732 O O . ALA A 1 357 ? -23.589 -1.950 4.168 1.00 93.00 357 ALA A O 1
ATOM 2733 N N . LEU A 1 358 ? -24.436 -2.632 2.202 1.00 92.69 358 LEU A N 1
ATOM 2734 C CA . LEU A 1 358 ? -25.443 -1.576 2.097 1.00 92.69 358 LEU A CA 1
ATOM 2735 C C . LEU A 1 358 ? -26.830 -2.118 1.716 1.00 92.69 358 LEU A C 1
ATOM 2737 O O . LEU A 1 358 ? -27.544 -1.560 0.880 1.00 92.69 358 LEU A O 1
ATOM 2741 N N . ALA A 1 359 ? -27.234 -3.233 2.329 1.00 92.38 359 ALA A N 1
ATOM 2742 C CA . ALA A 1 359 ? -28.575 -3.796 2.145 1.00 92.38 359 ALA A CA 1
ATOM 2743 C C . ALA A 1 359 ? -29.679 -2.837 2.630 1.00 92.38 359 ALA A C 1
ATOM 2745 O O . ALA A 1 359 ? -30.729 -2.745 2.004 1.00 92.38 359 ALA A O 1
ATOM 2746 N N . SER A 1 360 ? -29.399 -2.057 3.674 1.00 92.94 360 SER A N 1
ATOM 2747 C CA . SER A 1 360 ? -30.292 -1.039 4.242 1.00 92.94 360 SER A CA 1
ATOM 2748 C C . SER A 1 360 ? -30.382 0.266 3.450 1.00 92.94 360 SER A C 1
ATOM 2750 O O . SER A 1 360 ? -31.101 1.162 3.874 1.00 92.94 360 SER A O 1
ATOM 2752 N N . GLY A 1 361 ? -29.687 0.376 2.313 1.00 92.88 361 GLY A N 1
ATOM 2753 C CA . GLY A 1 361 ? -29.670 1.598 1.510 1.00 92.88 361 GLY A CA 1
ATOM 2754 C C . GLY A 1 361 ? -28.838 2.728 2.127 1.00 92.88 361 GLY A C 1
ATOM 2755 O O . GLY A 1 361 ? -28.519 2.703 3.314 1.00 92.88 361 GLY A O 1
ATOM 2756 N N . SER A 1 362 ? -28.412 3.670 1.286 1.00 94.25 362 SER A N 1
ATOM 2757 C CA . SER A 1 362 ? -27.725 4.932 1.622 1.00 94.25 362 SER A CA 1
ATOM 2758 C C . SER A 1 362 ? -27.339 5.652 0.318 1.00 94.25 362 SER A C 1
ATOM 2760 O O . SER A 1 362 ? -27.350 5.054 -0.763 1.00 94.25 362 SER A O 1
ATOM 2762 N N . THR A 1 363 ? -26.950 6.919 0.428 1.00 96.12 363 THR A N 1
ATOM 2763 C CA . THR A 1 363 ? -26.243 7.658 -0.619 1.00 96.12 363 THR A CA 1
ATOM 2764 C C . THR A 1 363 ? -24.755 7.331 -0.557 1.00 96.12 363 THR A C 1
ATOM 2766 O O . THR A 1 363 ? -24.068 7.700 0.393 1.00 96.12 363 THR A O 1
ATOM 2769 N N . VAL A 1 364 ? -24.229 6.690 -1.599 1.00 97.88 364 VAL A N 1
ATOM 2770 C CA . VAL A 1 364 ? -22.790 6.454 -1.751 1.00 97.88 364 VAL A CA 1
ATOM 2771 C C . VAL A 1 364 ? -22.208 7.544 -2.633 1.00 97.88 364 VAL A C 1
ATOM 2773 O O . VAL A 1 364 ? -22.541 7.638 -3.816 1.00 97.88 364 VAL A O 1
ATOM 2776 N N . LYS A 1 365 ? -21.288 8.332 -2.078 1.00 98.56 365 LYS A N 1
ATOM 2777 C CA . LYS A 1 365 ? -20.453 9.245 -2.860 1.00 98.56 365 LYS A CA 1
ATOM 2778 C C . LYS A 1 365 ? -19.005 8.786 -2.846 1.00 98.56 365 LYS A C 1
ATOM 2780 O O . LYS A 1 365 ? -18.494 8.386 -1.804 1.00 98.56 365 LYS A O 1
ATOM 2785 N N . ALA A 1 366 ? -18.338 8.854 -3.994 1.00 98.56 366 ALA A N 1
ATOM 2786 C CA . ALA A 1 366 ? -16.957 8.412 -4.171 1.00 98.56 366 ALA A CA 1
ATOM 2787 C C . ALA A 1 366 ? -16.153 9.375 -5.062 1.00 98.56 366 ALA A C 1
ATOM 2789 O O . ALA A 1 366 ? -16.673 9.912 -6.042 1.00 98.56 366 ALA A O 1
ATOM 2790 N N . ARG A 1 367 ? -14.867 9.566 -4.745 1.00 97.94 367 ARG A N 1
ATOM 2791 C CA . ARG A 1 367 ? -13.875 10.236 -5.606 1.00 97.94 367 ARG A CA 1
ATOM 2792 C C . ARG A 1 367 ? -12.598 9.409 -5.667 1.00 97.94 367 ARG A C 1
ATOM 2794 O O . ARG A 1 367 ? -12.196 8.818 -4.667 1.00 97.94 367 ARG A O 1
ATOM 2801 N N . SER A 1 368 ? -11.949 9.421 -6.822 1.00 95.94 368 SER A N 1
ATOM 2802 C CA . SER A 1 368 ? -10.572 8.952 -6.970 1.00 95.94 368 SER A CA 1
ATOM 2803 C C . SER A 1 368 ? -9.623 10.087 -6.596 1.00 95.94 368 SER A C 1
ATOM 2805 O O . SER A 1 368 ? -9.891 11.248 -6.920 1.00 95.94 368 SER A O 1
ATOM 2807 N N . PHE A 1 369 ? -8.508 9.768 -5.947 1.00 93.12 369 PHE A N 1
ATOM 2808 C CA . PHE A 1 369 ? -7.511 10.751 -5.518 1.00 93.12 369 PHE A CA 1
ATOM 2809 C C . PHE A 1 369 ? -6.127 10.422 -6.077 1.00 93.12 369 PHE A C 1
ATOM 2811 O O . PHE A 1 369 ? -5.778 9.264 -6.286 1.00 93.12 369 PHE A O 1
ATOM 2818 N N . SER A 1 370 ? -5.290 11.438 -6.289 1.00 87.12 370 SER A N 1
ATOM 2819 C CA . SER A 1 370 ? -3.854 11.189 -6.437 1.00 87.12 370 SER A CA 1
ATOM 2820 C C . SER A 1 370 ? -3.306 10.558 -5.153 1.00 87.12 370 SER A C 1
ATOM 2822 O O . SER A 1 370 ? -3.922 10.645 -4.088 1.00 87.12 370 SER A O 1
ATOM 2824 N N . LYS A 1 371 ? -2.133 9.925 -5.220 1.00 82.06 371 LYS A N 1
ATOM 2825 C CA . LYS A 1 371 ? -1.495 9.286 -4.055 1.00 82.06 371 LYS A CA 1
ATOM 2826 C C . LYS A 1 371 ? -1.309 10.242 -2.870 1.00 82.06 371 LYS A C 1
ATOM 2828 O O . LYS A 1 371 ? -1.534 9.858 -1.728 1.00 82.06 371 LYS A O 1
ATOM 2833 N N . ASP A 1 372 ? -0.960 11.497 -3.144 1.00 85.38 372 ASP A N 1
ATOM 2834 C CA . ASP A 1 372 ? -0.825 12.562 -2.141 1.00 85.38 372 ASP A CA 1
ATOM 2835 C C . ASP A 1 372 ? -2.161 13.224 -1.743 1.00 85.38 372 ASP A C 1
ATOM 2837 O O . ASP A 1 372 ? -2.184 14.105 -0.883 1.00 85.38 372 ASP A O 1
ATOM 2841 N N . ARG A 1 373 ? -3.268 12.802 -2.368 1.00 90.88 373 ARG A N 1
ATOM 2842 C CA . ARG A 1 373 ? -4.634 13.325 -2.221 1.00 90.88 373 ARG A CA 1
ATOM 2843 C C . ARG A 1 373 ? -4.787 14.824 -2.499 1.00 90.88 373 ARG A C 1
ATOM 2845 O O . ARG A 1 373 ? -5.770 15.424 -2.065 1.00 90.88 373 ARG A O 1
ATOM 2852 N N . LYS A 1 374 ? -3.854 15.435 -3.238 1.00 89.31 374 LYS A N 1
ATOM 2853 C CA . LYS A 1 374 ? -3.952 16.849 -3.645 1.00 89.31 374 LYS A CA 1
ATOM 2854 C C . LYS A 1 374 ? -4.842 17.059 -4.862 1.00 89.31 374 LYS A C 1
ATOM 2856 O O . LYS A 1 374 ? -5.421 18.130 -5.013 1.00 89.31 374 LYS A O 1
ATOM 2861 N N . ARG A 1 375 ? -4.960 16.049 -5.721 1.00 89.75 375 ARG A N 1
ATOM 2862 C CA . ARG A 1 375 ? -5.854 16.053 -6.882 1.00 89.75 375 ARG A CA 1
ATOM 2863 C C . ARG A 1 375 ? -6.932 15.011 -6.699 1.00 89.75 375 ARG A C 1
ATOM 2865 O O . ARG A 1 375 ? -6.697 13.966 -6.092 1.00 89.75 375 ARG A O 1
ATOM 2872 N N . MET A 1 376 ? -8.096 15.295 -7.257 1.00 94.50 376 MET A N 1
ATOM 2873 C CA . MET A 1 376 ? -9.259 14.434 -7.138 1.00 94.50 376 MET A CA 1
ATOM 2874 C C . MET A 1 376 ? -10.120 14.502 -8.389 1.00 94.50 376 MET A C 1
ATOM 2876 O O . MET A 1 376 ? -10.140 15.523 -9.076 1.00 94.50 376 MET A O 1
ATOM 2880 N N . SER A 1 377 ? -10.809 13.404 -8.669 1.00 95.00 377 SER A N 1
ATOM 2881 C CA . SER A 1 377 ? -11.811 13.330 -9.725 1.00 95.00 377 SER A CA 1
ATOM 2882 C C . SER A 1 377 ? -13.062 14.141 -9.375 1.00 95.00 377 SER A C 1
ATOM 2884 O O . SER A 1 377 ? -13.259 14.569 -8.234 1.00 95.00 377 SER A O 1
ATOM 2886 N N . GLU A 1 378 ? -13.983 14.252 -10.332 1.00 96.19 378 GLU A N 1
ATOM 2887 C CA . GLU A 1 378 ? -15.382 14.556 -10.023 1.00 96.19 378 GLU A CA 1
ATOM 2888 C C . GLU A 1 378 ? -15.992 13.512 -9.068 1.00 96.19 378 GLU A C 1
ATOM 2890 O O . GLU A 1 378 ? -15.524 12.369 -8.990 1.00 96.19 378 GLU A O 1
ATOM 2895 N N . VAL A 1 379 ? -17.068 13.889 -8.369 1.00 97.81 379 VAL A N 1
ATOM 2896 C CA . VAL A 1 379 ? -17.846 12.973 -7.518 1.00 97.81 379 VAL A CA 1
ATOM 2897 C C . VAL A 1 379 ? -18.646 12.001 -8.372 1.00 97.81 379 VAL A C 1
ATOM 2899 O O . VAL A 1 379 ? -19.413 12.409 -9.249 1.00 97.81 379 VAL A O 1
ATOM 2902 N N . ALA A 1 380 ? -18.531 10.713 -8.067 1.00 98.00 380 ALA A N 1
ATOM 2903 C CA . ALA A 1 380 ? -19.552 9.725 -8.388 1.00 98.00 380 ALA A CA 1
ATOM 2904 C C . ALA A 1 380 ? -20.558 9.644 -7.236 1.00 98.00 380 ALA A C 1
ATOM 2906 O O . ALA A 1 380 ? -20.147 9.547 -6.083 1.00 98.00 380 ALA A O 1
ATOM 2907 N N . THR A 1 381 ? -21.851 9.680 -7.553 1.00 98.12 381 THR A N 1
ATOM 2908 C CA . THR A 1 381 ? -22.951 9.608 -6.583 1.00 98.12 381 THR A CA 1
ATOM 2909 C C . THR A 1 381 ? -23.908 8.518 -7.029 1.00 98.12 381 THR A C 1
ATOM 2911 O O . THR A 1 381 ? -24.267 8.481 -8.205 1.00 98.12 381 THR A O 1
ATOM 2914 N N . MET A 1 382 ? -24.322 7.661 -6.101 1.00 97.38 382 MET A N 1
ATOM 2915 C CA . MET A 1 382 ? -25.393 6.689 -6.300 1.00 97.38 382 MET A CA 1
ATOM 2916 C C . MET A 1 382 ? -26.273 6.639 -5.058 1.00 97.38 382 MET A C 1
ATOM 2918 O O . MET A 1 382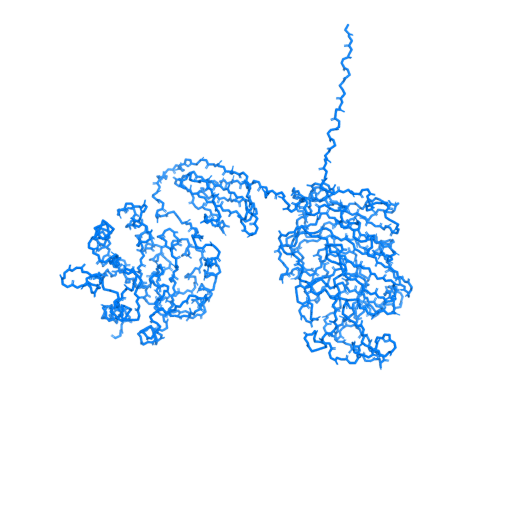 ? -25.767 6.435 -3.954 1.00 97.38 382 MET A O 1
ATOM 2922 N N . ASP A 1 383 ? -27.579 6.768 -5.256 1.00 95.88 383 ASP A N 1
ATOM 2923 C CA . ASP A 1 383 ? -28.578 6.619 -4.204 1.00 95.88 383 ASP A CA 1
ATOM 2924 C C . ASP A 1 383 ? -29.177 5.217 -4.261 1.00 95.88 383 ASP A C 1
ATOM 2926 O O . ASP A 1 383 ? -29.605 4.739 -5.316 1.00 95.88 383 ASP A O 1
ATOM 2930 N N . TYR A 1 384 ? -29.173 4.535 -3.120 1.00 94.25 384 TYR A N 1
ATOM 2931 C CA . TYR A 1 384 ? -29.676 3.178 -3.007 1.00 94.25 384 TYR A CA 1
ATOM 2932 C C . TYR A 1 384 ? -30.775 3.093 -1.965 1.00 94.25 384 TYR A C 1
ATOM 2934 O O . TYR A 1 384 ? -30.519 3.278 -0.778 1.00 94.25 384 TYR A O 1
ATOM 2942 N N . GLU A 1 385 ? -31.963 2.691 -2.405 1.00 94.00 385 GLU A N 1
ATOM 2943 C CA . GLU A 1 385 ? -33.044 2.308 -1.502 1.00 94.00 385 GLU A CA 1
ATOM 2944 C C . GLU A 1 385 ? -32.704 1.013 -0.731 1.00 94.00 385 GLU A C 1
ATOM 2946 O O . GLU A 1 385 ? -31.932 0.164 -1.231 1.00 94.00 385 GLU A O 1
ATOM 2951 N N . PRO A 1 386 ? -33.278 0.827 0.475 1.00 95.31 386 PRO A N 1
ATOM 2952 C CA . PRO A 1 386 ? -33.211 -0.441 1.188 1.00 95.31 386 PRO A CA 1
ATOM 2953 C C . PRO A 1 386 ? -33.735 -1.594 0.324 1.00 95.31 386 PRO A C 1
ATOM 2955 O O . PRO A 1 386 ? -34.722 -1.464 -0.400 1.00 95.31 386 PRO A O 1
ATOM 2958 N N . LEU A 1 387 ? -33.075 -2.749 0.399 1.00 93.94 387 LEU A N 1
ATOM 2959 C CA . LEU A 1 387 ? -33.596 -3.975 -0.205 1.00 93.94 387 LEU A CA 1
ATOM 2960 C C . LEU A 1 387 ? -34.875 -4.430 0.523 1.00 93.94 387 LEU A C 1
ATOM 2962 O O . LEU A 1 387 ? -35.046 -4.119 1.705 1.00 93.94 387 LEU A O 1
ATOM 2966 N N . PRO A 1 388 ? -35.758 -5.214 -0.127 1.00 94.38 388 PRO A N 1
ATOM 2967 C CA . PRO A 1 388 ? -36.943 -5.763 0.527 1.00 94.38 388 PRO A CA 1
ATOM 2968 C C . PRO A 1 388 ? -36.603 -6.463 1.850 1.00 94.38 388 PRO A C 1
ATOM 2970 O O . PRO A 1 388 ? -35.713 -7.309 1.901 1.00 94.38 388 PRO A O 1
ATOM 2973 N N . GLY A 1 389 ? -37.310 -6.101 2.924 1.00 92.75 389 GLY A N 1
ATOM 2974 C CA . GLY A 1 389 ? -37.080 -6.637 4.272 1.00 92.75 389 GLY A CA 1
ATOM 2975 C C . GLY A 1 389 ? -35.983 -5.932 5.079 1.00 92.75 389 GLY A C 1
ATOM 2976 O O . GLY A 1 389 ? -35.805 -6.257 6.251 1.00 92.75 389 GLY A O 1
ATOM 2977 N N . HIS A 1 390 ? -35.285 -4.951 4.504 1.00 91.25 390 HIS A N 1
ATOM 2978 C CA . HIS A 1 390 ? -34.308 -4.126 5.213 1.00 91.25 390 HIS A CA 1
ATOM 2979 C C . HIS A 1 390 ? -34.874 -2.740 5.528 1.00 91.25 390 HIS A C 1
ATOM 2981 O O . HIS A 1 390 ? -35.638 -2.171 4.755 1.00 91.25 390 HIS A O 1
ATOM 2987 N N . GLN A 1 391 ? -34.471 -2.194 6.674 1.00 91.56 391 GLN A N 1
ATOM 2988 C CA . GLN A 1 391 ? -34.765 -0.821 7.084 1.00 91.56 391 GLN A CA 1
ATOM 2989 C C . GLN A 1 391 ? -33.471 -0.002 7.104 1.00 91.56 391 GLN A C 1
ATOM 2991 O O . GLN A 1 391 ? -32.407 -0.595 7.337 1.00 91.56 391 GLN A O 1
ATOM 2996 N N . PRO A 1 392 ? -33.538 1.327 6.892 1.00 90.75 392 PRO A N 1
ATOM 2997 C CA . PRO A 1 392 ? -32.402 2.215 7.094 1.00 90.75 392 PRO A CA 1
ATOM 2998 C C . PRO A 1 392 ? -31.783 2.016 8.479 1.00 90.75 392 PRO A C 1
ATOM 3000 O O . PRO A 1 392 ? -32.489 1.830 9.471 1.00 90.75 392 PRO A O 1
ATOM 3003 N N . LEU A 1 393 ? -30.455 2.044 8.535 1.00 91.75 393 LEU A N 1
ATOM 3004 C CA . LEU A 1 393 ? -29.694 1.878 9.767 1.00 91.75 393 LEU A CA 1
ATOM 3005 C C . LEU A 1 393 ? -28.979 3.184 10.123 1.00 91.75 393 LEU A C 1
ATOM 3007 O O . LEU A 1 393 ? -28.547 3.895 9.211 1.00 91.75 393 LEU A O 1
ATOM 3011 N N . PRO A 1 394 ? -28.800 3.500 11.418 1.00 94.19 394 PRO A N 1
ATOM 3012 C CA . PRO A 1 394 ? -27.953 4.618 11.800 1.00 94.19 394 PRO A CA 1
ATOM 3013 C C . PRO A 1 394 ? -26.506 4.363 11.369 1.00 94.19 394 PRO A C 1
ATOM 3015 O O . PRO A 1 394 ? -26.033 3.226 11.323 1.00 94.19 394 PRO A O 1
ATOM 3018 N N . SER A 1 395 ? -25.767 5.434 11.086 1.00 94.31 395 SER A N 1
ATOM 3019 C CA . SER A 1 395 ? -24.373 5.339 10.627 1.00 94.31 395 SER A CA 1
ATOM 3020 C C . SER A 1 395 ? -23.465 4.590 11.606 1.00 94.31 395 SER A C 1
ATOM 3022 O O . SER A 1 395 ? -22.511 3.947 11.183 1.00 94.31 395 SER A O 1
ATOM 3024 N N . THR A 1 396 ? -23.802 4.605 12.897 1.00 97.38 396 THR A N 1
ATOM 3025 C CA . THR A 1 396 ? -23.068 3.950 13.988 1.00 97.38 396 THR A CA 1
ATOM 3026 C C . THR A 1 396 ? -22.992 2.426 13.874 1.00 97.38 396 THR A C 1
ATOM 3028 O O . THR A 1 396 ? -22.123 1.828 14.516 1.00 97.38 396 THR A O 1
ATOM 3031 N N . VAL A 1 397 ? -23.864 1.795 13.076 1.00 96.88 397 VAL A N 1
ATOM 3032 C CA . VAL A 1 397 ? -23.875 0.338 12.845 1.00 96.88 397 VAL A CA 1
ATOM 3033 C C . VAL A 1 397 ? -23.453 -0.058 11.428 1.00 96.88 397 VAL A C 1
ATOM 3035 O O . VAL A 1 397 ? -23.405 -1.249 11.130 1.00 96.88 397 VAL A O 1
ATOM 3038 N N . VAL A 1 398 ? -23.156 0.902 10.544 1.00 95.88 398 VAL A N 1
ATOM 3039 C CA . VAL A 1 398 ? -22.766 0.631 9.151 1.00 95.88 398 VAL A CA 1
ATOM 3040 C C . VAL A 1 398 ? -21.240 0.568 9.061 1.00 95.88 398 VAL A C 1
ATOM 3042 O O . VAL A 1 398 ? -20.602 1.615 9.130 1.00 95.88 398 VAL A O 1
ATOM 3045 N N . PRO A 1 399 ? -20.621 -0.617 8.892 1.00 97.31 399 PRO A N 1
ATOM 3046 C CA . PRO A 1 399 ? -19.170 -0.762 8.972 1.00 97.31 399 PRO A CA 1
ATOM 3047 C C . PRO A 1 399 ? -18.446 0.059 7.898 1.00 97.31 399 PRO A C 1
ATOM 3049 O O . PRO A 1 399 ? -18.619 -0.173 6.700 1.00 97.31 399 PRO A O 1
ATOM 3052 N N . VAL A 1 400 ? -17.585 0.988 8.317 1.00 96.94 400 VAL A N 1
ATOM 3053 C CA . VAL A 1 400 ? -16.771 1.810 7.408 1.00 96.94 400 VAL A CA 1
ATOM 3054 C C . VAL A 1 400 ? -15.345 1.981 7.915 1.00 96.94 400 VAL A C 1
ATOM 3056 O O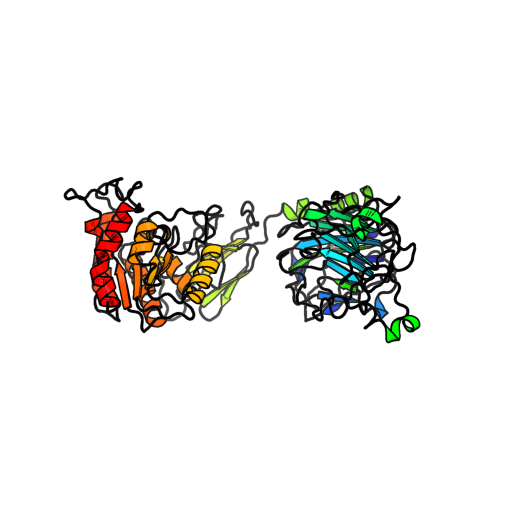 . VAL A 1 400 ? -15.070 1.936 9.115 1.00 96.94 400 VAL A O 1
ATOM 3059 N N . THR A 1 401 ? -14.422 2.223 6.991 1.00 97.56 401 THR A N 1
ATOM 3060 C CA . THR A 1 401 ? -13.058 2.658 7.313 1.00 97.56 401 THR A CA 1
ATOM 3061 C C . THR A 1 401 ? -13.051 4.111 7.806 1.00 97.56 401 THR A C 1
ATOM 3063 O O . THR A 1 401 ? -14.074 4.795 7.782 1.00 97.56 401 THR A O 1
ATOM 3066 N N . GLN A 1 402 ? -11.898 4.603 8.265 1.00 94.50 402 GLN A N 1
ATOM 3067 C CA . GLN A 1 402 ? -11.703 6.021 8.578 1.00 94.50 402 GLN A CA 1
ATOM 3068 C C . GLN A 1 402 ? -10.275 6.464 8.283 1.00 94.50 402 GLN A C 1
ATOM 3070 O O . GLN A 1 402 ? -9.356 5.645 8.288 1.00 94.50 402 GLN A O 1
ATOM 3075 N N . ASP A 1 403 ? -10.102 7.766 8.050 1.00 94.00 403 ASP A N 1
ATOM 3076 C CA . ASP A 1 403 ? -8.782 8.367 7.853 1.00 94.00 403 ASP A CA 1
ATOM 3077 C C . ASP A 1 403 ? -8.732 9.846 8.287 1.00 94.00 403 ASP A C 1
ATOM 3079 O O . ASP A 1 403 ? -8.172 10.728 7.629 1.00 94.00 403 ASP A O 1
ATOM 3083 N N . ARG A 1 404 ? -9.357 10.145 9.435 1.00 93.88 404 ARG A N 1
ATOM 3084 C CA . ARG A 1 404 ? -9.577 11.527 9.922 1.00 93.88 404 ARG A CA 1
ATOM 3085 C C . ARG A 1 404 ? -8.276 12.267 10.254 1.00 93.88 404 ARG A C 1
ATOM 3087 O O . ARG A 1 404 ? -8.242 13.498 10.297 1.00 93.88 404 ARG A O 1
ATOM 3094 N N . SER A 1 405 ? -7.206 11.513 10.488 1.00 91.75 405 SER A N 1
ATOM 3095 C CA . SER A 1 405 ? -5.866 12.010 10.812 1.00 91.75 405 SER A CA 1
ATOM 3096 C C . SER A 1 405 ? -4.872 11.860 9.659 1.00 91.75 405 SER A C 1
ATOM 3098 O O . SER A 1 405 ? -3.675 12.011 9.879 1.00 91.75 405 SER A O 1
ATOM 3100 N N . TRP A 1 406 ? -5.324 11.614 8.425 1.00 88.88 406 TRP A N 1
ATOM 3101 C CA . TRP A 1 406 ? -4.427 11.661 7.270 1.00 88.88 406 TRP A CA 1
ATOM 3102 C C . TRP A 1 406 ? -3.680 13.013 7.189 1.00 88.88 406 TRP A C 1
ATOM 3104 O O . TRP A 1 406 ? -4.319 14.066 7.347 1.00 88.88 406 TRP A O 1
ATOM 3114 N N . PRO A 1 407 ? -2.360 13.032 6.903 1.00 89.94 407 PRO A N 1
ATOM 3115 C CA . PRO A 1 407 ? -1.468 11.884 6.678 1.00 89.94 407 PRO A CA 1
ATOM 3116 C C . PRO A 1 407 ? -0.687 11.426 7.927 1.00 89.94 407 PRO A C 1
ATOM 3118 O O . PRO A 1 407 ? 0.219 10.606 7.808 1.00 89.94 407 PRO A O 1
ATOM 3121 N N . SER A 1 408 ? -0.961 11.974 9.117 1.00 90.12 408 SER A N 1
ATOM 3122 C CA . SER A 1 408 ? -0.156 11.719 10.322 1.00 90.12 408 SER A CA 1
ATOM 3123 C C . SER A 1 408 ? -0.430 10.370 10.992 1.00 90.12 408 SER A C 1
ATOM 3125 O O . SER A 1 408 ? 0.407 9.898 11.762 1.00 90.12 408 SER A O 1
ATOM 3127 N N . TYR A 1 409 ? -1.561 9.732 10.689 1.00 91.25 409 TYR A N 1
ATOM 3128 C CA . TYR A 1 409 ? -1.929 8.423 11.225 1.00 91.25 409 TYR A CA 1
ATOM 3129 C C . TYR A 1 409 ? -2.451 7.500 10.126 1.00 91.25 409 TYR A C 1
ATOM 3131 O O . TYR A 1 409 ? -3.526 7.725 9.581 1.00 91.25 409 TYR A O 1
ATOM 3139 N N . ASP A 1 410 ? -1.697 6.442 9.833 1.00 92.19 410 ASP A N 1
ATOM 3140 C CA . ASP A 1 410 ? -2.077 5.430 8.848 1.00 92.19 410 ASP A CA 1
ATOM 3141 C C . ASP A 1 410 ? -2.916 4.329 9.513 1.00 92.19 410 ASP A C 1
ATOM 3143 O O . ASP A 1 410 ? -2.399 3.330 10.033 1.00 92.19 410 ASP A O 1
ATOM 3147 N N . TRP A 1 411 ? -4.234 4.538 9.518 1.00 95.56 411 TRP A N 1
ATOM 3148 C CA . TRP A 1 411 ? -5.198 3.618 10.123 1.00 95.56 411 TRP A CA 1
ATOM 3149 C C . TRP A 1 411 ? -5.148 2.220 9.496 1.00 95.56 411 TRP A C 1
ATOM 3151 O O . TRP A 1 411 ? -5.188 1.213 10.209 1.00 95.56 411 TRP A O 1
ATOM 3161 N N . ARG A 1 412 ? -4.995 2.148 8.166 1.00 93.62 412 ARG A N 1
ATOM 3162 C CA . ARG A 1 412 ? -4.910 0.886 7.420 1.00 93.62 412 ARG A CA 1
ATOM 3163 C C . ARG A 1 412 ? -3.681 0.094 7.843 1.00 93.62 412 ARG A C 1
ATOM 3165 O O . ARG A 1 412 ? -3.799 -1.082 8.184 1.00 93.62 412 ARG A O 1
ATOM 3172 N N . LYS A 1 413 ? -2.509 0.727 7.843 1.00 93.69 413 LYS A N 1
ATOM 3173 C CA . LYS A 1 413 ? -1.263 0.067 8.242 1.00 93.69 413 LYS A CA 1
ATOM 3174 C C . LYS A 1 413 ? -1.340 -0.431 9.679 1.00 93.69 413 LYS A C 1
ATOM 3176 O O . LYS A 1 413 ? -0.896 -1.543 9.963 1.00 93.69 413 LYS A O 1
ATOM 3181 N N . ARG A 1 414 ? -1.929 0.353 10.585 1.00 95.12 414 ARG A N 1
ATOM 3182 C CA . ARG A 1 414 ? -2.140 -0.104 11.960 1.00 95.12 414 ARG A CA 1
ATOM 3183 C C . ARG A 1 414 ? -3.059 -1.323 12.011 1.00 95.12 414 ARG A C 1
ATOM 3185 O O . ARG A 1 414 ? -2.728 -2.256 12.732 1.00 95.12 414 ARG A O 1
ATOM 3192 N N . HIS A 1 415 ? -4.155 -1.349 11.248 1.00 96.94 415 HIS A N 1
ATOM 3193 C CA . HIS A 1 415 ? -5.044 -2.517 11.153 1.00 96.94 415 HIS A CA 1
ATOM 3194 C C . HIS A 1 415 ? -4.290 -3.768 10.707 1.00 96.94 415 HIS A C 1
ATOM 3196 O O . HIS A 1 415 ? -4.390 -4.803 11.362 1.00 96.94 415 HIS A O 1
ATOM 3202 N N . GLU A 1 416 ? -3.477 -3.670 9.658 1.00 95.56 416 GLU A N 1
ATOM 3203 C CA . GLU A 1 416 ? -2.664 -4.789 9.168 1.00 95.56 416 GLU A CA 1
ATOM 3204 C C . GLU A 1 416 ? -1.674 -5.291 10.241 1.00 95.56 416 GLU A C 1
ATOM 3206 O O . GLU A 1 416 ? -1.604 -6.493 10.515 1.00 95.56 416 GLU A O 1
ATOM 3211 N N . LEU A 1 417 ? -0.944 -4.378 10.892 1.00 96.12 417 LEU A N 1
AT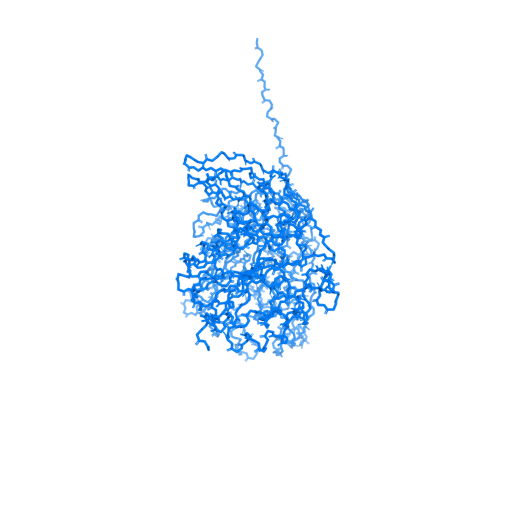OM 3212 C CA . LEU A 1 417 ? 0.082 -4.718 11.883 1.00 96.12 417 LEU A CA 1
ATOM 3213 C C . LEU A 1 417 ? -0.500 -5.297 13.178 1.00 96.12 417 LEU A C 1
ATOM 3215 O O . LEU A 1 417 ? -0.020 -6.329 13.652 1.00 96.12 417 LEU A O 1
ATOM 3219 N N . THR A 1 418 ? -1.536 -4.673 13.742 1.00 96.44 418 THR A N 1
ATOM 3220 C CA . THR A 1 418 ? -2.138 -5.140 14.999 1.00 96.44 418 THR A CA 1
ATOM 3221 C C . THR A 1 418 ? -2.874 -6.461 14.801 1.00 96.44 418 THR A C 1
ATOM 3223 O O . THR A 1 418 ? -2.729 -7.357 15.631 1.00 96.44 418 THR A O 1
ATOM 3226 N N . SER A 1 419 ? -3.572 -6.646 13.673 1.00 96.25 419 SER A N 1
ATOM 3227 C CA . SER A 1 419 ? -4.221 -7.921 13.331 1.00 96.25 419 SER A CA 1
ATOM 3228 C C . SER A 1 419 ? -3.198 -9.054 13.213 1.00 96.25 419 SER A C 1
ATOM 3230 O O . SER A 1 419 ? -3.396 -10.142 13.760 1.00 96.25 419 SER A O 1
ATOM 3232 N N . ALA A 1 420 ? -2.065 -8.803 12.547 1.00 95.75 420 ALA A N 1
ATOM 3233 C CA . ALA A 1 420 ? -0.980 -9.776 12.446 1.00 95.75 420 ALA A CA 1
ATOM 3234 C C . ALA A 1 420 ? -0.363 -10.097 13.817 1.00 95.75 420 ALA A C 1
ATOM 3236 O O . ALA A 1 420 ? -0.101 -11.264 14.119 1.00 95.75 420 ALA A O 1
ATOM 3237 N N . ALA A 1 421 ? -0.160 -9.085 14.664 1.00 95.00 421 ALA A N 1
ATOM 3238 C CA . ALA A 1 421 ? 0.389 -9.268 16.001 1.00 95.00 421 ALA A CA 1
ATOM 3239 C C . ALA A 1 421 ? -0.545 -10.062 16.917 1.00 95.00 421 ALA A C 1
ATOM 3241 O O . ALA A 1 421 ? -0.088 -10.983 17.589 1.00 95.00 421 ALA A O 1
ATOM 3242 N N . VAL A 1 422 ? -1.846 -9.772 16.894 1.00 95.38 422 VAL A N 1
ATOM 3243 C CA . VAL A 1 422 ? -2.866 -10.498 17.661 1.00 95.38 422 VAL A CA 1
ATOM 3244 C C . VAL A 1 422 ? -2.968 -11.956 17.208 1.00 95.38 422 VAL A C 1
ATOM 3246 O O . VAL A 1 422 ? -2.968 -12.861 18.044 1.00 95.38 422 VAL A O 1
ATOM 3249 N N . ARG A 1 423 ? -2.961 -12.217 15.895 1.00 95.44 423 ARG A N 1
ATOM 3250 C CA . ARG A 1 423 ? -2.946 -13.589 15.356 1.00 95.44 423 ARG A CA 1
ATOM 3251 C C . ARG A 1 423 ? -1.696 -14.362 15.778 1.00 95.44 423 ARG A C 1
ATOM 3253 O O . ARG A 1 423 ? -1.776 -15.553 16.077 1.00 95.44 423 ARG A O 1
ATOM 3260 N N . ARG A 1 424 ? -0.544 -13.686 15.804 1.00 95.06 424 ARG A N 1
ATOM 3261 C CA . ARG A 1 424 ? 0.741 -14.258 16.223 1.00 95.06 424 ARG A CA 1
ATOM 3262 C C . ARG A 1 424 ? 0.775 -14.549 17.723 1.00 95.06 424 ARG A C 1
ATOM 3264 O O . ARG A 1 424 ? 1.218 -15.625 18.112 1.00 95.06 424 ARG A O 1
ATOM 3271 N N . SER A 1 425 ? 0.346 -13.604 18.559 1.00 94.56 425 SER A N 1
ATOM 3272 C CA . SER A 1 425 ? 0.471 -13.696 20.018 1.00 94.56 425 SER A CA 1
ATOM 3273 C C . SER A 1 425 ? -0.637 -14.514 20.680 1.00 94.56 425 SER A C 1
ATOM 3275 O O . SER A 1 425 ? -0.405 -15.044 21.766 1.00 94.56 425 SER A O 1
ATOM 3277 N N . LYS A 1 426 ? -1.807 -14.641 20.031 1.00 96.81 426 LYS A N 1
ATOM 3278 C CA . LYS A 1 426 ? -3.009 -15.319 20.553 1.00 96.81 426 LYS A CA 1
ATOM 3279 C C . LYS A 1 426 ? -3.308 -14.888 22.001 1.00 96.81 426 LYS A C 1
ATOM 3281 O O . LYS A 1 426 ? -3.191 -15.699 22.928 1.00 96.81 426 LYS A O 1
ATOM 3286 N N . PRO A 1 427 ? -3.634 -13.601 22.209 1.00 97.62 427 PRO A N 1
ATOM 3287 C CA . PRO A 1 427 ? -3.692 -13.011 23.538 1.00 97.62 427 PRO A CA 1
ATOM 3288 C C . PRO A 1 427 ? -4.786 -13.647 24.403 1.00 97.62 427 PRO A C 1
ATOM 3290 O O . PRO A 1 427 ? -5.800 -14.116 23.886 1.00 97.62 427 PRO A O 1
ATOM 3293 N N . GLN A 1 428 ? -4.592 -13.657 25.725 1.00 98.25 428 GLN A N 1
ATOM 3294 C CA . GLN A 1 428 ? -5.620 -14.136 26.664 1.00 98.25 428 GLN A CA 1
ATOM 3295 C C . GLN A 1 428 ? -6.619 -13.034 27.032 1.00 98.25 428 GLN A C 1
ATOM 3297 O O . GLN A 1 428 ? -7.782 -13.338 27.291 1.00 98.25 428 GLN A O 1
ATOM 3302 N N . ILE A 1 429 ? -6.173 -11.774 27.007 1.00 98.69 429 ILE A N 1
ATOM 3303 C CA . ILE A 1 429 ? -7.011 -10.582 27.168 1.00 98.69 429 ILE A CA 1
ATOM 3304 C C . ILE A 1 429 ? -6.886 -9.725 25.912 1.00 98.69 429 ILE A C 1
ATOM 3306 O O . ILE A 1 429 ? -5.777 -9.475 25.447 1.00 98.69 429 ILE A O 1
ATOM 3310 N N . LEU A 1 430 ? -7.995 -9.246 25.362 1.00 98.69 430 LEU A N 1
ATOM 3311 C CA . LEU A 1 430 ? -7.990 -8.366 24.198 1.00 98.69 430 LEU A CA 1
ATOM 3312 C C . LEU A 1 430 ? -8.681 -7.046 24.524 1.00 98.69 430 LEU A C 1
ATOM 3314 O O . LEU A 1 430 ? -9.877 -7.024 24.795 1.00 98.69 430 LEU A O 1
ATOM 3318 N N . PHE A 1 431 ? -7.938 -5.946 24.472 1.00 98.88 431 PHE A N 1
ATOM 3319 C CA . PHE A 1 431 ? -8.494 -4.604 24.605 1.00 98.88 431 PHE A CA 1
ATOM 3320 C C . PHE A 1 431 ? -8.957 -4.087 23.243 1.00 98.88 431 PHE A C 1
ATOM 3322 O O . PHE A 1 431 ? -8.200 -4.154 22.275 1.00 98.88 431 PHE A O 1
ATOM 3329 N N . ILE A 1 432 ? -10.175 -3.555 23.161 1.00 98.88 432 ILE A N 1
ATOM 3330 C CA . ILE A 1 432 ? -10.760 -2.988 21.938 1.00 98.88 432 ILE A CA 1
ATOM 3331 C C . ILE A 1 432 ? -11.324 -1.603 22.252 1.00 98.88 432 ILE A C 1
ATOM 3333 O O . ILE A 1 432 ? -12.116 -1.449 23.181 1.00 98.88 432 ILE A O 1
ATOM 3337 N N . GLY A 1 433 ? -10.955 -0.599 21.455 1.00 98.56 433 GLY A N 1
ATOM 3338 C CA . GLY A 1 433 ? -11.491 0.747 21.635 1.00 98.56 433 GLY A CA 1
ATOM 3339 C C . GLY A 1 433 ? -10.892 1.799 20.713 1.00 98.56 433 GLY A C 1
ATOM 3340 O O . GLY A 1 433 ? -10.358 1.486 19.646 1.00 98.56 433 GLY A O 1
ATOM 3341 N N . ASP A 1 434 ? -10.986 3.053 21.147 1.00 98.56 434 ASP A N 1
ATOM 3342 C CA . ASP A 1 434 ? -10.484 4.225 20.425 1.00 98.56 434 ASP A CA 1
ATOM 3343 C C . ASP A 1 434 ? -9.064 4.659 20.869 1.00 98.56 434 ASP A C 1
ATOM 3345 O O . ASP A 1 434 ? -8.245 3.826 21.277 1.00 98.56 434 ASP A O 1
ATOM 3349 N N . SER A 1 435 ? -8.747 5.960 20.773 1.00 97.94 435 SER A N 1
ATOM 3350 C CA . SER A 1 435 ? -7.472 6.553 21.188 1.00 97.94 435 SER A CA 1
ATOM 3351 C C . SER A 1 435 ? -7.163 6.338 22.667 1.00 97.94 435 SER A C 1
ATOM 3353 O O . SER A 1 435 ? -5.990 6.212 23.015 1.00 97.94 435 SER A O 1
ATOM 3355 N N . ILE A 1 436 ? -8.175 6.272 23.535 1.00 98.62 436 ILE A N 1
ATOM 3356 C CA . ILE A 1 436 ? -7.979 6.029 24.970 1.00 98.62 436 ILE A CA 1
ATOM 3357 C C . ILE A 1 436 ? -7.472 4.600 25.187 1.00 98.62 436 ILE A C 1
ATOM 3359 O O . ILE A 1 436 ? -6.563 4.366 25.972 1.00 98.62 436 ILE A O 1
ATOM 3363 N N . THR A 1 437 ? -7.989 3.630 24.436 1.00 98.69 437 THR A N 1
ATOM 3364 C CA . THR A 1 437 ? -7.451 2.264 24.490 1.00 98.69 437 THR A CA 1
ATOM 3365 C C . THR A 1 437 ? -6.089 2.186 23.798 1.00 98.69 437 THR A C 1
ATOM 3367 O O . THR A 1 437 ? -5.168 1.555 24.314 1.00 98.69 437 THR A O 1
ATOM 3370 N N . HIS A 1 438 ? -5.926 2.874 22.663 1.00 98.06 438 HIS A N 1
ATOM 3371 C CA . HIS A 1 438 ? -4.676 2.900 21.900 1.00 98.06 438 HIS A CA 1
ATOM 3372 C C . HIS A 1 438 ? -3.500 3.355 22.772 1.00 98.06 438 HIS A C 1
ATOM 3374 O O . HIS A 1 438 ? -2.487 2.664 22.854 1.00 98.06 438 HIS A O 1
ATOM 3380 N N . PHE A 1 439 ? -3.633 4.496 23.448 1.00 98.06 439 PHE A N 1
ATOM 3381 C CA . PHE A 1 439 ? -2.532 5.078 24.211 1.00 98.06 439 PHE A CA 1
ATOM 3382 C C . PHE A 1 439 ? -2.243 4.352 25.528 1.00 98.06 439 PHE A C 1
ATOM 3384 O O . PHE A 1 439 ? -1.284 4.730 26.195 1.00 98.06 439 PHE A O 1
ATOM 3391 N N . PHE A 1 440 ? -3.013 3.331 25.913 1.00 98.44 440 PHE A N 1
ATOM 3392 C CA . PHE A 1 440 ? -2.778 2.609 27.160 1.00 98.44 440 PHE A CA 1
ATOM 3393 C C . PHE A 1 440 ? -1.430 1.873 27.129 1.00 98.44 440 PHE A C 1
ATOM 3395 O O . PHE A 1 440 ? -0.535 2.189 27.904 1.00 98.44 440 PHE A O 1
ATOM 3402 N N . GLY A 1 441 ? -1.239 0.933 26.206 1.00 96.88 441 GLY A N 1
ATOM 3403 C CA . GLY A 1 441 ? -0.030 0.110 26.178 1.00 96.88 441 GLY A CA 1
ATOM 3404 C C . GLY A 1 441 ? -0.064 -0.990 25.122 1.00 96.88 441 GLY A C 1
ATOM 3405 O O . GLY A 1 441 ? -0.824 -0.915 24.159 1.00 96.88 441 GLY A O 1
ATOM 3406 N N . GLY A 1 442 ? 0.749 -2.028 25.312 1.00 94.75 442 GLY A N 1
ATOM 3407 C CA . GLY A 1 442 ? 0.924 -3.121 24.355 1.00 94.75 442 GLY A CA 1
ATOM 3408 C C . GLY A 1 442 ? 2.099 -2.905 23.398 1.00 94.75 442 GLY A C 1
ATOM 3409 O O . GLY A 1 442 ? 2.981 -2.084 23.638 1.00 94.75 442 GLY A O 1
ATOM 3410 N N . GLU A 1 443 ? 2.133 -3.689 22.322 1.00 93.50 443 GLU A N 1
ATOM 3411 C CA . GLU A 1 443 ? 3.162 -3.584 21.282 1.00 93.50 443 GLU A CA 1
ATOM 3412 C C . GLU A 1 443 ? 2.970 -2.293 20.465 1.00 93.50 443 GLU A C 1
ATOM 3414 O O . GLU A 1 443 ? 1.850 -1.924 20.106 1.00 93.50 443 GLU A O 1
ATOM 3419 N N . GLN A 1 444 ? 4.066 -1.582 20.196 1.00 92.88 444 GLN A N 1
ATOM 3420 C CA . GLN A 1 444 ? 4.042 -0.300 19.496 1.00 92.88 444 GLN A CA 1
ATOM 3421 C C . GLN A 1 444 ? 4.195 -0.509 17.984 1.00 92.88 444 GLN A C 1
ATOM 3423 O O . GLN A 1 444 ? 5.202 -1.040 17.522 1.00 92.88 444 GLN A O 1
ATOM 3428 N N . PHE A 1 445 ? 3.203 -0.061 17.210 1.00 91.31 445 PHE A N 1
ATOM 3429 C CA . PHE A 1 445 ? 3.153 -0.238 15.747 1.00 91.31 445 PHE A CA 1
ATOM 3430 C C . PHE A 1 445 ? 3.258 1.069 14.955 1.00 91.31 445 PHE A C 1
ATOM 3432 O O . PHE A 1 445 ? 3.362 1.051 13.727 1.00 91.31 445 PHE A O 1
ATOM 3439 N N . ASP A 1 446 ? 3.211 2.204 15.645 1.00 89.69 446 ASP A N 1
ATOM 3440 C CA . ASP A 1 446 ? 3.244 3.542 15.068 1.00 89.69 446 ASP A CA 1
ATOM 3441 C C . ASP A 1 446 ? 4.039 4.508 15.965 1.00 89.69 446 ASP A C 1
ATOM 3443 O O . ASP A 1 446 ? 4.580 4.126 17.004 1.00 89.69 446 ASP A O 1
ATOM 3447 N N . GLY A 1 447 ? 4.167 5.760 15.522 1.00 87.75 447 GLY A N 1
ATOM 3448 C CA . GLY A 1 447 ? 4.958 6.781 16.211 1.00 87.75 447 GLY A CA 1
ATOM 3449 C C . GLY A 1 447 ? 4.285 7.404 17.438 1.00 87.75 447 GLY A C 1
ATOM 3450 O O . GLY A 1 447 ? 4.850 8.341 18.002 1.00 87.75 447 GLY A O 1
ATOM 3451 N N . TYR A 1 448 ? 3.091 6.955 17.848 1.00 90.12 448 TYR A N 1
ATOM 3452 C CA . TYR A 1 448 ? 2.402 7.534 19.001 1.00 90.12 448 TYR A CA 1
ATOM 3453 C C . TYR A 1 448 ? 2.975 7.011 20.319 1.00 90.12 448 TYR A C 1
ATOM 3455 O O . TYR A 1 448 ? 3.326 5.841 20.457 1.00 90.12 448 TYR A O 1
ATOM 3463 N N . VAL A 1 449 ? 3.049 7.898 21.312 1.00 93.12 449 VAL A N 1
ATOM 3464 C CA . VAL A 1 449 ? 3.515 7.562 22.661 1.00 93.12 449 VAL A CA 1
ATOM 3465 C C . VAL A 1 449 ? 2.445 6.756 23.399 1.00 93.12 449 VAL A C 1
ATOM 3467 O O . VAL A 1 449 ? 1.303 7.203 23.527 1.00 93.12 449 VAL A O 1
ATOM 3470 N N . LEU A 1 450 ? 2.840 5.601 23.941 1.00 96.50 450 LEU A N 1
ATOM 3471 C CA . LEU A 1 450 ? 2.036 4.818 24.879 1.00 96.50 450 LEU A CA 1
ATOM 3472 C C . LEU A 1 450 ? 2.100 5.484 26.259 1.00 96.50 450 LEU A C 1
ATOM 3474 O O . LEU A 1 450 ? 3.126 5.461 26.934 1.00 96.50 450 LEU A O 1
ATOM 3478 N N . ARG A 1 451 ? 1.005 6.130 26.648 1.00 97.81 451 ARG A N 1
ATOM 3479 C CA . ARG A 1 451 ? 0.879 6.994 27.827 1.00 97.81 451 ARG A CA 1
ATOM 3480 C C . ARG A 1 451 ? 0.675 6.235 29.143 1.00 97.81 451 ARG A C 1
ATOM 3482 O O . ARG A 1 451 ? 0.801 6.868 30.184 1.00 97.81 451 ARG A O 1
ATOM 3489 N N . GLY A 1 452 ? 0.315 4.951 29.097 1.00 98.12 452 GLY A N 1
ATOM 3490 C CA . GLY A 1 452 ? 0.083 4.093 30.269 1.00 98.12 452 GLY A CA 1
ATOM 3491 C C . GLY A 1 452 ? 0.981 2.856 30.309 1.00 98.12 452 GLY A C 1
ATOM 3492 O O . GLY A 1 452 ? 0.574 1.822 30.842 1.00 98.12 452 GLY A O 1
ATOM 3493 N N . LYS A 1 453 ? 2.154 2.914 29.660 1.00 97.62 453 LYS A N 1
ATOM 3494 C CA . LYS A 1 453 ? 2.992 1.736 29.401 1.00 97.62 453 LYS A CA 1
ATOM 3495 C C . LYS A 1 453 ? 3.379 1.012 30.692 1.00 97.62 453 LYS A C 1
ATOM 3497 O O . LYS A 1 453 ? 3.332 -0.214 30.712 1.00 97.62 453 LYS A O 1
ATOM 3502 N N . ASN A 1 454 ? 3.729 1.738 31.754 1.00 98.38 454 ASN A N 1
ATOM 3503 C CA . ASN A 1 454 ? 4.191 1.099 32.991 1.00 98.38 454 ASN A CA 1
ATOM 3504 C C . ASN A 1 454 ? 3.044 0.335 33.660 1.00 98.38 454 ASN A C 1
ATOM 3506 O O . ASN A 1 454 ? 3.196 -0.825 34.033 1.00 98.38 454 ASN A O 1
ATOM 3510 N N . THR A 1 455 ? 1.866 0.952 33.724 1.00 98.75 455 THR A N 1
ATOM 3511 C CA . THR A 1 455 ? 0.641 0.316 34.208 1.00 98.75 455 THR A CA 1
ATOM 3512 C C . THR A 1 455 ? 0.275 -0.895 33.348 1.00 98.75 455 THR A C 1
ATOM 3514 O O . THR A 1 455 ? -0.083 -1.945 33.877 1.00 98.75 455 THR A O 1
ATOM 3517 N N . TRP A 1 456 ? 0.391 -0.802 32.022 1.00 98.69 456 TRP A N 1
ATOM 3518 C CA . TRP A 1 456 ? 0.125 -1.941 31.143 1.00 98.69 456 TRP A CA 1
ATOM 3519 C C . TRP A 1 456 ? 1.088 -3.108 31.386 1.00 98.69 456 TRP A C 1
ATOM 3521 O O . TRP A 1 456 ? 0.658 -4.264 31.450 1.00 98.69 456 TRP A O 1
ATOM 3531 N N . ASP A 1 457 ? 2.380 -2.814 31.517 1.00 98.44 457 ASP A N 1
ATOM 3532 C CA . ASP A 1 457 ? 3.420 -3.812 31.761 1.00 98.44 457 ASP A CA 1
ATOM 3533 C C . ASP A 1 457 ? 3.219 -4.527 33.106 1.00 98.44 457 ASP A C 1
ATOM 3535 O O . ASP A 1 457 ? 3.511 -5.715 33.213 1.00 98.44 457 ASP A O 1
ATOM 3539 N N . GLU A 1 458 ? 2.678 -3.838 34.111 1.00 98.56 458 GLU A N 1
ATOM 3540 C CA . GLU A 1 458 ? 2.361 -4.424 35.415 1.00 98.56 458 GLU A CA 1
ATOM 3541 C C . GLU A 1 458 ? 1.094 -5.294 35.377 1.00 98.56 458 GLU A C 1
ATOM 3543 O O . GLU A 1 458 ? 1.120 -6.444 35.813 1.00 98.56 458 GLU A O 1
ATOM 3548 N N . PHE A 1 459 ? -0.015 -4.778 34.837 1.00 98.50 459 PHE A N 1
ATOM 3549 C CA . PHE A 1 459 ? -1.323 -5.436 34.954 1.00 98.50 459 PHE A CA 1
ATOM 3550 C C . PHE A 1 459 ? -1.635 -6.416 33.817 1.00 98.50 459 PHE A C 1
ATOM 3552 O O . PHE A 1 459 ? -2.363 -7.391 34.019 1.00 98.50 459 PHE A O 1
ATOM 3559 N N . TYR A 1 460 ? -1.141 -6.173 32.602 1.00 98.44 460 TYR A N 1
ATOM 3560 C CA . TYR A 1 460 ? -1.677 -6.828 31.401 1.00 98.44 460 TYR A CA 1
ATOM 3561 C C . TYR A 1 460 ? -0.633 -7.570 30.570 1.00 98.44 460 TYR A C 1
ATOM 3563 O O . TYR A 1 460 ? -0.967 -8.590 29.956 1.00 98.44 460 TYR A O 1
ATOM 3571 N N . ALA A 1 461 ? 0.631 -7.138 30.574 1.00 97.12 461 ALA A N 1
ATOM 3572 C CA . ALA A 1 461 ? 1.695 -7.882 29.899 1.00 97.12 461 ALA A CA 1
ATOM 3573 C C . ALA A 1 461 ? 1.865 -9.322 30.444 1.00 97.12 461 ALA A C 1
ATOM 3575 O O . ALA A 1 461 ? 1.909 -10.245 29.621 1.00 97.12 461 ALA A O 1
ATOM 3576 N N . PRO A 1 462 ? 1.840 -9.584 31.773 1.00 97.25 462 PRO A N 1
ATOM 3577 C CA . PRO A 1 462 ? 1.915 -10.947 32.313 1.00 97.25 462 PRO A CA 1
ATOM 3578 C C . PRO A 1 462 ? 0.730 -11.825 31.890 1.00 97.25 462 PRO A C 1
ATOM 3580 O O . PRO A 1 462 ? 0.862 -13.039 31.738 1.00 97.25 462 PRO A O 1
ATOM 3583 N N . ARG A 1 463 ? -0.423 -11.199 31.622 1.00 96.94 463 ARG A N 1
ATOM 3584 C CA . ARG A 1 463 ? -1.655 -11.849 31.154 1.00 96.94 463 ARG A CA 1
ATOM 3585 C C . ARG A 1 463 ? -1.726 -11.979 29.630 1.00 96.94 463 ARG A C 1
ATOM 3587 O O . ARG A 1 463 ? -2.779 -12.319 29.095 1.00 96.94 463 ARG A O 1
ATOM 3594 N N . LYS A 1 464 ? -0.622 -11.724 28.914 1.00 96.94 464 LYS A N 1
ATOM 3595 C CA . LYS A 1 464 ? -0.539 -11.784 27.443 1.00 96.94 464 LYS A CA 1
ATOM 3596 C C . LYS A 1 464 ? -1.656 -10.975 26.776 1.00 96.94 464 LYS A C 1
ATOM 3598 O O . LYS A 1 464 ? -2.377 -11.501 25.926 1.00 96.94 464 LYS A O 1
ATOM 3603 N N . ALA A 1 465 ? -1.844 -9.728 27.199 1.00 98.31 465 ALA A N 1
ATOM 3604 C CA . ALA A 1 465 ? -2.874 -8.874 26.629 1.00 98.31 465 ALA A CA 1
ATOM 3605 C C . ALA A 1 465 ? -2.495 -8.331 25.240 1.00 98.31 465 ALA A C 1
ATOM 3607 O O . ALA A 1 465 ? -1.349 -7.951 24.996 1.00 98.31 465 ALA A O 1
ATOM 3608 N N . GLY A 1 466 ? -3.477 -8.259 24.342 1.00 97.94 466 GLY A N 1
ATOM 3609 C CA . GLY A 1 466 ? -3.394 -7.562 23.058 1.00 97.94 466 GLY A CA 1
ATOM 3610 C C . GLY A 1 466 ? -4.166 -6.242 23.089 1.00 97.94 466 GLY A C 1
ATOM 3611 O O . GLY A 1 466 ? -5.159 -6.124 23.805 1.00 97.94 466 GLY A O 1
ATOM 3612 N N . ASN A 1 467 ? -3.729 -5.263 22.294 1.00 98.38 467 ASN A N 1
ATOM 3613 C CA . ASN A 1 467 ? -4.361 -3.946 22.199 1.00 98.38 467 ASN A CA 1
ATOM 3614 C C . ASN A 1 467 ? -4.805 -3.644 20.754 1.00 98.38 467 ASN A C 1
ATOM 3616 O O . ASN A 1 467 ? -3.975 -3.460 19.864 1.00 98.38 467 ASN A O 1
ATOM 3620 N N . LEU A 1 468 ? -6.121 -3.574 20.540 1.00 98.31 468 LEU A N 1
ATOM 3621 C CA . LEU A 1 468 ? -6.796 -3.160 19.304 1.00 98.31 468 LEU A CA 1
ATOM 3622 C C . LEU A 1 468 ? -7.490 -1.796 19.471 1.00 98.31 468 LEU A C 1
ATOM 3624 O O . LEU A 1 468 ? -8.600 -1.577 18.974 1.00 98.31 468 LEU A O 1
ATOM 3628 N N . GLY A 1 469 ? -6.840 -0.880 20.187 1.00 98.19 469 GLY A N 1
ATOM 3629 C CA . GLY A 1 469 ? -7.200 0.530 20.269 1.00 98.19 469 GLY A CA 1
ATOM 3630 C C . GLY A 1 469 ? -6.723 1.317 19.049 1.00 98.19 469 GLY A C 1
ATOM 3631 O O . GLY A 1 469 ? -5.591 1.125 18.586 1.00 98.19 469 GLY A O 1
ATOM 3632 N N . PHE A 1 470 ? -7.571 2.203 18.525 1.00 97.94 470 PHE A N 1
ATOM 3633 C CA . PHE A 1 470 ? -7.299 3.002 17.325 1.00 97.94 470 PHE A CA 1
ATOM 3634 C C . PHE A 1 470 ? -7.704 4.463 17.511 1.00 97.94 470 PHE A C 1
ATOM 3636 O O . PHE A 1 470 ? -8.808 4.774 17.946 1.00 97.94 470 PHE A O 1
ATOM 3643 N N . GLY A 1 471 ? -6.821 5.391 17.147 1.00 96.19 471 GLY A N 1
ATOM 3644 C CA . GLY A 1 471 ? -7.128 6.814 17.251 1.00 96.19 471 GLY A CA 1
ATOM 3645 C C . GLY A 1 471 ? -8.321 7.199 16.377 1.00 96.19 471 GLY A C 1
ATOM 3646 O O . GLY A 1 471 ? -8.380 6.787 15.223 1.00 96.19 471 GLY A O 1
ATOM 3647 N N . TRP A 1 472 ? -9.235 8.015 16.914 1.00 96.19 472 TRP A N 1
ATOM 3648 C CA . TRP A 1 472 ? -10.451 8.500 16.234 1.00 96.19 472 TRP A CA 1
ATOM 3649 C C . TRP A 1 472 ? -11.487 7.446 15.843 1.00 96.19 472 TRP A C 1
ATOM 3651 O O . TRP A 1 472 ? -12.467 7.802 15.179 1.00 96.19 472 TRP A O 1
ATOM 3661 N N . ASP A 1 473 ? -11.308 6.184 16.235 1.00 98.38 473 ASP A N 1
ATOM 3662 C CA . ASP A 1 473 ? -12.308 5.167 15.939 1.00 98.38 473 ASP A CA 1
ATOM 3663 C C . ASP A 1 473 ? -13.645 5.527 16.583 1.00 98.38 473 ASP A C 1
ATOM 3665 O O . ASP A 1 473 ? -13.734 5.940 17.744 1.00 98.38 473 ASP A O 1
ATOM 3669 N N . LYS A 1 474 ? -14.681 5.373 15.769 1.00 98.50 474 LYS A N 1
ATOM 3670 C CA . LYS A 1 474 ? -16.085 5.352 16.149 1.00 98.50 474 LYS A CA 1
ATOM 3671 C C . LYS A 1 474 ? -16.593 3.905 16.134 1.00 98.50 474 LYS A C 1
ATOM 3673 O O . LYS A 1 474 ? -15.864 3.001 15.713 1.00 98.50 474 LYS A O 1
ATOM 3678 N N . THR A 1 475 ? -17.828 3.663 16.567 1.00 98.75 475 THR A N 1
ATOM 3679 C CA . THR A 1 475 ? -18.405 2.304 16.612 1.00 98.75 475 THR A CA 1
ATOM 3680 C C . THR A 1 475 ? -18.367 1.602 15.251 1.00 98.75 475 THR A C 1
ATOM 3682 O O . THR A 1 475 ? -17.916 0.461 15.146 1.00 98.75 475 THR A O 1
ATOM 3685 N N . GLU A 1 476 ? -18.721 2.315 14.185 1.00 98.19 476 GLU A N 1
ATOM 3686 C CA . GLU A 1 476 ? -18.711 1.813 12.812 1.00 98.19 476 GLU A CA 1
ATOM 3687 C C . GLU A 1 476 ? -17.314 1.409 12.305 1.00 98.19 476 GLU A C 1
ATOM 3689 O O . GLU A 1 476 ? -17.180 0.521 11.460 1.00 98.19 476 GLU A O 1
ATOM 3694 N N . ASN A 1 477 ? -16.258 2.016 12.854 1.00 98.62 477 ASN A N 1
ATOM 3695 C CA . ASN A 1 477 ? -14.875 1.700 12.498 1.00 98.62 477 ASN A CA 1
ATOM 3696 C C . ASN A 1 477 ? -14.399 0.419 13.185 1.00 98.62 477 ASN A C 1
ATOM 3698 O O . ASN A 1 477 ? -13.740 -0.413 12.557 1.00 98.62 477 ASN A O 1
ATOM 3702 N N . VAL A 1 478 ? -14.784 0.224 14.450 1.00 98.81 478 VAL A N 1
ATOM 3703 C CA . VAL A 1 478 ? -14.527 -1.030 15.168 1.00 98.81 478 VAL A CA 1
ATOM 3704 C C . VAL A 1 478 ? -15.225 -2.192 14.465 1.00 98.81 478 VAL A C 1
ATOM 3706 O O . VAL A 1 478 ? -14.571 -3.198 14.195 1.00 98.81 478 VAL A O 1
ATOM 3709 N N . LEU A 1 479 ? -16.505 -2.036 14.103 1.00 98.62 479 LEU A N 1
ATOM 3710 C CA . LEU A 1 479 ? -17.252 -3.050 13.349 1.00 98.62 479 LEU A CA 1
ATOM 3711 C C . LEU A 1 479 ? -16.526 -3.449 12.066 1.00 98.62 479 LEU A C 1
ATOM 3713 O O . LEU A 1 479 ? -16.327 -4.639 11.817 1.00 98.62 479 LEU A O 1
ATOM 3717 N N . TRP A 1 480 ? -16.057 -2.464 11.292 1.00 98.56 480 TRP A N 1
ATOM 3718 C CA . TRP A 1 480 ? -15.302 -2.748 10.077 1.00 98.56 480 TRP A CA 1
ATOM 3719 C C . TRP A 1 480 ? -14.062 -3.590 10.383 1.00 98.56 480 TRP A C 1
ATOM 3721 O O . TRP A 1 480 ? -13.864 -4.632 9.763 1.00 98.56 480 TRP A O 1
ATOM 3731 N N . ARG A 1 481 ? -13.248 -3.213 11.377 1.00 98.56 481 ARG A N 1
ATOM 3732 C CA . ARG A 1 481 ? -12.029 -3.972 11.716 1.00 98.56 481 ARG A CA 1
ATOM 3733 C C . ARG A 1 481 ? -12.331 -5.391 12.172 1.00 98.56 481 ARG A C 1
ATOM 3735 O O . ARG A 1 481 ? -11.579 -6.307 11.822 1.00 98.56 481 ARG A O 1
ATOM 3742 N N . LEU A 1 482 ? -13.389 -5.590 12.957 1.00 98.38 482 LEU A N 1
ATOM 3743 C CA . LEU A 1 482 ? -13.799 -6.923 13.400 1.00 98.38 482 LEU A CA 1
ATOM 3744 C C . LEU A 1 482 ? -14.198 -7.792 12.211 1.00 98.38 482 LEU A C 1
ATOM 3746 O O . LEU A 1 482 ? -13.747 -8.927 12.133 1.00 98.38 482 LEU A O 1
ATOM 3750 N N . GLN A 1 483 ? -14.937 -7.252 11.247 1.00 97.56 483 GLN A N 1
ATOM 3751 C CA . GLN A 1 483 ? -15.367 -7.988 10.053 1.00 97.56 483 GLN A CA 1
ATOM 3752 C C . GLN A 1 483 ? -14.244 -8.211 9.027 1.00 97.56 483 GLN A C 1
ATOM 3754 O O . GLN A 1 483 ? -14.374 -9.050 8.141 1.00 97.56 483 GLN A O 1
ATOM 3759 N N . HIS A 1 484 ? -13.118 -7.505 9.170 1.00 97.25 484 HIS A N 1
ATOM 3760 C CA . HIS A 1 484 ? -11.984 -7.544 8.242 1.00 97.25 484 HIS A CA 1
ATOM 3761 C C . HIS A 1 484 ? -10.691 -8.045 8.901 1.00 97.25 484 HIS A C 1
ATOM 3763 O O . HIS A 1 484 ? -9.597 -7.545 8.630 1.00 97.25 484 HIS A O 1
ATOM 3769 N N . GLY A 1 485 ? -10.800 -9.058 9.761 1.00 95.56 485 GLY A N 1
ATOM 3770 C CA . GLY A 1 485 ? -9.662 -9.914 10.100 1.00 95.56 485 GLY A CA 1
ATOM 3771 C C . GLY A 1 485 ? -8.972 -9.666 11.442 1.00 95.56 485 GLY A C 1
ATOM 3772 O O . GLY A 1 485 ? -8.083 -10.444 11.801 1.00 95.56 485 GLY A O 1
ATOM 3773 N N . SER A 1 486 ? -9.352 -8.621 12.191 1.00 96.69 486 SER A N 1
ATOM 3774 C CA . SER A 1 486 ? -8.620 -8.218 13.412 1.00 96.69 486 SER A CA 1
ATOM 3775 C C . SER A 1 486 ? -8.684 -9.216 14.569 1.00 96.69 486 SER A C 1
ATOM 3777 O O . SER A 1 486 ? -7.834 -9.175 15.458 1.00 96.69 486 SER A O 1
ATOM 3779 N N . ILE A 1 487 ? -9.647 -10.138 14.535 1.00 97.75 487 ILE A N 1
ATOM 3780 C CA . ILE A 1 487 ? -9.857 -11.175 15.555 1.00 97.75 487 ILE A CA 1
ATOM 3781 C C . ILE A 1 487 ? -9.896 -12.591 14.960 1.00 97.75 487 ILE A C 1
ATOM 3783 O O . ILE A 1 487 ? -10.410 -13.526 15.570 1.00 97.75 487 ILE A O 1
ATOM 3787 N N . ASP A 1 488 ? -9.360 -12.779 13.756 1.00 95.81 488 ASP A N 1
ATOM 3788 C CA . ASP A 1 488 ? -9.382 -14.080 13.087 1.00 95.81 488 ASP A CA 1
ATOM 3789 C C . ASP A 1 488 ? -8.357 -15.043 13.693 1.00 95.81 488 ASP A C 1
ATOM 3791 O O . ASP A 1 488 ? -7.160 -14.743 13.757 1.00 95.81 488 ASP A O 1
ATOM 3795 N N . GLY A 1 489 ? -8.812 -16.246 14.052 1.00 94.75 489 GLY A N 1
ATOM 3796 C CA . GLY A 1 489 ? -7.943 -17.336 14.508 1.00 94.75 489 GLY A CA 1
ATOM 3797 C C . GLY A 1 489 ? -7.459 -17.207 15.956 1.00 94.75 489 GLY A C 1
ATOM 3798 O O . GLY A 1 489 ? -6.476 -17.855 16.328 1.00 94.75 489 GLY A O 1
ATOM 3799 N N . ILE A 1 490 ? -8.132 -16.385 16.765 1.00 97.19 490 ILE A N 1
ATOM 3800 C CA . ILE A 1 490 ? -7.874 -16.231 18.201 1.00 97.19 490 ILE A CA 1
ATOM 3801 C C . ILE A 1 490 ? -9.095 -16.654 19.026 1.00 97.19 490 ILE A C 1
ATOM 3803 O O . ILE A 1 490 ? -10.207 -16.733 18.515 1.00 97.19 490 ILE A O 1
ATOM 3807 N N . ALA A 1 491 ? -8.876 -16.894 20.316 1.00 97.06 491 ALA A N 1
ATOM 3808 C CA . ALA A 1 491 ? -9.925 -17.167 21.294 1.00 97.06 491 ALA A CA 1
ATOM 3809 C C . ALA A 1 491 ? -9.480 -16.617 22.663 1.00 97.06 491 ALA A C 1
ATOM 3811 O O . ALA A 1 491 ? -9.021 -17.387 23.512 1.00 97.06 491 ALA A O 1
ATOM 3812 N N . PRO A 1 492 ? -9.493 -15.283 22.866 1.00 98.25 492 PRO A N 1
ATOM 3813 C CA . PRO A 1 492 ? -9.130 -14.706 24.154 1.00 98.25 492 PRO A CA 1
ATOM 3814 C C . PRO A 1 492 ? -10.131 -15.156 25.223 1.00 98.25 492 PRO A C 1
ATOM 3816 O O . PRO A 1 492 ? -11.310 -15.365 24.942 1.00 98.25 492 PRO A O 1
ATOM 3819 N N . LYS A 1 493 ? -9.690 -15.277 26.474 1.00 98.50 493 LYS A N 1
ATOM 3820 C CA . LYS A 1 493 ? -10.604 -15.549 27.593 1.00 98.50 493 LYS A CA 1
ATOM 3821 C C . LYS A 1 493 ? -11.485 -14.337 27.891 1.00 98.50 493 LYS A C 1
ATOM 3823 O O . LYS A 1 493 ? -12.657 -14.496 28.225 1.00 98.50 493 LYS A O 1
ATOM 3828 N N . LEU A 1 494 ? -10.916 -13.141 27.749 1.00 98.88 494 LEU A N 1
ATOM 3829 C CA . LEU A 1 494 ? -11.567 -11.877 28.062 1.00 98.88 494 LEU A CA 1
ATOM 3830 C C . LEU A 1 494 ? -11.349 -10.853 26.949 1.00 98.88 494 LEU A C 1
ATOM 3832 O O . LEU A 1 494 ? -10.225 -10.630 26.502 1.00 98.88 494 LEU A O 1
ATOM 3836 N N . VAL A 1 495 ? -12.422 -10.180 26.554 1.00 98.88 495 VAL A N 1
ATOM 3837 C CA . VAL A 1 495 ? -12.381 -8.943 25.776 1.00 98.88 495 VAL A CA 1
ATOM 3838 C C . VAL A 1 495 ? -12.738 -7.789 26.706 1.00 98.88 495 VAL A C 1
ATOM 3840 O O . VAL A 1 495 ? -13.777 -7.830 27.355 1.00 98.88 495 VAL A O 1
ATOM 3843 N N . VAL A 1 496 ? -11.894 -6.762 26.774 1.00 98.88 496 VAL A N 1
ATOM 3844 C CA . VAL A 1 496 ? -12.188 -5.507 27.479 1.00 98.88 496 VAL A CA 1
ATOM 3845 C C . VAL A 1 496 ? -12.496 -4.450 26.427 1.00 98.88 496 VAL A C 1
ATOM 3847 O O . VAL A 1 496 ? -11.635 -4.132 25.605 1.00 98.88 496 VAL A O 1
ATOM 3850 N N . MET A 1 497 ? -13.718 -3.923 26.421 1.00 98.81 497 MET A N 1
ATOM 3851 C CA . MET A 1 497 ? -14.178 -3.011 25.375 1.00 98.81 497 MET A CA 1
ATOM 3852 C C . MET A 1 497 ? -14.632 -1.666 25.935 1.00 98.81 497 MET A C 1
ATOM 3854 O O . MET A 1 497 ? -15.448 -1.618 26.852 1.00 98.81 497 MET A O 1
ATOM 3858 N N . MET A 1 498 ? -14.141 -0.579 25.334 1.00 98.75 498 MET A N 1
ATOM 3859 C CA . MET A 1 498 ? -14.601 0.787 25.594 1.00 98.75 498 MET A CA 1
ATOM 3860 C C . MET A 1 498 ? -14.525 1.614 24.307 1.00 98.75 498 MET A C 1
ATOM 3862 O O . MET A 1 498 ? -13.451 1.784 23.729 1.00 98.75 498 MET A O 1
ATOM 3866 N N . ILE A 1 499 ? -15.673 2.090 23.823 1.00 98.75 499 ILE A N 1
ATOM 3867 C CA . ILE A 1 499 ? -15.794 2.818 22.554 1.00 98.75 499 ILE A CA 1
ATOM 3868 C C . ILE A 1 499 ? -17.027 3.726 22.577 1.00 98.75 499 ILE A C 1
ATOM 3870 O O . ILE A 1 499 ? -17.989 3.452 23.286 1.00 98.75 499 ILE A O 1
ATOM 3874 N N . GLY A 1 500 ? -17.012 4.793 21.776 1.00 98.31 500 GLY A N 1
ATOM 3875 C CA . GLY A 1 500 ? -18.195 5.616 21.490 1.00 98.31 500 GLY A CA 1
ATOM 3876 C C . GLY A 1 500 ? -18.022 7.101 21.801 1.00 98.31 500 GLY A C 1
ATOM 3877 O O . GLY A 1 500 ? -18.795 7.918 21.301 1.00 98.31 500 GLY A O 1
ATOM 3878 N N . THR A 1 501 ? -16.976 7.497 22.540 1.00 98.44 501 THR A N 1
ATOM 3879 C CA . THR A 1 501 ? -16.734 8.918 22.869 1.00 98.44 501 THR A CA 1
ATOM 3880 C C . THR A 1 501 ? -16.593 9.787 21.614 1.00 98.44 501 THR A C 1
ATOM 3882 O O . THR A 1 501 ? -17.066 10.925 21.589 1.00 98.44 501 THR A O 1
ATOM 3885 N N . ASN A 1 502 ? -16.023 9.239 20.536 1.00 98.12 502 ASN A N 1
ATOM 3886 C CA . ASN A 1 502 ? -15.839 9.936 19.261 1.00 98.12 502 ASN A CA 1
ATOM 3887 C C . ASN A 1 502 ? -17.136 10.100 18.457 1.00 98.12 502 ASN A C 1
ATOM 3889 O O . ASN A 1 502 ? -17.197 10.969 17.592 1.00 98.12 502 ASN A O 1
ATOM 3893 N N . ASN A 1 503 ? -18.185 9.323 18.742 1.00 98.12 503 ASN A N 1
ATOM 3894 C CA . ASN A 1 503 ? -19.494 9.487 18.108 1.00 98.12 503 ASN A CA 1
ATOM 3895 C C . ASN A 1 503 ? -20.325 10.605 18.763 1.00 98.12 503 ASN A C 1
ATOM 3897 O O . ASN A 1 503 ? -21.276 11.097 18.160 1.00 98.12 503 ASN A O 1
ATOM 3901 N N . THR A 1 504 ? -19.981 11.031 19.985 1.00 97.12 504 THR A N 1
ATOM 3902 C CA . THR A 1 504 ? -20.811 11.955 20.785 1.00 97.12 504 THR A CA 1
ATOM 3903 C C . THR A 1 504 ? -20.993 13.341 20.163 1.00 97.12 504 THR A C 1
ATOM 3905 O O . THR A 1 504 ? -21.941 14.037 20.531 1.00 97.12 504 THR A O 1
ATOM 3908 N N . GLY A 1 505 ? -20.116 13.744 19.239 1.00 92.75 505 GLY A N 1
ATOM 3909 C CA . GLY A 1 505 ? -20.243 14.999 18.492 1.00 92.75 505 GLY A CA 1
ATOM 3910 C C . GLY A 1 505 ? -21.351 14.976 17.438 1.00 92.75 505 GLY A C 1
ATOM 3911 O O . GLY A 1 505 ? -22.023 15.984 17.260 1.00 92.75 505 GLY A O 1
ATOM 3912 N N . ASP A 1 506 ? -21.594 13.816 16.821 1.00 90.81 506 ASP A N 1
ATOM 3913 C CA . ASP A 1 506 ? -22.352 13.730 15.562 1.00 90.81 506 ASP A CA 1
ATOM 3914 C C . ASP A 1 506 ? -23.608 12.851 15.665 1.00 90.81 506 ASP A C 1
ATOM 3916 O O . ASP A 1 506 ? -24.505 12.950 14.835 1.00 90.81 506 ASP A O 1
ATOM 3920 N N . CYS A 1 507 ? -23.684 11.976 16.674 1.00 96.75 507 CYS A N 1
ATOM 3921 C CA . CYS A 1 507 ? -24.738 10.968 16.792 1.00 96.75 507 CYS A CA 1
ATOM 3922 C C . CYS A 1 507 ? -25.585 11.156 18.062 1.00 96.75 507 CYS A C 1
ATOM 3924 O O . CYS A 1 507 ? -25.155 11.769 19.055 1.00 96.75 507 CYS A O 1
ATOM 3926 N N . SER A 1 508 ? -26.804 10.611 18.034 1.00 97.81 508 SER A N 1
ATOM 3927 C CA . SER A 1 508 ? -27.683 10.537 19.203 1.00 97.81 508 SER A CA 1
ATOM 3928 C C . SER A 1 508 ? -27.196 9.466 20.192 1.00 97.81 508 SER A C 1
ATOM 3930 O O . SER A 1 508 ? -26.481 8.540 19.814 1.00 97.81 508 SER A O 1
ATOM 3932 N N . ALA A 1 509 ? -27.563 9.575 21.473 1.00 98.31 509 ALA A N 1
ATOM 3933 C CA . ALA A 1 509 ? -27.209 8.551 22.462 1.00 98.31 509 ALA A CA 1
ATOM 3934 C C . ALA A 1 509 ? -27.755 7.146 22.105 1.00 98.31 509 ALA A C 1
ATOM 3936 O O . ALA A 1 509 ? -26.968 6.198 22.162 1.00 98.31 509 ALA A O 1
ATOM 3937 N N . PRO A 1 510 ? -29.031 6.986 21.683 1.00 98.38 510 PRO A N 1
ATOM 3938 C CA . PRO A 1 510 ? -29.552 5.689 21.246 1.00 98.38 510 PRO A CA 1
ATOM 3939 C C . PRO A 1 510 ? -28.781 5.077 20.071 1.00 98.38 510 PRO A C 1
ATOM 3941 O O . PRO A 1 510 ? -28.442 3.896 20.129 1.00 98.38 510 PRO A O 1
ATOM 3944 N N . ASP A 1 511 ? -28.425 5.868 19.053 1.00 98.31 511 ASP A N 1
ATOM 3945 C CA . ASP A 1 511 ? -27.675 5.356 17.897 1.00 98.31 511 ASP A CA 1
ATOM 3946 C C . ASP A 1 511 ? -26.279 4.876 18.305 1.00 98.31 511 ASP A C 1
ATOM 3948 O O . ASP A 1 511 ? -25.798 3.847 17.827 1.00 98.31 511 ASP A O 1
ATOM 3952 N N . ILE A 1 512 ? -25.613 5.604 19.208 1.00 98.69 512 ILE A N 1
ATOM 3953 C CA . ILE A 1 512 ? -24.291 5.218 19.719 1.00 98.69 512 ILE A CA 1
ATOM 3954 C C . ILE A 1 512 ? -24.393 3.916 20.512 1.00 98.69 512 ILE A C 1
ATOM 3956 O O . ILE A 1 512 ? -23.592 3.007 20.292 1.00 98.69 512 ILE A O 1
ATOM 3960 N N . ALA A 1 513 ? -25.393 3.796 21.388 1.00 98.62 513 ALA A N 1
ATOM 3961 C CA . ALA A 1 513 ? -25.647 2.561 22.121 1.00 98.62 513 ALA A CA 1
ATOM 3962 C C . ALA A 1 513 ? -25.913 1.390 21.160 1.00 98.62 513 ALA A C 1
ATOM 3964 O O . ALA A 1 513 ? -25.332 0.321 21.337 1.00 98.62 513 ALA A O 1
ATOM 3965 N N . GLN A 1 514 ? -26.694 1.598 20.094 1.00 98.38 514 GLN A N 1
ATOM 3966 C CA . GLN A 1 514 ? -26.942 0.581 19.069 1.00 98.38 514 GLN A CA 1
ATOM 3967 C C . GLN A 1 514 ? -25.656 0.157 18.341 1.00 98.38 514 GLN A C 1
ATOM 3969 O O . GLN A 1 514 ? -25.449 -1.034 18.112 1.00 98.38 514 GLN A O 1
ATOM 3974 N N . GLY A 1 515 ? -24.761 1.102 18.039 1.00 98.62 515 GLY A N 1
ATOM 3975 C CA . GLY A 1 515 ? -23.427 0.823 17.497 1.00 98.62 515 GLY A CA 1
ATOM 3976 C C . GLY A 1 515 ? -22.595 -0.074 18.414 1.00 98.62 515 GLY A C 1
ATOM 3977 O O . GLY A 1 515 ? -22.004 -1.056 17.968 1.00 98.62 515 GLY A O 1
ATOM 3978 N N . ILE A 1 516 ? -22.586 0.219 19.715 1.00 98.81 516 ILE A N 1
ATOM 3979 C CA . ILE A 1 516 ? -21.867 -0.579 20.718 1.00 98.81 516 ILE A CA 1
ATOM 3980 C C . ILE A 1 516 ? -22.493 -1.972 20.862 1.00 98.81 516 ILE A C 1
ATOM 3982 O O . ILE A 1 516 ? -21.767 -2.965 20.876 1.00 98.81 516 ILE A O 1
ATOM 3986 N N . ILE A 1 517 ? -23.826 -2.067 20.895 1.00 98.50 517 ILE A N 1
ATOM 3987 C CA . ILE A 1 517 ? -24.566 -3.339 20.924 1.00 98.50 517 ILE A CA 1
ATOM 3988 C C . ILE A 1 517 ? -24.233 -4.191 19.694 1.00 98.50 517 ILE A C 1
ATOM 3990 O O . ILE A 1 517 ? -24.008 -5.395 19.825 1.00 98.50 517 ILE A O 1
ATOM 3994 N N . ALA A 1 518 ? -24.142 -3.585 18.507 1.00 98.44 518 ALA A N 1
ATOM 3995 C CA . ALA A 1 518 ? -23.746 -4.291 17.292 1.00 98.44 518 ALA A CA 1
ATOM 3996 C C . ALA A 1 518 ? -22.327 -4.873 17.410 1.00 98.44 518 ALA A C 1
ATOM 3998 O O . ALA A 1 518 ? -22.109 -6.022 17.028 1.00 98.44 518 ALA A O 1
ATOM 3999 N N . ILE A 1 519 ? -21.380 -4.137 18.007 1.00 98.81 519 ILE A N 1
ATOM 4000 C CA . ILE A 1 519 ? -20.023 -4.647 18.261 1.00 98.81 519 ILE A CA 1
ATOM 4001 C C . ILE A 1 519 ? -20.053 -5.811 19.257 1.00 98.81 519 ILE A C 1
ATOM 4003 O O . ILE A 1 519 ? -19.409 -6.830 19.018 1.00 98.81 519 ILE A O 1
ATOM 4007 N N . VAL A 1 520 ? -20.812 -5.700 20.352 1.00 98.56 520 VAL A N 1
ATOM 4008 C CA . VAL A 1 520 ? -20.987 -6.802 21.317 1.00 98.56 520 VAL A CA 1
ATOM 4009 C C . VAL A 1 520 ? -21.559 -8.043 20.627 1.00 98.56 520 VAL A C 1
ATOM 4011 O O . VAL A 1 520 ? -21.086 -9.153 20.867 1.00 98.56 520 VAL A O 1
ATOM 4014 N N . SER A 1 521 ? -22.546 -7.872 19.745 1.00 98.06 521 SER A N 1
ATOM 4015 C CA . SER A 1 521 ? -23.134 -8.973 18.977 1.00 98.06 521 SER A CA 1
ATOM 4016 C C . SER A 1 521 ? -22.115 -9.632 18.043 1.00 98.06 521 SER A C 1
ATOM 4018 O O . SER A 1 521 ? -22.026 -10.859 18.012 1.00 98.06 521 SER A O 1
ATOM 4020 N N . GLU A 1 522 ? -21.323 -8.836 17.322 1.00 98.12 522 GLU A N 1
ATOM 4021 C CA . GLU A 1 522 ? -20.238 -9.321 16.461 1.00 98.12 522 GLU A CA 1
ATOM 4022 C C . GLU A 1 522 ? -19.206 -10.117 17.280 1.00 98.12 522 GLU A C 1
ATOM 4024 O O . GLU A 1 522 ? -18.838 -11.232 16.911 1.00 98.12 522 GLU A O 1
ATOM 4029 N N . LEU A 1 523 ? -18.787 -9.601 18.440 1.00 98.19 523 LEU A N 1
ATOM 4030 C CA . LEU A 1 523 ? -17.854 -10.290 19.335 1.00 98.19 523 LEU A CA 1
ATOM 4031 C C . LEU A 1 523 ? -18.430 -11.607 19.863 1.00 98.19 523 LEU A C 1
ATOM 4033 O O . LEU A 1 523 ? -17.746 -12.622 19.801 1.00 98.19 523 LEU A O 1
ATOM 4037 N N . ASN A 1 524 ? -19.683 -11.628 20.317 1.00 97.19 524 ASN A N 1
ATOM 4038 C CA . ASN A 1 524 ? -20.338 -12.851 20.788 1.00 97.19 524 ASN A CA 1
ATOM 4039 C C . ASN A 1 524 ? -20.486 -13.905 19.684 1.00 97.19 524 ASN A C 1
ATOM 4041 O O . ASN A 1 524 ? -20.382 -15.101 19.950 1.00 97.19 524 ASN A O 1
ATOM 4045 N N . GLN A 1 525 ? -20.715 -13.481 18.440 1.00 96.81 525 GLN A N 1
ATOM 4046 C CA . GLN A 1 525 ? -20.788 -14.392 17.301 1.00 96.81 525 GLN A CA 1
ATOM 4047 C C . GLN A 1 525 ? -19.412 -14.958 16.938 1.00 96.81 525 GLN A C 1
ATOM 4049 O O . GLN A 1 525 ? -19.281 -16.153 16.669 1.00 96.81 525 GLN A O 1
ATOM 4054 N N . ARG A 1 526 ? -18.388 -14.101 16.892 1.00 96.88 526 ARG A N 1
ATOM 4055 C CA . ARG A 1 526 ? -17.054 -14.466 16.398 1.00 96.88 526 ARG A CA 1
ATOM 4056 C C . ARG A 1 526 ? -16.159 -15.095 17.462 1.00 96.88 526 ARG A C 1
ATOM 4058 O O . ARG A 1 526 ? -15.293 -15.896 17.120 1.00 96.88 526 ARG A O 1
ATOM 4065 N N . LEU A 1 527 ? -16.380 -14.761 18.729 1.00 97.06 527 LEU A N 1
ATOM 4066 C CA . LEU A 1 527 ? -15.635 -15.223 19.899 1.00 97.06 527 LEU A CA 1
ATOM 4067 C C . LEU A 1 527 ? -16.601 -15.784 20.966 1.00 97.06 527 LEU A C 1
ATOM 4069 O O . LEU A 1 527 ? -16.636 -15.287 22.091 1.00 97.06 527 LEU A O 1
ATOM 4073 N N . PRO A 1 528 ? -17.379 -16.840 20.661 1.00 96.06 528 PRO A N 1
ATOM 4074 C CA . PRO A 1 528 ? -18.491 -17.294 21.509 1.00 96.06 528 PRO A CA 1
ATOM 4075 C C . PRO A 1 528 ? -18.083 -17.797 22.904 1.00 96.06 528 PRO A C 1
ATOM 4077 O O . PRO A 1 528 ? -18.933 -17.965 23.774 1.00 96.06 528 PRO A O 1
ATOM 4080 N N . GLN A 1 529 ? -16.792 -18.065 23.122 1.00 95.56 529 GLN A N 1
ATOM 4081 C CA . GLN A 1 529 ? -16.245 -18.502 24.411 1.00 95.56 529 GLN A CA 1
ATOM 4082 C C . GLN A 1 529 ? -15.645 -17.361 25.241 1.00 95.56 529 GLN A C 1
ATOM 4084 O O . GLN A 1 529 ? -15.314 -17.568 26.410 1.00 95.56 529 GLN A O 1
ATOM 4089 N N . SER A 1 530 ? -15.461 -16.179 24.655 1.00 98.00 530 SER A N 1
ATOM 4090 C CA . SER A 1 530 ? -14.885 -15.038 25.357 1.00 98.00 530 SER A CA 1
ATOM 4091 C C . SER A 1 530 ? -15.917 -14.408 26.284 1.00 98.00 530 SER A C 1
ATOM 4093 O O . SER A 1 530 ? -17.079 -14.232 25.922 1.00 98.00 530 SER A O 1
ATOM 4095 N N . LYS A 1 531 ? -15.475 -14.006 27.475 1.00 98.62 531 LYS A N 1
ATOM 4096 C CA . LYS A 1 531 ? -16.228 -13.066 28.310 1.00 98.62 531 LYS A CA 1
ATOM 4097 C C . LYS A 1 531 ? -15.979 -11.649 27.803 1.00 98.62 531 LYS A C 1
ATOM 4099 O O . LYS A 1 531 ? -14.873 -11.353 27.347 1.00 98.62 531 LYS A O 1
ATOM 4104 N N . ILE A 1 532 ? -16.971 -10.772 27.902 1.00 98.81 532 ILE A N 1
ATOM 4105 C CA . ILE A 1 532 ? -16.858 -9.370 27.488 1.00 98.81 532 ILE A CA 1
ATOM 4106 C C . ILE A 1 532 ? -17.009 -8.487 28.724 1.00 98.81 532 ILE A C 1
ATOM 4108 O O . ILE A 1 532 ? -18.078 -8.430 29.318 1.00 98.81 532 ILE A O 1
ATOM 4112 N N . LEU A 1 533 ? -15.953 -7.769 29.097 1.00 98.88 533 LEU A N 1
ATOM 4113 C CA . LEU A 1 533 ? -16.034 -6.649 30.029 1.00 98.88 533 LEU A CA 1
ATOM 4114 C C . LEU A 1 533 ? -16.307 -5.374 29.227 1.00 98.88 533 LEU A C 1
ATOM 4116 O O . LEU A 1 533 ? -15.398 -4.815 28.608 1.00 98.88 533 LEU A O 1
ATOM 4120 N N . LEU A 1 534 ? -17.564 -4.940 29.222 1.00 98.88 534 LEU A N 1
ATOM 4121 C CA . LEU A 1 534 ? -18.000 -3.710 28.572 1.00 98.88 534 LEU A CA 1
ATOM 4122 C C . LEU A 1 534 ? -17.878 -2.549 29.557 1.00 98.88 534 LEU A C 1
ATOM 4124 O O . LEU A 1 534 ? -18.601 -2.488 30.549 1.00 98.88 534 LEU A O 1
ATOM 4128 N N . LEU A 1 535 ? -16.974 -1.616 29.284 1.00 98.94 535 LEU A N 1
ATOM 4129 C CA . LEU A 1 535 ? -16.815 -0.432 30.115 1.00 98.94 535 LEU A CA 1
ATOM 4130 C C . LEU A 1 535 ? -17.769 0.673 29.668 1.00 98.94 535 LEU A C 1
ATOM 4132 O O . LEU A 1 535 ? -17.941 0.913 28.469 1.00 98.94 535 LEU A O 1
ATOM 4136 N N . GLY A 1 536 ? -18.329 1.390 30.642 1.00 98.69 536 GLY A N 1
ATOM 4137 C CA . GLY A 1 536 ? -18.975 2.674 30.384 1.00 98.69 536 GLY A CA 1
ATOM 4138 C C . GLY A 1 536 ? -18.001 3.649 29.716 1.00 98.69 536 GLY A C 1
ATOM 4139 O O . GLY A 1 536 ? -16.801 3.652 30.005 1.00 98.69 536 GLY A O 1
ATOM 4140 N N . ILE A 1 537 ? -18.510 4.491 28.818 1.00 98.75 537 ILE A N 1
ATOM 4141 C CA . ILE A 1 537 ? -17.719 5.553 28.195 1.00 98.75 537 ILE A CA 1
ATOM 4142 C C . ILE A 1 537 ? -17.275 6.523 29.295 1.00 98.75 537 ILE A C 1
ATOM 4144 O O . ILE A 1 537 ? -18.090 6.980 30.099 1.00 98.75 537 ILE A O 1
ATOM 4148 N N . PHE A 1 538 ? -15.979 6.837 29.330 1.00 98.62 538 PHE A N 1
ATOM 4149 C CA . PHE A 1 538 ? -15.408 7.718 30.349 1.00 98.62 538 PHE A CA 1
ATOM 4150 C C . PHE A 1 538 ? -15.890 9.168 30.190 1.00 98.62 538 PHE A C 1
ATOM 4152 O O . PHE A 1 538 ? -16.156 9.616 29.067 1.00 98.62 538 PHE A O 1
ATOM 4159 N N . PRO A 1 539 ? -15.972 9.941 31.291 1.00 98.25 539 PRO A N 1
ATOM 4160 C CA . PRO A 1 539 ? -16.288 11.359 31.209 1.00 98.25 539 PRO A CA 1
ATOM 4161 C C . PRO A 1 539 ? -15.183 12.125 30.459 1.00 98.25 539 PRO A C 1
ATOM 4163 O O . PRO A 1 539 ? -14.025 11.717 30.432 1.00 98.25 539 PRO A O 1
ATOM 4166 N N . ARG A 1 540 ? -15.550 13.268 29.866 1.00 98.12 540 ARG A N 1
ATOM 4167 C CA . ARG A 1 540 ? -14.653 14.146 29.091 1.00 98.12 540 ARG A CA 1
ATOM 4168 C C . ARG A 1 540 ? -14.916 15.627 29.353 1.00 98.12 540 ARG A C 1
ATOM 4170 O O . ARG A 1 540 ? -16.014 15.989 29.783 1.00 98.12 540 ARG A O 1
ATOM 4177 N N . GLY A 1 541 ? -13.939 16.478 29.047 1.00 98.12 541 GLY A N 1
ATOM 4178 C CA . GLY A 1 541 ? -13.953 17.916 29.349 1.00 98.12 541 GLY A CA 1
ATOM 4179 C C . GLY A 1 541 ? -13.691 18.184 30.832 1.00 98.12 541 GLY A C 1
ATOM 4180 O O . GLY A 1 541 ? -13.846 17.286 31.641 1.00 98.12 541 GLY A O 1
ATOM 4181 N N . GLU A 1 542 ? -13.279 19.388 31.224 1.00 98.19 542 GLU A N 1
ATOM 4182 C CA . GLU A 1 542 ? -12.940 19.686 32.631 1.00 98.19 542 GLU A CA 1
ATOM 4183 C C . GLU A 1 542 ? -14.171 19.619 33.556 1.00 98.19 542 GLU A C 1
ATOM 4185 O O . GLU A 1 542 ? -14.147 18.970 34.603 1.00 98.19 542 GLU A O 1
ATOM 4190 N N . LYS A 1 543 ? -15.270 20.245 33.124 1.00 98.19 543 LYS A N 1
ATOM 4191 C CA . LYS A 1 543 ? -16.522 20.439 33.875 1.00 98.19 543 LYS A CA 1
ATOM 4192 C C . LYS A 1 543 ? -17.677 19.634 33.259 1.00 98.19 543 LYS A C 1
ATOM 4194 O O . LYS A 1 543 ? -17.552 19.201 32.104 1.00 98.19 543 LYS A O 1
ATOM 4199 N N . PRO A 1 544 ? -18.804 19.448 33.978 1.00 97.38 544 PRO A N 1
ATOM 4200 C CA . PRO A 1 544 ? -20.051 18.960 33.388 1.00 97.38 544 PRO A CA 1
ATOM 4201 C C . PRO A 1 544 ? -20.390 19.689 32.082 1.00 97.38 544 PRO A C 1
ATOM 4203 O O . PRO A 1 544 ? -20.215 20.902 31.977 1.00 97.38 544 PRO A O 1
ATOM 4206 N N . ASN A 1 545 ? -20.801 18.935 31.064 1.00 97.06 545 ASN A N 1
ATOM 4207 C CA . ASN A 1 545 ? -21.083 19.453 29.728 1.00 97.06 545 ASN A CA 1
ATOM 4208 C C . ASN A 1 545 ? -22.055 18.518 28.979 1.00 97.06 545 ASN A C 1
ATOM 4210 O O . ASN A 1 545 ? -22.173 17.349 29.362 1.00 97.06 545 ASN A O 1
ATOM 4214 N N . PRO A 1 546 ? -22.680 18.976 27.876 1.00 96.94 546 PRO A N 1
ATOM 4215 C CA . PRO A 1 546 ? -23.674 18.184 27.145 1.00 96.94 546 PRO A CA 1
ATOM 4216 C C . PRO A 1 546 ? -23.166 16.826 26.635 1.00 96.94 546 PRO A C 1
ATOM 4218 O O . PRO A 1 546 ? -23.940 15.878 26.512 1.00 96.94 546 PRO A O 1
ATOM 4221 N N . GLN A 1 547 ? -21.862 16.681 26.356 1.00 96.56 547 GLN A N 1
ATOM 4222 C CA . GLN A 1 547 ? -21.317 15.377 25.962 1.00 96.56 547 GLN A CA 1
ATOM 4223 C C . GLN A 1 547 ? -21.306 14.394 27.136 1.00 96.56 547 GLN A C 1
ATOM 4225 O O . GLN A 1 547 ? -21.551 13.212 26.915 1.00 96.56 547 GLN A O 1
ATOM 4230 N N . ARG A 1 548 ? -21.070 14.853 28.374 1.00 97.44 548 ARG A N 1
ATOM 4231 C CA . ARG A 1 548 ? -21.162 13.994 29.567 1.00 97.44 548 ARG A CA 1
ATOM 4232 C C . ARG A 1 548 ? -22.595 13.555 29.854 1.00 97.44 548 ARG A C 1
ATOM 4234 O O . ARG A 1 548 ? -22.796 12.400 30.204 1.00 97.44 548 ARG A O 1
ATOM 4241 N N . GLU A 1 549 ? -23.576 14.433 29.661 1.00 97.44 549 GLU A N 1
ATOM 4242 C CA . GLU A 1 549 ? -25.000 14.075 29.773 1.00 97.44 549 GLU A CA 1
ATOM 4243 C C . GLU A 1 549 ? -25.372 13.007 28.739 1.00 97.44 549 GLU A C 1
ATOM 4245 O O . GLU A 1 549 ? -25.951 11.977 29.079 1.00 97.44 549 GLU A O 1
ATOM 4250 N N . LYS A 1 550 ? -24.941 13.194 27.484 1.00 98.12 550 LYS A N 1
ATOM 4251 C CA . LYS A 1 550 ? -25.115 12.196 26.421 1.00 98.12 550 LYS A CA 1
ATOM 4252 C C . LYS A 1 550 ? -24.439 10.864 26.773 1.00 98.12 550 LYS A C 1
ATOM 4254 O O . LYS A 1 550 ? -25.045 9.814 26.585 1.00 98.12 550 LYS A O 1
ATOM 4259 N N . ILE A 1 551 ? -23.214 10.899 27.301 1.00 98.56 551 ILE A N 1
ATOM 4260 C CA . ILE A 1 551 ? -22.479 9.712 27.769 1.00 98.56 551 ILE A CA 1
ATOM 4261 C C . ILE A 1 551 ? -23.229 8.995 28.893 1.00 98.56 551 ILE A C 1
ATOM 4263 O O . ILE A 1 551 ? -23.324 7.774 28.851 1.00 98.56 551 ILE A O 1
ATOM 4267 N N . ALA A 1 552 ? -23.805 9.721 29.853 1.00 98.38 552 ALA A N 1
ATOM 4268 C CA . ALA A 1 552 ? -24.584 9.118 30.931 1.00 98.38 552 ALA A CA 1
ATOM 4269 C C . ALA A 1 552 ? -25.797 8.341 30.389 1.00 98.38 552 ALA A C 1
ATOM 4271 O O . ALA A 1 552 ? -26.027 7.207 30.804 1.00 98.38 552 ALA A O 1
ATOM 4272 N N . VAL A 1 553 ? -26.513 8.901 29.404 1.00 98.56 553 VAL A N 1
ATOM 4273 C CA . VAL A 1 553 ? -27.623 8.202 28.727 1.00 98.56 553 VAL A CA 1
ATOM 4274 C C . VAL A 1 553 ? -27.126 6.956 27.993 1.00 98.56 553 VAL A C 1
ATOM 4276 O O . VAL A 1 553 ? -27.743 5.898 28.100 1.00 98.56 553 VAL A O 1
ATOM 4279 N N . ILE A 1 554 ? -26.000 7.047 27.276 1.00 98.75 554 ILE A N 1
ATOM 4280 C CA . ILE A 1 554 ? -25.405 5.885 26.599 1.00 98.75 554 ILE A CA 1
ATOM 4281 C C . ILE A 1 554 ? -25.068 4.798 27.625 1.00 98.75 554 ILE A C 1
ATOM 4283 O O . ILE A 1 554 ? -25.515 3.667 27.475 1.00 98.75 554 ILE A O 1
ATOM 4287 N N . ASN A 1 555 ? -24.343 5.135 28.693 1.00 98.75 555 ASN A N 1
ATOM 4288 C CA . ASN A 1 555 ? -23.940 4.183 29.729 1.00 98.75 555 ASN A CA 1
ATOM 4289 C C . ASN A 1 555 ? -25.150 3.534 30.418 1.00 98.75 555 ASN A C 1
ATOM 4291 O O . ASN A 1 555 ? -25.112 2.338 30.692 1.00 98.75 555 ASN A O 1
ATOM 4295 N N . GLN A 1 556 ? -26.244 4.273 30.630 1.00 98.56 556 GLN A N 1
ATOM 4296 C CA . GLN A 1 556 ? -27.491 3.717 31.163 1.00 98.56 556 GLN A CA 1
ATOM 4297 C C . GLN A 1 556 ? -28.113 2.667 30.229 1.00 98.56 556 GLN A C 1
ATOM 4299 O O . GLN A 1 556 ? -28.614 1.650 30.704 1.00 98.56 556 GLN A O 1
ATOM 4304 N N . LEU A 1 557 ? -28.075 2.890 28.912 1.00 98.50 557 LEU A N 1
ATOM 4305 C CA . LEU A 1 557 ? -28.540 1.908 27.927 1.00 98.50 557 LEU A CA 1
ATOM 4306 C C . LEU A 1 557 ? -27.624 0.677 27.892 1.00 98.50 557 LEU A C 1
ATOM 4308 O O . LEU A 1 557 ? -28.111 -0.448 27.854 1.00 98.50 557 LEU A O 1
ATOM 4312 N N . LEU A 1 558 ? -26.303 0.872 27.953 1.00 98.44 558 LEU A N 1
ATOM 4313 C CA . LEU A 1 558 ? -25.329 -0.227 27.940 1.00 98.44 558 LEU A CA 1
ATOM 4314 C C . LEU A 1 558 ? -25.365 -1.080 29.210 1.00 98.44 558 LEU A C 1
ATOM 4316 O O . LEU A 1 558 ? -25.106 -2.278 29.133 1.00 98.44 558 LEU A O 1
ATOM 4320 N N . ALA A 1 559 ? -25.721 -0.496 30.356 1.00 98.25 559 ALA A N 1
ATOM 4321 C CA . ALA A 1 559 ? -25.872 -1.222 31.615 1.00 98.25 559 ALA A CA 1
ATOM 4322 C C . ALA A 1 559 ? -26.920 -2.342 31.537 1.00 98.25 559 ALA A C 1
ATOM 4324 O O . ALA A 1 559 ? -26.825 -3.322 32.269 1.00 98.25 559 ALA A O 1
ATOM 4325 N N . GLN A 1 560 ? -27.882 -2.241 30.616 1.00 97.50 560 GLN A N 1
ATOM 4326 C CA . GLN A 1 560 ? -28.888 -3.280 30.378 1.00 97.50 560 GLN A CA 1
ATOM 4327 C C . GLN A 1 560 ? -28.304 -4.553 29.745 1.00 97.50 560 GLN A C 1
ATOM 4329 O O . GLN A 1 560 ? -28.981 -5.574 29.715 1.00 97.50 560 GLN A O 1
ATOM 4334 N N . LEU A 1 561 ? -27.066 -4.506 29.238 1.00 97.00 561 LEU A N 1
ATOM 4335 C CA . LEU A 1 561 ? -26.358 -5.680 28.724 1.00 97.00 561 LEU A CA 1
ATOM 4336 C C . LEU A 1 561 ? -25.655 -6.481 29.829 1.00 97.00 561 LEU A C 1
ATOM 4338 O O . LEU A 1 561 ? -25.093 -7.533 29.533 1.00 97.00 561 LEU A O 1
ATOM 4342 N N . ASP A 1 562 ? -25.623 -6.000 31.075 1.00 97.94 562 ASP A N 1
ATOM 4343 C CA . ASP A 1 562 ? -24.982 -6.739 32.162 1.00 97.94 562 ASP A CA 1
ATOM 4344 C C . ASP A 1 562 ? -25.661 -8.098 32.384 1.00 97.94 562 ASP A C 1
ATOM 4346 O O . ASP A 1 562 ? -26.876 -8.183 32.548 1.00 97.94 562 ASP A O 1
ATOM 4350 N N . GLY A 1 563 ? -24.875 -9.176 32.375 1.00 93.50 563 GLY A N 1
ATOM 4351 C CA . GLY A 1 563 ? -25.374 -10.546 32.517 1.00 93.50 563 GLY A CA 1
ATOM 4352 C C . GLY A 1 563 ? -25.884 -11.189 31.222 1.00 93.50 563 GLY A C 1
ATOM 4353 O O . GLY A 1 563 ? -26.083 -12.405 31.193 1.00 93.50 563 GLY A O 1
ATOM 4354 N N . GLU A 1 564 ? -26.024 -10.437 30.129 1.00 92.50 564 GLU A N 1
ATOM 4355 C CA . GLU A 1 564 ? -26.456 -10.969 28.835 1.00 92.50 564 GLU A CA 1
ATOM 4356 C C . GLU A 1 564 ? -25.293 -11.616 28.077 1.00 92.50 564 GLU A C 1
ATOM 4358 O O . GLU A 1 564 ? -24.257 -10.995 27.865 1.00 92.50 564 GLU A O 1
ATOM 4363 N N . ARG A 1 565 ? -25.459 -12.865 27.615 1.00 85.31 565 ARG A N 1
ATOM 4364 C CA . ARG A 1 565 ? -24.528 -13.562 26.693 1.00 85.31 565 ARG A CA 1
ATOM 4365 C C . ARG A 1 565 ? -23.031 -13.332 27.001 1.00 85.31 565 ARG A C 1
ATOM 4367 O O . ARG A 1 565 ? -22.275 -12.945 26.119 1.00 85.31 565 ARG A O 1
ATOM 4374 N N . ASN A 1 566 ? -22.603 -13.586 28.242 1.00 89.81 566 ASN A N 1
ATOM 4375 C CA . ASN A 1 566 ? -21.219 -13.415 28.734 1.00 89.81 566 ASN A CA 1
ATOM 4376 C C . ASN A 1 566 ? -20.701 -11.965 28.833 1.00 89.81 566 ASN A C 1
ATOM 4378 O O . ASN A 1 566 ? -19.487 -11.758 28.941 1.00 89.81 566 ASN A O 1
ATOM 4382 N N . VAL A 1 567 ? -21.587 -10.971 28.835 1.00 98.50 567 VAL A N 1
ATOM 4383 C CA . VAL A 1 567 ? -21.241 -9.563 29.048 1.00 98.50 567 VAL A CA 1
ATOM 4384 C C . VAL A 1 567 ? -21.292 -9.223 30.539 1.00 98.50 567 VAL A C 1
ATOM 4386 O O . VAL A 1 567 ? -22.202 -9.612 31.267 1.00 98.50 567 VAL A O 1
ATOM 4389 N N . THR A 1 568 ? -20.291 -8.484 31.002 1.00 98.75 568 THR A N 1
ATOM 4390 C CA . THR A 1 568 ? -20.276 -7.793 32.291 1.00 98.75 568 THR A CA 1
ATOM 4391 C C . THR A 1 568 ? -20.093 -6.311 32.014 1.00 98.75 568 THR A C 1
ATOM 4393 O O . THR A 1 568 ? -19.064 -5.918 31.457 1.00 98.75 568 THR A O 1
ATOM 4396 N N . PHE A 1 569 ? -21.081 -5.495 32.369 1.00 98.81 569 PHE A N 1
ATOM 4397 C CA . PHE A 1 569 ? -20.979 -4.045 32.257 1.00 98.81 569 PHE A CA 1
ATOM 4398 C C . PHE A 1 569 ? -20.321 -3.466 33.510 1.00 98.81 569 PHE A C 1
ATOM 4400 O O . PHE A 1 569 ? -20.619 -3.869 34.634 1.00 98.81 569 PHE A O 1
ATOM 4407 N N . LEU A 1 570 ? -19.426 -2.498 33.329 1.00 98.81 570 LEU A N 1
ATOM 4408 C CA . LEU A 1 570 ? -18.770 -1.822 34.440 1.00 98.81 570 LEU A CA 1
ATOM 4409 C C . LEU A 1 570 ? -18.564 -0.338 34.132 1.00 98.81 570 LEU A C 1
ATOM 4411 O O . LEU A 1 570 ? -17.770 0.030 33.266 1.00 98.81 570 LEU A O 1
ATOM 4415 N N . ASP A 1 571 ? -19.238 0.527 34.888 1.00 98.62 571 ASP A N 1
ATOM 4416 C CA . ASP A 1 571 ? -19.003 1.968 34.828 1.00 98.62 571 ASP A CA 1
ATOM 4417 C C . ASP A 1 571 ? -17.944 2.388 35.854 1.00 98.62 571 ASP A C 1
ATOM 4419 O O . ASP A 1 571 ? -18.188 2.426 37.062 1.00 98.62 571 ASP A O 1
ATOM 4423 N N . ILE A 1 572 ? -16.748 2.710 35.359 1.00 98.69 572 ILE A N 1
ATOM 4424 C CA . ILE A 1 572 ? -15.661 3.278 36.167 1.00 98.69 572 ILE A CA 1
ATOM 4425 C C . ILE A 1 572 ? -15.514 4.793 35.985 1.00 98.69 572 ILE A C 1
ATOM 4427 O O . ILE A 1 572 ? -14.610 5.387 36.570 1.00 98.69 572 ILE A O 1
ATOM 4431 N N . GLY A 1 573 ? -16.387 5.439 35.206 1.00 97.69 573 GLY A N 1
ATOM 4432 C CA . GLY A 1 573 ? -16.361 6.877 34.932 1.00 97.69 573 GLY A CA 1
ATOM 4433 C C . GLY A 1 573 ? -16.218 7.753 36.186 1.00 97.69 573 GLY A C 1
ATOM 4434 O O . GLY A 1 573 ? -15.356 8.637 36.195 1.00 97.69 573 GLY A O 1
ATOM 4435 N N . PRO A 1 574 ? -16.963 7.486 37.280 1.00 98.12 574 PRO A N 1
ATOM 4436 C CA . PRO A 1 574 ? -16.834 8.232 38.532 1.00 98.12 574 PRO A CA 1
ATOM 4437 C C . PRO A 1 574 ? -15.433 8.207 39.163 1.00 98.12 574 PRO A C 1
ATOM 4439 O O . PRO A 1 574 ? -15.099 9.117 39.915 1.00 98.12 574 PRO A O 1
ATOM 4442 N N . LYS A 1 575 ? -14.580 7.216 38.856 1.00 98.38 575 LYS A N 1
ATOM 4443 C CA . LYS A 1 575 ? -13.198 7.146 39.374 1.00 98.38 575 LYS A CA 1
ATOM 4444 C C . LYS A 1 575 ? -12.278 8.219 38.786 1.00 98.38 575 LYS A C 1
ATOM 4446 O O . LYS A 1 575 ? -11.227 8.489 39.357 1.00 98.38 575 LYS A O 1
ATOM 4451 N N . PHE A 1 576 ? -12.675 8.838 37.676 1.00 98.50 576 PHE A N 1
ATOM 4452 C CA . PHE A 1 576 ? -11.939 9.930 37.036 1.00 98.50 576 PHE A CA 1
ATOM 4453 C C . PHE A 1 576 ? -12.407 11.321 37.478 1.00 98.50 576 PHE A C 1
ATOM 4455 O O . PHE A 1 576 ? -11.919 12.321 36.951 1.00 98.50 576 PHE A O 1
ATOM 4462 N N . LEU A 1 577 ? -13.370 11.402 38.399 1.00 98.38 577 LEU A N 1
ATOM 4463 C CA . LEU A 1 577 ? -13.968 12.658 38.834 1.00 98.38 577 LEU A CA 1
ATOM 4464 C C . LEU A 1 577 ? -13.574 12.989 40.272 1.00 98.38 577 LEU A C 1
ATOM 4466 O O . LEU A 1 577 ? -13.524 12.121 41.142 1.00 98.38 577 LEU A O 1
ATOM 4470 N N . THR A 1 578 ? -13.330 14.270 40.533 1.00 98.00 578 THR A N 1
ATOM 4471 C CA . THR A 1 578 ? -13.284 14.800 41.902 1.00 98.00 578 THR A CA 1
ATOM 4472 C C . THR A 1 578 ? -14.689 14.792 42.531 1.00 98.00 578 THR A C 1
ATOM 4474 O O . THR A 1 578 ? -15.676 14.644 41.805 1.00 98.00 578 THR A O 1
ATOM 4477 N N . PRO A 1 579 ? -14.825 15.011 43.856 1.00 96.62 579 PRO A N 1
ATOM 4478 C CA . PRO A 1 579 ? -16.134 15.184 44.497 1.00 96.62 579 PRO A CA 1
ATOM 4479 C C . PRO A 1 579 ? -17.002 16.284 43.863 1.00 96.62 579 PRO A C 1
ATOM 4481 O O . PRO A 1 579 ? -18.218 16.144 43.804 1.00 96.62 579 PRO A O 1
ATOM 4484 N N . ASP A 1 580 ? -16.374 17.327 43.310 1.00 95.88 580 ASP A N 1
ATOM 4485 C CA . ASP A 1 580 ? -17.048 18.416 42.586 1.00 95.88 580 ASP A CA 1
ATOM 4486 C C . ASP A 1 580 ? -17.373 18.068 41.117 1.00 95.88 580 ASP A C 1
ATOM 4488 O O . ASP A 1 580 ? -17.812 18.919 40.342 1.00 95.88 580 ASP A O 1
ATOM 4492 N N . GLY A 1 581 ? -17.117 16.828 40.688 1.00 96.88 581 GLY A N 1
ATOM 4493 C CA . GLY A 1 581 ? -17.382 16.359 39.330 1.00 96.88 581 GLY A CA 1
ATOM 4494 C C . GLY A 1 581 ? -16.376 16.843 38.280 1.00 96.88 581 GLY A C 1
ATOM 4495 O O . GLY A 1 581 ? -16.714 16.889 37.092 1.00 96.88 581 GLY A O 1
ATOM 4496 N N . LEU A 1 582 ? -15.152 17.214 38.668 1.00 98.25 582 LEU A N 1
ATOM 4497 C CA . LEU A 1 582 ? -14.125 17.726 37.750 1.00 98.25 582 LEU A CA 1
ATOM 4498 C C . LEU A 1 582 ? -13.173 16.626 37.269 1.00 98.25 582 LEU A C 1
ATOM 4500 O O . LEU A 1 582 ? -12.832 15.726 38.031 1.00 98.25 582 LEU A O 1
ATOM 4504 N N . ILE A 1 583 ? -12.685 16.744 36.030 1.00 98.62 583 ILE A N 1
ATOM 4505 C CA . ILE A 1 583 ? -11.519 15.982 35.548 1.00 98.62 583 ILE A CA 1
ATOM 4506 C C . ILE A 1 583 ? -10.283 16.864 35.706 1.00 98.62 583 ILE A C 1
ATOM 4508 O O . ILE A 1 583 ? -10.258 17.991 35.211 1.00 98.62 583 ILE A O 1
ATOM 4512 N N . THR A 1 584 ? -9.242 16.356 36.364 1.00 98.38 584 THR A N 1
ATOM 4513 C CA . THR A 1 584 ? -8.002 17.113 36.578 1.00 98.38 584 THR A CA 1
ATOM 4514 C C . THR A 1 584 ? -6.968 16.827 35.487 1.00 98.38 584 THR A C 1
ATOM 4516 O O . THR A 1 584 ? -6.864 15.713 34.965 1.00 98.38 584 THR A O 1
ATOM 4519 N N . LYS A 1 585 ? -6.123 17.823 35.191 1.00 98.25 585 LYS A N 1
ATOM 4520 C CA . LYS A 1 585 ? -4.969 17.654 34.290 1.00 98.25 585 LYS A CA 1
ATOM 4521 C C . LYS A 1 585 ? -3.936 16.645 34.800 1.00 98.25 585 LYS A C 1
ATOM 4523 O O . LYS A 1 585 ? -3.138 16.152 34.008 1.00 98.25 585 LYS A O 1
ATOM 4528 N N . ASP A 1 586 ? -3.952 16.336 36.100 1.00 98.19 586 ASP A N 1
ATOM 4529 C CA . ASP A 1 586 ? -3.042 15.359 36.704 1.00 98.19 586 ASP A CA 1
ATOM 4530 C C . ASP A 1 586 ? -3.318 13.927 36.229 1.00 98.19 586 ASP A C 1
ATOM 4532 O O . ASP A 1 586 ? -2.399 13.115 36.212 1.00 98.19 586 ASP A O 1
ATOM 4536 N N . ILE A 1 587 ? -4.548 13.625 35.797 1.00 98.44 587 ILE A N 1
ATOM 4537 C CA . ILE A 1 587 ? -4.936 12.292 35.306 1.00 98.44 587 ILE A CA 1
ATOM 4538 C C . ILE A 1 587 ? -5.303 12.289 33.819 1.00 98.44 587 ILE A C 1
ATOM 4540 O O . ILE A 1 587 ? -5.053 11.300 33.135 1.00 98.44 587 ILE A O 1
ATOM 4544 N N . MET A 1 588 ? -5.851 13.393 33.297 1.00 98.56 588 MET A N 1
ATOM 4545 C CA . MET A 1 588 ? -6.148 13.589 31.875 1.00 98.56 588 MET A CA 1
ATOM 4546 C C . MET A 1 588 ? -5.703 14.999 31.457 1.00 98.56 588 MET A C 1
ATOM 4548 O O . MET A 1 588 ? -6.473 15.951 31.599 1.00 98.56 588 MET A O 1
ATOM 4552 N N . PRO A 1 589 ? -4.469 15.173 30.946 1.00 98.25 589 PRO A N 1
ATOM 4553 C CA . PRO A 1 589 ? -3.901 16.495 30.649 1.00 98.25 589 PRO A CA 1
ATOM 4554 C C . PRO A 1 589 ? -4.710 17.350 29.659 1.00 98.25 589 PRO A C 1
ATOM 4556 O O . PRO A 1 589 ? -4.649 18.579 29.712 1.00 98.25 589 PRO A O 1
ATOM 4559 N N . ASP A 1 590 ? -5.466 16.704 28.770 1.00 98.12 590 ASP A N 1
ATOM 4560 C CA . ASP A 1 590 ? -6.369 17.313 27.782 1.00 98.12 590 ASP A CA 1
ATOM 4561 C C . ASP A 1 590 ? -7.859 17.096 28.118 1.00 98.12 590 ASP A C 1
ATOM 4563 O O . ASP A 1 590 ? -8.732 17.354 27.289 1.00 98.12 590 ASP A O 1
ATOM 4567 N N . TYR A 1 591 ? -8.149 16.620 29.334 1.00 98.50 591 TYR A N 1
ATOM 4568 C CA . TYR A 1 591 ? -9.483 16.269 29.825 1.00 98.50 591 TYR A CA 1
ATOM 4569 C C . TYR A 1 591 ? -10.215 15.196 29.000 1.00 98.50 591 TYR A C 1
ATOM 4571 O O . TYR A 1 591 ? -11.447 15.143 29.010 1.00 98.50 591 TYR A O 1
ATOM 4579 N N . LEU A 1 592 ? -9.476 14.360 28.264 1.00 98.19 592 LEU A N 1
ATOM 4580 C CA . LEU A 1 592 ? -10.027 13.253 27.477 1.00 98.19 592 LEU A CA 1
ATOM 4581 C C . LEU A 1 592 ? -9.161 11.994 27.572 1.00 98.19 592 LEU A C 1
ATOM 4583 O O . LEU A 1 592 ? -9.664 10.907 27.836 1.00 98.19 592 LEU A O 1
ATOM 4587 N N . HIS A 1 593 ? -7.861 12.128 27.334 1.00 98.56 593 HIS A N 1
ATOM 4588 C CA . HIS A 1 593 ? -6.931 11.016 27.261 1.00 98.56 593 HIS A CA 1
ATOM 4589 C C . HIS A 1 593 ? -6.174 10.874 28.586 1.00 98.56 593 HIS A C 1
ATOM 4591 O O . HIS A 1 593 ? -5.460 11.805 28.981 1.00 98.56 593 HIS A O 1
ATOM 4597 N N . PRO A 1 594 ? -6.247 9.703 29.243 1.00 98.62 594 PRO A N 1
ATOM 4598 C CA . PRO A 1 594 ? -5.461 9.439 30.434 1.00 98.62 594 PRO A CA 1
ATOM 4599 C C . PRO A 1 594 ? -3.954 9.591 30.178 1.00 98.62 594 PRO A C 1
ATOM 4601 O O . PRO A 1 594 ? -3.445 9.298 29.089 1.00 98.62 594 PRO A O 1
ATOM 4604 N N . ASN A 1 595 ? -3.234 10.063 31.189 1.00 98.56 595 ASN A N 1
ATOM 4605 C CA . ASN A 1 595 ? -1.795 9.837 31.319 1.00 98.56 595 ASN A CA 1
ATOM 4606 C C . ASN A 1 595 ? -1.548 8.584 32.180 1.00 98.56 595 ASN A C 1
ATOM 4608 O O . ASN A 1 595 ? -2.493 7.891 32.545 1.00 98.56 595 ASN A O 1
ATOM 4612 N N . GLU A 1 596 ? -0.296 8.312 32.541 1.00 98.56 596 GLU A N 1
ATOM 4613 C CA . GLU A 1 596 ? 0.079 7.144 33.349 1.00 98.56 596 GLU A CA 1
ATOM 4614 C C . GLU A 1 596 ? -0.747 7.018 34.646 1.00 98.56 596 GLU A C 1
ATOM 4616 O O . GLU A 1 596 ? -1.247 5.939 34.952 1.00 98.56 596 GLU A O 1
ATOM 4621 N N . LYS A 1 597 ? -0.985 8.124 35.368 1.00 98.75 597 LYS A N 1
ATOM 4622 C CA . LYS A 1 597 ? -1.815 8.123 36.586 1.00 98.75 597 LYS A CA 1
ATOM 4623 C C . LYS A 1 597 ? -3.279 7.811 36.282 1.00 98.75 597 LYS A C 1
ATOM 4625 O O . LYS A 1 597 ? -3.904 7.030 36.992 1.00 98.75 597 LYS A O 1
ATOM 4630 N N . GLY A 1 598 ? -3.832 8.398 35.222 1.00 98.75 598 GLY A N 1
ATOM 4631 C CA . GLY A 1 598 ? -5.193 8.084 34.789 1.00 98.75 598 GLY A CA 1
ATOM 4632 C C . GLY A 1 598 ? -5.342 6.621 34.351 1.00 98.75 598 GLY A C 1
ATOM 4633 O O . GLY A 1 598 ? -6.328 5.970 34.684 1.00 98.75 598 GLY A O 1
ATOM 4634 N N . TYR A 1 599 ? -4.344 6.064 33.668 1.00 98.88 599 TYR A N 1
ATOM 4635 C CA . TYR A 1 599 ? -4.330 4.648 33.302 1.00 98.88 599 TYR A CA 1
ATOM 4636 C C . TYR A 1 599 ? -4.203 3.721 34.509 1.00 98.88 599 TYR A C 1
ATOM 4638 O O . TYR A 1 599 ? -4.854 2.678 34.525 1.00 98.88 599 TYR A O 1
ATOM 4646 N N . ARG A 1 600 ? -3.443 4.110 35.540 1.00 98.81 600 ARG A N 1
ATOM 4647 C CA . ARG A 1 600 ? -3.409 3.405 36.830 1.00 98.81 600 ARG A CA 1
ATOM 4648 C C . ARG A 1 600 ? -4.804 3.306 37.446 1.00 98.81 600 ARG A C 1
ATOM 4650 O O . ARG A 1 600 ? -5.230 2.210 37.796 1.00 98.81 600 ARG A O 1
ATOM 4657 N N . ILE A 1 601 ? -5.537 4.425 37.493 1.00 98.88 601 ILE A N 1
ATOM 4658 C CA . ILE A 1 601 ? -6.923 4.466 37.990 1.00 98.88 601 ILE A CA 1
ATOM 4659 C C . ILE A 1 601 ? -7.808 3.500 37.198 1.00 98.88 601 ILE A C 1
ATOM 4661 O O . ILE A 1 601 ? -8.576 2.750 37.798 1.00 98.88 601 ILE A O 1
ATOM 4665 N N . TRP A 1 602 ? -7.686 3.485 35.865 1.00 98.81 602 TRP A N 1
ATOM 4666 C CA . TRP A 1 602 ? -8.402 2.518 35.032 1.00 98.81 602 TRP A CA 1
ATOM 4667 C C . TRP A 1 602 ? -8.047 1.081 35.442 1.00 98.81 602 TRP A C 1
ATOM 4669 O O . TRP A 1 602 ? -8.945 0.305 35.773 1.00 98.81 602 TRP A O 1
ATOM 4679 N N . ALA A 1 603 ? -6.762 0.724 35.451 1.00 98.81 603 ALA A N 1
ATOM 4680 C CA . ALA A 1 603 ? -6.331 -0.641 35.729 1.00 98.81 603 ALA A CA 1
ATOM 4681 C C . ALA A 1 603 ? -6.819 -1.149 37.088 1.00 98.81 603 ALA A C 1
ATOM 4683 O O . ALA A 1 603 ? -7.444 -2.205 37.161 1.00 98.81 603 ALA A O 1
ATOM 4684 N N . GLU A 1 604 ? -6.624 -0.362 38.142 1.00 98.81 604 GLU A N 1
ATOM 4685 C CA . GLU A 1 604 ? -7.040 -0.724 39.497 1.00 98.81 604 GLU A CA 1
ATOM 4686 C C . GLU A 1 604 ? -8.562 -0.828 39.634 1.00 98.81 604 GLU A C 1
ATOM 4688 O O . GLU A 1 604 ? -9.059 -1.715 40.328 1.00 98.81 604 GLU A O 1
ATOM 4693 N N . ALA A 1 605 ? -9.319 0.035 38.948 1.00 98.88 605 ALA A N 1
ATOM 4694 C CA . ALA A 1 605 ? -10.776 0.020 39.014 1.00 98.88 605 ALA A CA 1
ATOM 4695 C C . ALA A 1 605 ? -11.395 -1.228 38.364 1.00 98.88 605 ALA A C 1
ATOM 4697 O O . ALA A 1 605 ? -12.443 -1.685 38.824 1.00 98.88 605 ALA A O 1
ATOM 4698 N N . ILE A 1 606 ? -10.773 -1.782 37.316 1.00 98.75 606 ILE A N 1
ATOM 4699 C CA . ILE A 1 606 ? -11.300 -2.969 36.621 1.00 98.75 606 ILE A CA 1
ATOM 4700 C C . ILE A 1 606 ? -10.700 -4.282 37.125 1.00 98.75 606 ILE A C 1
ATOM 4702 O O . ILE A 1 606 ? -11.281 -5.340 36.887 1.00 98.75 606 ILE A O 1
ATOM 4706 N N . GLU A 1 607 ? -9.564 -4.232 37.821 1.00 98.69 607 GLU A N 1
ATOM 4707 C CA . GLU A 1 607 ? -8.788 -5.398 38.253 1.00 98.69 607 GLU A CA 1
ATOM 4708 C C . GLU A 1 607 ? -9.612 -6.469 38.999 1.00 98.69 607 GLU A C 1
ATOM 4710 O O . GLU A 1 607 ? -9.485 -7.645 38.643 1.00 98.69 607 GLU A O 1
ATOM 4715 N N . PRO A 1 608 ? -10.507 -6.141 39.961 1.00 98.69 608 PRO A N 1
ATOM 4716 C CA . PRO A 1 608 ? -11.333 -7.160 40.617 1.00 98.69 608 PRO A CA 1
ATOM 4717 C C . PRO A 1 608 ? -12.222 -7.929 39.630 1.00 98.69 608 PRO A C 1
ATOM 4719 O O . PRO A 1 608 ? -12.360 -9.152 39.713 1.00 98.69 608 PRO A O 1
ATOM 4722 N N . THR A 1 609 ? -12.799 -7.216 38.663 1.00 98.75 609 THR A N 1
ATOM 4723 C CA . THR A 1 609 ? -13.649 -7.800 37.623 1.00 98.75 609 THR A CA 1
ATOM 4724 C C . THR A 1 609 ? -12.816 -8.601 36.628 1.00 98.75 609 THR A C 1
ATOM 4726 O O . THR A 1 609 ? -13.202 -9.714 36.277 1.00 98.75 609 THR A O 1
ATOM 4729 N N . VAL A 1 610 ? -11.647 -8.095 36.223 1.00 98.69 610 VAL A N 1
ATOM 4730 C CA . VAL A 1 610 ? -10.713 -8.813 35.342 1.00 98.69 610 VAL A CA 1
ATOM 4731 C C . VAL A 1 610 ? -10.299 -10.143 35.969 1.00 98.69 610 VAL A C 1
ATOM 4733 O O . VAL A 1 610 ? -10.474 -11.172 35.321 1.00 98.69 610 VAL A O 1
ATOM 4736 N N . LYS A 1 611 ? -9.854 -10.161 37.233 1.00 98.44 611 LYS A N 1
ATOM 4737 C CA . LYS A 1 611 ? -9.494 -11.399 37.951 1.00 98.44 611 LYS A CA 1
ATOM 4738 C C . LYS A 1 611 ? -10.638 -12.406 37.979 1.00 98.44 611 LYS A C 1
ATOM 4740 O O . LYS A 1 611 ? -10.466 -13.552 37.568 1.00 98.44 611 LYS A O 1
ATOM 4745 N N . LYS A 1 612 ? -11.841 -11.960 38.356 1.00 98.12 612 LYS A N 1
ATOM 4746 C CA . LYS A 1 612 ? -13.047 -12.804 38.367 1.00 98.12 612 LYS A CA 1
ATOM 4747 C C . LYS A 1 612 ? -13.349 -13.400 36.988 1.00 98.12 612 LYS A C 1
ATOM 4749 O O . LYS A 1 612 ? -13.681 -14.581 36.875 1.00 98.12 612 LYS A O 1
ATOM 4754 N N . LEU A 1 613 ? -13.269 -12.598 35.927 1.00 97.94 613 LEU A N 1
ATOM 4755 C CA . LEU A 1 613 ? -13.568 -13.058 34.569 1.00 97.94 613 LEU A CA 1
ATOM 4756 C C . LEU A 1 613 ? -12.466 -13.980 34.025 1.00 97.94 613 LEU A C 1
ATOM 4758 O O . LEU A 1 613 ? -12.786 -14.947 33.330 1.00 97.94 613 LEU A O 1
ATOM 4762 N N . MET A 1 614 ? -11.210 -13.751 34.399 1.00 97.31 614 MET A N 1
ATOM 4763 C CA . MET A 1 614 ? -10.063 -14.584 34.024 1.00 97.31 614 MET A CA 1
ATOM 4764 C C . MET A 1 614 ? -9.939 -15.879 34.841 1.00 97.31 614 MET A C 1
ATOM 4766 O O . MET A 1 614 ? -9.320 -16.830 34.358 1.00 97.31 614 MET A O 1
ATOM 4770 N N . GLY A 1 615 ? -10.580 -15.944 36.013 1.00 95.69 615 GLY A N 1
ATOM 4771 C CA . GLY A 1 615 ? -10.504 -17.075 36.941 1.00 95.69 615 GLY A CA 1
ATOM 4772 C C . GLY A 1 615 ? -9.202 -17.099 37.743 1.00 95.69 615 GLY A C 1
ATOM 4773 O O . GLY A 1 615 ? -8.632 -18.174 37.919 1.00 95.69 615 GLY A O 1
ATOM 4774 N N . GLU A 1 616 ? -8.717 -15.921 38.144 1.00 94.19 616 GLU A N 1
ATOM 4775 C CA . GLU A 1 616 ? -7.464 -15.705 38.889 1.00 94.19 616 GLU A CA 1
ATOM 4776 C C . GLU A 1 616 ? -7.656 -15.590 40.403 1.00 94.19 616 GLU A C 1
ATOM 4778 O O . GLU A 1 616 ? -8.713 -15.066 40.833 1.00 94.19 616 GLU A O 1
#

pLDDT: mean 94.23, std 9.86, range [27.05, 98.94]

Secondary structure (DSSP, 8-state):
-PPP-----------SS-HHHHHHSTTEEEEE---SPTTS-B--BSSSS---BEEESSPPEEEE--TTTSEEEEEESS-EEEE-GGG-GGG---BTT--EEEEEEEEES-TTT--EEEEE-B--SSTT-------EEEEEEEGGGTEEEEE--EE-SSSSSPBPTTSPBPSS---B---SSBPPBSSEEEEEEEE-SSEEEEEETTEE--B---TTTTT--SHHHHTSSGGGS---SBSEE-TT-B----HHHHTTT-S-PPPEEES--BBTTBSSTT--EEEEEEEEEESS---HHHHHHHHHHHTHHHHHHSPPPPPEEEE-TTSEEEEESSSEEEESSSPPP-TTSEE--S-EE-TT-EEEEEEEB-TTSSSBPPPEEEEEPPPTT-----GGGS-----TTTTT--HHHHHHHHHHHHHHH--SEEEEESHHHHTT-SS--SS---TTHHHHHHHTTTTTEEEEE-TT--HHHHHHHHHTTTTTT---SEEEEE--GGGTTTS-HHHHHHHHHHHHHHHHHH-TT-EEEEEPPPP-SSS--HHHHHHHHHHHHHGGGTTSTTEEEE--GGGGS-TTSPPPTTT-TTSSS--HHHHHHHHHHHHHHHHHHHT-